Protein AF-0000000079964563 (afdb_homodimer)

Structure (mmCIF, N/CA/C/O backbone):
data_AF-0000000079964563-model_v1
#
loop_
_entity.id
_entity.type
_entity.pdbx_description
1 polymer 'NAD(P)-binding protein'
#
loop_
_atom_site.group_PDB
_atom_site.id
_atom_site.type_symbol
_atom_site.label_atom_id
_atom_site.label_alt_id
_atom_site.label_comp_id
_atom_site.label_asym_id
_atom_site.label_entity_id
_atom_site.label_seq_id
_atom_site.pdbx_PDB_ins_code
_atom_site.Cartn_x
_atom_site.Cartn_y
_atom_site.Cartn_z
_atom_site.occupancy
_atom_site.B_iso_or_equiv
_atom_site.auth_seq_id
_atom_site.auth_comp_id
_atom_site.auth_asym_id
_atom_site.auth_atom_id
_atom_site.pdbx_PDB_model_num
ATOM 1 N N . MET A 1 1 ? -16.094 28 7.477 1 75.75 1 MET A N 1
ATOM 2 C CA . MET A 1 1 ? -14.648 28.109 7.254 1 75.75 1 MET A CA 1
ATOM 3 C C . MET A 1 1 ? -13.914 28.266 8.578 1 75.75 1 MET A C 1
ATOM 5 O O . MET A 1 1 ? -14.508 28.656 9.586 1 75.75 1 MET A O 1
ATOM 9 N N . GLY A 1 2 ? -12.578 27.75 8.586 1 85.81 2 GLY A N 1
ATOM 10 C CA . GLY A 1 2 ? -11.797 27.812 9.812 1 85.81 2 GLY A CA 1
ATOM 11 C C . GLY A 1 2 ? -11.82 26.516 10.594 1 85.81 2 GLY A C 1
ATOM 12 O O . GLY A 1 2 ? -12.258 26.484 11.742 1 85.81 2 GLY A O 1
ATOM 13 N N . HIS A 1 3 ? -11.344 25.516 9.977 1 91.12 3 HIS A N 1
ATOM 14 C CA . HIS A 1 3 ? -11.398 24.203 10.633 1 91.12 3 HIS A CA 1
ATOM 15 C C . HIS A 1 3 ? -10.141 23.953 11.461 1 91.12 3 HIS A C 1
ATOM 17 O O . HIS A 1 3 ? -10.016 22.922 12.109 1 91.12 3 HIS A O 1
ATOM 23 N N . GLU A 1 4 ? -9.258 24.875 11.539 1 95 4 GLU A N 1
ATOM 24 C CA . GLU A 1 4 ? -8.086 24.859 12.406 1 95 4 GLU A CA 1
ATOM 25 C C . GLU A 1 4 ? -8.148 25.953 13.461 1 95 4 GLU A C 1
ATOM 27 O O . GLU A 1 4 ? -7.801 27.109 13.195 1 95 4 GLU A O 1
ATOM 32 N N . PHE A 1 5 ? -8.633 25.547 14.664 1 94.75 5 PHE A N 1
ATOM 33 C CA . PHE A 1 5 ? -8.805 26.656 15.602 1 94.75 5 PHE A CA 1
ATOM 34 C C . PHE A 1 5 ? -8.703 26.156 17.031 1 94.75 5 PHE A C 1
ATOM 36 O O . PHE A 1 5 ? -8.852 24.969 17.297 1 94.75 5 PHE A O 1
ATOM 43 N N . CYS A 1 6 ? -8.383 27.047 17.891 1 96.75 6 CYS A N 1
ATOM 44 C CA . CYS A 1 6 ? -8.281 26.891 19.344 1 96.75 6 CYS A CA 1
ATOM 45 C C . CYS A 1 6 ? -8.859 28.109 20.062 1 96.75 6 CYS A C 1
ATOM 47 O O . CYS A 1 6 ? -9.281 29.078 19.406 1 96.75 6 CYS A O 1
ATOM 49 N N . GLY A 1 7 ? -9.023 28 21.375 1 96.06 7 GLY A N 1
ATOM 50 C CA . GLY A 1 7 ? -9.562 29.109 22.125 1 96.06 7 GLY A CA 1
ATOM 51 C C . GLY A 1 7 ? -9.695 28.812 23.609 1 96.06 7 GLY A C 1
ATOM 52 O O . GLY A 1 7 ? -9.039 27.906 24.125 1 96.06 7 GLY A O 1
ATOM 53 N N . LYS A 1 8 ? -10.414 29.688 24.219 1 96.94 8 LYS A N 1
ATOM 54 C CA . LYS A 1 8 ? -10.711 29.5 25.641 1 96.94 8 LYS A CA 1
ATOM 55 C C . LYS A 1 8 ? -12.188 29.203 25.859 1 96.94 8 LYS A C 1
ATOM 57 O O . LYS A 1 8 ? -13.055 29.781 25.188 1 96.94 8 LYS A O 1
ATOM 62 N N . VAL A 1 9 ? -12.461 28.406 26.797 1 97.38 9 VAL A N 1
ATOM 63 C CA . VAL A 1 9 ? -13.828 28.016 27.125 1 97.38 9 VAL A CA 1
ATOM 64 C C . VAL A 1 9 ? -14.578 29.203 27.719 1 97.38 9 VAL A C 1
ATOM 66 O O . VAL A 1 9 ? -14.102 29.828 28.656 1 97.38 9 VAL A O 1
ATOM 69 N N . ILE A 1 10 ? -15.68 29.516 27.094 1 97 10 ILE A N 1
ATOM 70 C CA . ILE A 1 10 ? -16.547 30.547 27.641 1 97 10 ILE A CA 1
ATOM 71 C C . ILE A 1 10 ? -17.5 29.922 28.672 1 97 10 ILE A C 1
ATOM 73 O O . ILE A 1 10 ? -17.594 30.406 29.797 1 97 10 ILE A O 1
ATOM 77 N N . SER A 1 11 ? -18.125 28.844 28.266 1 96.19 11 SER A N 1
ATOM 78 C CA . SER A 1 11 ? -19.016 28.094 29.156 1 96.19 11 SER A CA 1
ATOM 79 C C . SER A 1 11 ? -19.016 26.609 28.781 1 96.19 11 SER A C 1
ATOM 81 O O . SER A 1 11 ? -18.766 26.25 27.625 1 96.19 11 SER A O 1
ATOM 83 N N . ALA A 1 12 ? -19.219 25.828 29.797 1 94.31 12 ALA A N 1
ATOM 84 C CA . ALA A 1 12 ? -19.297 24.375 29.625 1 94.31 12 ALA A CA 1
ATOM 85 C C . ALA A 1 12 ? -20.484 23.797 30.406 1 94.31 12 ALA A C 1
ATOM 87 O O . ALA A 1 12 ? -20.906 24.359 31.406 1 94.31 12 ALA A O 1
ATOM 88 N N . PRO A 1 13 ? -21.031 22.703 29.844 1 91.25 13 PRO A N 1
ATOM 89 C CA . PRO A 1 13 ? -22.125 22.094 30.578 1 91.25 13 PRO A CA 1
ATOM 90 C C . PRO A 1 13 ? -21.719 21.609 31.969 1 91.25 13 PRO A C 1
ATOM 92 O O . PRO A 1 13 ? -20.531 21.375 32.219 1 91.25 13 PRO A O 1
ATOM 95 N N . GLU A 1 14 ? -22.797 21.5 32.781 1 89.25 14 GLU A N 1
ATOM 96 C CA . GLU A 1 14 ? -22.547 20.953 34.094 1 89.25 14 GLU A CA 1
ATOM 97 C C . GLU A 1 14 ? -21.984 19.531 34 1 89.25 14 GLU A C 1
ATOM 99 O O . GLU A 1 14 ? -22.453 18.734 33.188 1 89.25 14 GLU A O 1
ATOM 104 N N . GLY A 1 15 ? -20.969 19.25 34.781 1 89.69 15 GLY A N 1
ATOM 105 C CA . GLY A 1 15 ? -20.375 17.906 34.75 1 89.69 15 GLY A CA 1
ATOM 106 C C . GLY A 1 15 ? -19.25 17.766 33.75 1 89.69 15 GLY A C 1
ATOM 107 O O . GLY A 1 15 ? -18.594 16.719 33.719 1 89.69 15 GLY A O 1
ATOM 108 N N . SER A 1 16 ? -19.125 18.797 32.969 1 89.81 16 SER A N 1
ATOM 109 C CA . SER A 1 16 ? -18.031 18.781 31.984 1 89.81 16 SER A CA 1
ATOM 110 C C . SER A 1 16 ? -16.672 18.844 32.656 1 89.81 16 SER A C 1
ATOM 112 O O . SER A 1 16 ? -16.562 19.359 33.781 1 89.81 16 SER A O 1
ATOM 114 N N . HIS A 1 17 ? -15.703 18.266 32.031 1 91 17 HIS A N 1
ATOM 115 C CA . HIS A 1 17 ? -14.328 18.344 32.531 1 91 17 HIS A CA 1
ATOM 116 C C . HIS A 1 17 ? -13.695 19.672 32.156 1 91 17 HIS A C 1
ATOM 118 O O . HIS A 1 17 ? -12.547 19.938 32.531 1 91 17 HIS A O 1
ATOM 124 N N . LEU A 1 18 ? -14.406 20.531 31.484 1 95.56 18 LEU A N 1
ATOM 125 C CA . LEU A 1 18 ? -13.906 21.828 31.062 1 95.56 18 LEU A CA 1
ATOM 126 C C . LEU A 1 18 ? -14.398 22.938 31.984 1 95.56 18 LEU A C 1
ATOM 128 O O . LEU A 1 18 ? -15.484 22.828 32.562 1 95.56 18 LEU A O 1
ATOM 132 N N . SER A 1 19 ? -13.555 23.969 32.125 1 94.62 19 SER A N 1
ATOM 133 C CA . SER A 1 19 ? -13.898 25.125 32.969 1 94.62 19 SER A CA 1
ATOM 134 C C . SER A 1 19 ? -13.75 26.422 32.156 1 94.62 19 SER A C 1
ATOM 136 O O . SER A 1 19 ? -12.852 26.547 31.328 1 94.62 19 SER A O 1
ATOM 138 N N . PRO A 1 20 ? -14.586 27.359 32.531 1 95.69 20 PRO A N 1
ATOM 139 C CA . PRO A 1 20 ? -14.43 28.656 31.875 1 95.69 20 PRO A CA 1
ATOM 140 C C . PRO A 1 20 ? -13.016 29.219 32 1 95.69 20 PRO A C 1
ATOM 142 O O . PRO A 1 20 ? -12.406 29.094 33.094 1 95.69 20 PRO A O 1
ATOM 145 N N . GLY A 1 21 ? -12.539 29.75 30.859 1 96 21 GLY A N 1
ATOM 146 C CA . GLY A 1 21 ? -11.219 30.344 30.875 1 96 21 GLY A CA 1
ATOM 147 C C . GLY A 1 21 ? -10.125 29.375 30.453 1 96 21 GLY A C 1
ATOM 148 O O . GLY A 1 21 ? -9.016 29.797 30.125 1 96 21 GLY A O 1
ATOM 149 N N . GLN A 1 22 ? -10.438 28.188 30.453 1 96.19 22 GLN A N 1
ATOM 150 C CA . GLN A 1 22 ? -9.469 27.141 30.141 1 96.19 22 GLN A CA 1
ATOM 151 C C . GLN A 1 22 ? -9.102 27.172 28.656 1 96.19 22 GLN A C 1
ATOM 153 O O . GLN A 1 22 ? -9.969 27.297 27.797 1 96.19 22 GLN A O 1
ATOM 158 N N . ALA A 1 23 ? -7.793 27.141 28.359 1 97.5 23 ALA A N 1
ATOM 159 C CA . ALA A 1 23 ? -7.328 27.047 26.984 1 97.5 23 ALA A CA 1
ATOM 160 C C . ALA A 1 23 ? -7.547 25.641 26.422 1 97.5 23 ALA A C 1
ATOM 162 O O . ALA A 1 23 ? -7.273 24.641 27.109 1 97.5 23 ALA A O 1
ATOM 163 N N . VAL A 1 24 ? -8.086 25.547 25.203 1 97.88 24 VAL A N 1
ATOM 164 C CA . VAL A 1 24 ? -8.344 24.25 24.609 1 97.88 24 VAL A CA 1
ATOM 165 C C . VAL A 1 24 ? -7.973 24.266 23.125 1 97.88 24 VAL A C 1
ATOM 167 O O . VAL A 1 24 ? -8.102 25.297 22.469 1 97.88 24 VAL A O 1
ATOM 170 N N . MET A 1 25 ? -7.426 23.188 22.641 1 98.12 25 MET A N 1
ATOM 171 C CA . MET A 1 25 ? -7.402 22.875 21.219 1 98.12 25 MET A CA 1
ATOM 172 C C . MET A 1 25 ? -8.688 22.172 20.797 1 98.12 25 MET A C 1
ATOM 174 O O . MET A 1 25 ? -9.172 21.281 21.5 1 98.12 25 MET A O 1
ATOM 178 N N . VAL A 1 26 ? -9.234 22.562 19.656 1 96.5 26 VAL A N 1
ATOM 179 C CA . VAL A 1 26 ? -10.492 21.984 19.203 1 96.5 26 VAL A CA 1
ATOM 180 C C . VAL A 1 26 ? -10.234 21.031 18.047 1 96.5 26 VAL A C 1
ATOM 182 O O . VAL A 1 26 ? -9.562 21.375 17.078 1 96.5 26 VAL A O 1
ATOM 185 N N . ASP A 1 27 ? -10.625 19.75 18.172 1 96.75 27 ASP A N 1
ATOM 186 C CA . ASP A 1 27 ? -10.773 18.828 17.062 1 96.75 27 ASP A CA 1
ATOM 187 C C . ASP A 1 27 ? -12.031 19.156 16.25 1 96.75 27 ASP A C 1
ATOM 189 O O . ASP A 1 27 ? -13.148 18.984 16.734 1 96.75 27 ASP A O 1
ATOM 193 N N . PRO A 1 28 ? -11.883 19.641 15.039 1 94.88 28 PRO A N 1
ATOM 194 C CA . PRO A 1 28 ? -13.023 20.156 14.281 1 94.88 28 PRO A CA 1
ATOM 195 C C . PRO A 1 28 ? -13.867 19.047 13.656 1 94.88 28 PRO A C 1
ATOM 197 O O . PRO A 1 28 ? -14.883 19.328 13.008 1 94.88 28 PRO A O 1
ATOM 200 N N . ARG A 1 29 ? -13.609 17.844 13.852 1 94.5 29 ARG A N 1
ATOM 201 C CA . ARG A 1 29 ? -14.281 16.75 13.148 1 94.5 29 ARG A CA 1
ATOM 202 C C . ARG A 1 29 ? -15.672 16.5 13.719 1 94.5 29 ARG A C 1
ATOM 204 O O . ARG A 1 29 ? -15.914 16.75 14.898 1 94.5 29 ARG A O 1
ATOM 211 N N . ILE A 1 30 ? -16.484 16.062 12.805 1 91.88 30 ILE A N 1
ATOM 212 C CA . ILE A 1 30 ? -17.828 15.594 13.125 1 91.88 30 ILE A CA 1
ATOM 213 C C . ILE A 1 30 ? -18 14.133 12.695 1 91.88 30 ILE A C 1
ATOM 215 O O . ILE A 1 30 ? -17.734 13.797 11.531 1 91.88 30 ILE A O 1
ATOM 219 N N . TYR A 1 31 ? -18.344 13.227 13.617 1 92.81 31 TYR A N 1
ATOM 220 C CA . TYR A 1 31 ? -18.547 11.82 13.289 1 92.81 31 TYR A CA 1
ATOM 221 C C . TYR A 1 31 ? -19.609 11.203 14.195 1 92.81 31 TYR A C 1
ATOM 223 O O . TYR A 1 31 ? -19.922 11.742 15.258 1 92.81 31 TYR A O 1
ATOM 231 N N . CYS A 1 32 ? -20.188 10.086 13.891 1 93.56 32 CYS A N 1
ATOM 232 C CA . CYS A 1 32 ? -21.422 9.57 14.484 1 93.56 32 CYS A CA 1
ATOM 233 C C . CYS A 1 32 ? -21.125 8.789 15.758 1 93.56 32 CYS A C 1
ATOM 235 O O . CYS A 1 32 ? -22.016 8.562 16.578 1 93.56 32 CYS A O 1
ATOM 237 N N . SER A 1 33 ? -19.953 8.297 15.914 1 93.25 33 SER A N 1
ATOM 238 C CA . SER A 1 33 ? -19.484 7.543 17.078 1 93.25 33 SER A CA 1
ATOM 239 C C . SER A 1 33 ? -20.203 6.211 17.203 1 93.25 33 SER A C 1
ATOM 241 O O . SER A 1 33 ? -20.109 5.539 18.234 1 93.25 33 SER A O 1
ATOM 243 N N . ASN A 1 34 ? -20.984 5.812 16.141 1 93.81 34 ASN A N 1
ATOM 244 C CA . ASN A 1 34 ? -21.797 4.617 16.297 1 93.81 34 ASN A CA 1
ATOM 245 C C . ASN A 1 34 ? -21.641 3.658 15.133 1 93.81 34 ASN A C 1
ATOM 247 O O . ASN A 1 34 ? -22.031 2.492 15.219 1 93.81 34 ASN A O 1
ATOM 251 N N . CYS A 1 35 ? -21.078 4.094 14.125 1 93.62 35 CYS A N 1
ATOM 252 C CA . CYS A 1 35 ? -20.906 3.205 12.984 1 93.62 35 CYS A CA 1
ATOM 253 C C . CYS A 1 35 ? -19.719 2.266 13.203 1 93.62 35 CYS A C 1
ATOM 255 O O . CYS A 1 35 ? -18.984 2.395 14.188 1 93.62 35 CYS A O 1
ATOM 257 N N . SER A 1 36 ? -19.547 1.32 12.297 1 92.88 36 SER A N 1
ATOM 258 C CA . SER A 1 36 ? -18.516 0.302 12.43 1 92.88 36 SER A CA 1
ATOM 259 C C . SER A 1 36 ? -17.125 0.928 12.445 1 92.88 36 SER A C 1
ATOM 261 O O . SER A 1 36 ? -16.25 0.499 13.211 1 92.88 36 SER A O 1
ATOM 263 N N . ARG A 1 37 ? -16.906 1.974 11.742 1 94.56 37 ARG A N 1
ATOM 264 C CA . ARG A 1 37 ? -15.609 2.65 11.68 1 94.56 37 ARG A CA 1
ATOM 265 C C . ARG A 1 37 ? -15.305 3.371 12.992 1 94.56 37 ARG A C 1
ATOM 267 O O . ARG A 1 37 ? -14.195 3.273 13.516 1 94.56 37 ARG A O 1
ATOM 274 N N . CYS A 1 38 ? -16.297 4.078 13.484 1 94.94 38 CYS A N 1
ATOM 275 C CA . CYS A 1 38 ? -16.125 4.805 14.742 1 94.94 38 CYS A CA 1
ATOM 276 C C . CYS A 1 38 ? -15.852 3.846 15.891 1 94.94 38 CYS A C 1
ATOM 278 O O . CYS A 1 38 ? -15 4.113 16.75 1 94.94 38 CYS A O 1
ATOM 280 N N . LYS A 1 39 ? -16.5 2.705 15.828 1 94.19 39 LYS A N 1
ATOM 281 C CA . LYS A 1 39 ? -16.359 1.74 16.922 1 94.19 39 LYS A CA 1
ATOM 282 C C . LYS A 1 39 ? -14.977 1.112 16.938 1 94.19 39 LYS A C 1
ATOM 284 O O . LYS A 1 39 ? -14.492 0.702 18 1 94.19 39 LYS A O 1
ATOM 289 N N . MET A 1 40 ? -14.344 1.124 15.805 1 92.31 40 MET A N 1
ATOM 290 C CA . MET A 1 40 ? -13 0.543 15.734 1 92.31 40 MET A CA 1
ATOM 291 C C . MET A 1 40 ? -11.93 1.62 15.883 1 92.31 40 MET A C 1
ATOM 293 O O . MET A 1 40 ? -10.75 1.356 15.664 1 92.31 40 MET A O 1
ATOM 297 N N . GLY A 1 41 ? -12.352 2.855 16.141 1 93.62 41 GLY A N 1
ATOM 298 C CA . GLY A 1 41 ? -11.414 3.938 16.375 1 93.62 41 GLY A CA 1
ATOM 299 C C . GLY A 1 41 ? -11 4.656 15.109 1 93.62 41 GLY A C 1
ATOM 300 O O . GLY A 1 41 ? -10.156 5.551 15.141 1 93.62 41 GLY A O 1
ATOM 301 N N . SER A 1 42 ? -11.539 4.188 13.992 1 94.69 42 SER A N 1
ATOM 302 C CA . SER A 1 42 ? -11.258 4.848 12.719 1 94.69 42 SER A CA 1
ATOM 303 C C . SER A 1 42 ? -12.297 5.922 12.414 1 94.69 42 SER A C 1
ATOM 305 O O . SER A 1 42 ? -12.945 5.883 11.367 1 94.69 42 SER A O 1
ATOM 307 N N . THR A 1 43 ? -12.281 6.945 13.234 1 94.88 43 THR A N 1
ATOM 308 C CA . THR A 1 43 ? -13.344 7.945 13.203 1 94.88 43 THR A CA 1
ATOM 309 C C . THR A 1 43 ? -13.211 8.836 11.969 1 94.88 43 THR A C 1
ATOM 311 O O . THR A 1 43 ? -14.195 9.406 11.5 1 94.88 43 THR A O 1
ATOM 314 N N . GLN A 1 44 ? -11.961 8.977 11.414 1 94.38 44 GLN A N 1
ATOM 315 C CA . GLN A 1 44 ? -11.773 9.773 10.203 1 94.38 44 GLN A CA 1
ATOM 316 C C . GLN A 1 44 ? -12.469 9.125 9.008 1 94.38 44 GLN A C 1
ATOM 318 O O . GLN A 1 44 ? -12.688 9.781 7.984 1 94.38 44 GLN A O 1
ATOM 323 N N . GLY A 1 45 ? -12.805 7.832 9.156 1 94.88 45 GLY A N 1
ATOM 324 C CA . GLY A 1 45 ? -13.516 7.117 8.109 1 94.88 45 GLY A CA 1
ATOM 325 C C . GLY A 1 45 ? -15.008 7.012 8.367 1 94.88 45 GLY A C 1
ATOM 326 O O . GLY A 1 45 ? -15.703 6.25 7.691 1 94.88 45 GLY A O 1
ATOM 327 N N . CYS A 1 46 ? -15.547 7.746 9.289 1 94.81 46 CYS A N 1
ATOM 328 C CA . CYS A 1 46 ? -16.953 7.695 9.656 1 94.81 46 CYS A CA 1
ATOM 329 C C . CYS A 1 46 ? -17.844 7.855 8.43 1 94.81 46 CYS A C 1
ATOM 331 O O . CYS A 1 46 ? -17.562 8.664 7.551 1 94.81 46 CYS A O 1
ATOM 333 N N . LYS A 1 47 ? -18.953 7.141 8.414 1 90.12 47 LYS A N 1
ATOM 334 C CA . LYS A 1 47 ? -19.906 7.16 7.305 1 90.12 47 LYS A CA 1
ATOM 335 C C . LYS A 1 47 ? -20.609 8.516 7.203 1 90.12 47 LYS A C 1
ATOM 337 O O . LYS A 1 47 ? -21.078 8.898 6.133 1 90.12 47 LYS A O 1
ATOM 342 N N . SER A 1 48 ? -20.719 9.242 8.297 1 89.12 48 SER A N 1
ATOM 343 C CA . SER A 1 48 ? -21.281 10.586 8.352 1 89.12 48 SER A CA 1
ATOM 344 C C . SER A 1 48 ? -20.25 11.609 8.797 1 89.12 48 SER A C 1
ATOM 346 O O . SER A 1 48 ? -20.469 12.344 9.766 1 89.12 48 SER A O 1
ATOM 348 N N . TRP A 1 49 ? -19.25 11.656 8.117 1 88.31 49 TRP A N 1
ATOM 349 C CA . TRP A 1 49 ? -18.078 12.438 8.5 1 88.31 49 TRP A CA 1
ATOM 350 C C . TRP A 1 49 ? -18.219 13.883 8.047 1 88.31 49 TRP A C 1
ATOM 352 O O . TRP A 1 49 ? -18.875 14.164 7.039 1 88.31 49 TRP A O 1
ATOM 362 N N . GLY A 1 50 ? -17.688 14.828 8.844 1 87.94 50 GLY A N 1
ATOM 363 C CA . GLY A 1 50 ? -17.656 16.25 8.523 1 87.94 50 GLY A CA 1
ATOM 364 C C . GLY A 1 50 ? -16.625 17.016 9.336 1 87.94 50 GLY A C 1
ATOM 365 O O . GLY A 1 50 ? -15.82 16.422 10.047 1 87.94 50 GLY A O 1
ATOM 366 N N . PHE A 1 51 ? -16.547 18.328 9.078 1 88.69 51 PHE A N 1
ATOM 367 C CA . PHE A 1 51 ? -15.672 19.234 9.828 1 88.69 51 PHE A CA 1
ATOM 368 C C . PHE A 1 51 ? -16.422 20.5 10.219 1 88.69 51 PHE A C 1
ATOM 370 O O . PHE A 1 51 ? -17.141 21.078 9.406 1 88.69 51 PHE A O 1
ATOM 377 N N . LYS A 1 52 ? -16.297 20.844 11.484 1 87.94 52 LYS A N 1
ATOM 378 C CA . LYS A 1 52 ? -16.688 22.203 11.836 1 87.94 52 LYS A CA 1
ATOM 379 C C . LYS A 1 52 ? -15.914 23.234 11.016 1 87.94 52 LYS A C 1
ATOM 381 O O . LYS A 1 52 ? -14.695 23.125 10.875 1 87.94 52 LYS A O 1
ATOM 386 N N . GLY A 1 53 ? -16.688 24.219 10.445 1 85.06 53 GLY A N 1
ATOM 387 C CA . GLY A 1 53 ? -16.062 25.219 9.594 1 85.06 53 GLY A CA 1
ATOM 388 C C . GLY A 1 53 ? -16.141 24.891 8.117 1 85.06 53 GLY A C 1
ATOM 389 O O . GLY A 1 53 ? -16.031 25.766 7.27 1 85.06 53 GLY A O 1
ATOM 390 N N . LEU A 1 54 ? -16.391 23.547 7.82 1 82.31 54 LEU A N 1
ATOM 391 C CA . LEU A 1 54 ? -16.469 23.172 6.418 1 82.31 54 LEU A CA 1
ATOM 392 C C . LEU A 1 54 ? -17.844 22.594 6.082 1 82.31 54 LEU A C 1
ATOM 394 O O . LEU A 1 54 ? -18.312 22.703 4.941 1 82.31 54 LEU A O 1
ATOM 398 N N . SER A 1 55 ? -18.406 21.844 7.078 1 80.81 55 SER A N 1
ATOM 399 C CA . SER A 1 55 ? -19.641 21.125 6.816 1 80.81 55 SER A CA 1
ATOM 400 C C . SER A 1 55 ? -20.859 21.906 7.312 1 80.81 55 SER A C 1
ATOM 402 O O . SER A 1 55 ? -21.922 21.328 7.555 1 80.81 55 SER A O 1
ATOM 404 N N . GLY A 1 56 ? -20.75 22.984 7.613 1 72.06 56 GLY A N 1
ATOM 405 C CA . GLY A 1 56 ? -21.875 23.766 8.094 1 72.06 56 GLY A CA 1
ATOM 406 C C . GLY A 1 56 ? -21.938 23.859 9.602 1 72.06 56 GLY A C 1
ATOM 407 O O . GLY A 1 56 ? -21.172 23.203 10.305 1 72.06 56 GLY A O 1
ATOM 408 N N . SER A 1 57 ? -22.219 24.922 10.141 1 74 57 SER A N 1
ATOM 409 C CA . SER A 1 57 ? -22.469 25.125 11.562 1 74 57 SER A CA 1
ATOM 410 C C . SER A 1 57 ? -21.438 26.078 12.164 1 74 57 SER A C 1
ATOM 412 O O . SER A 1 57 ? -21.156 26.016 13.359 1 74 57 SER A O 1
ATOM 414 N N . GLY A 1 58 ? -20.766 26.609 11.344 1 81.06 58 GLY A N 1
ATOM 415 C CA . GLY A 1 58 ? -19.797 27.578 11.836 1 81.06 58 GLY A CA 1
ATOM 416 C C . GLY A 1 58 ? -18.422 26.984 12.086 1 81.06 58 GLY A C 1
ATOM 417 O O . GLY A 1 58 ? -18.234 25.781 11.961 1 81.06 58 GLY A O 1
ATOM 418 N N . GLY A 1 59 ? -17.438 27.875 12.398 1 88.94 59 GLY A N 1
ATOM 419 C CA . GLY A 1 59 ? -16.078 27.422 12.617 1 88.94 59 GLY A CA 1
ATOM 420 C C . GLY A 1 59 ? -15.211 28.453 13.312 1 88.94 59 GLY A C 1
ATOM 421 O O . GLY A 1 59 ? -15.719 29.312 14.039 1 88.94 59 GLY A O 1
ATOM 422 N N . GLY A 1 60 ? -14 28.344 13.164 1 90 60 GLY A N 1
ATOM 423 C CA . GLY A 1 60 ? -13.016 29.094 13.93 1 90 60 GLY A CA 1
ATOM 424 C C . GLY A 1 60 ? -12.93 30.547 13.516 1 90 60 GLY A C 1
ATOM 425 O O . GLY A 1 60 ? -12.352 31.375 14.234 1 90 60 GLY A O 1
ATOM 426 N N . PHE A 1 61 ? -13.484 30.875 12.375 1 91.56 61 PHE A N 1
ATOM 427 C CA . PHE A 1 61 ? -13.5 32.281 11.977 1 91.56 61 PHE A CA 1
ATOM 428 C C . PHE A 1 61 ? -14.656 33 12.648 1 91.56 61 PHE A C 1
ATOM 430 O O . PHE A 1 61 ? -15.523 33.562 11.969 1 91.56 61 PHE A O 1
ATOM 437 N N . SER A 1 62 ? -14.703 32.938 13.938 1 91.75 62 SER A N 1
ATOM 438 C CA . SER A 1 62 ? -15.742 33.562 14.766 1 91.75 62 SER A CA 1
ATOM 439 C C . SER A 1 62 ? -15.211 33.906 16.141 1 91.75 62 SER A C 1
ATOM 441 O O . SER A 1 62 ? -14.141 33.438 16.547 1 91.75 62 SER A O 1
ATOM 443 N N . GLU A 1 63 ? -15.898 34.812 16.812 1 93.06 63 GLU A N 1
ATOM 444 C CA . GLU A 1 63 ? -15.539 35.188 18.188 1 93.06 63 GLU A CA 1
ATOM 445 C C . GLU A 1 63 ? -15.844 34.031 19.156 1 93.06 63 GLU A C 1
ATOM 447 O O . GLU A 1 63 ? -15.148 33.875 20.172 1 93.06 63 GLU A O 1
ATOM 452 N N . ALA A 1 64 ? -16.938 33.375 18.797 1 93.44 64 ALA A N 1
ATOM 453 C CA . ALA A 1 64 ? -17.344 32.25 19.625 1 93.44 64 ALA A CA 1
ATOM 454 C C . ALA A 1 64 ? -17.953 31.125 18.766 1 93.44 64 ALA A C 1
ATOM 456 O O . ALA A 1 64 ? -18.562 31.406 17.719 1 93.44 64 ALA A O 1
ATOM 457 N N . VAL A 1 65 ? -17.75 29.969 19.188 1 92.81 65 VAL A N 1
ATOM 458 C CA . VAL A 1 65 ? -18.297 28.828 18.469 1 92.81 65 VAL A CA 1
ATOM 459 C C . VAL A 1 65 ? -18.688 27.734 19.469 1 92.81 65 VAL A C 1
ATOM 461 O O . VAL A 1 65 ? -17.984 27.516 20.469 1 92.81 65 VAL A O 1
ATOM 464 N N . ALA A 1 66 ? -19.828 27.078 19.234 1 92.56 66 ALA A N 1
ATOM 465 C CA . ALA A 1 66 ? -20.234 25.922 20.031 1 92.56 66 ALA A CA 1
ATOM 466 C C . ALA A 1 66 ? -19.594 24.641 19.516 1 92.56 66 ALA A C 1
ATOM 468 O O . ALA A 1 66 ? -19.641 24.375 18.312 1 92.56 66 ALA A O 1
ATOM 469 N N . VAL A 1 67 ? -18.953 23.875 20.391 1 91.94 67 VAL A N 1
ATOM 470 C CA . VAL A 1 67 ? -18.281 22.641 20.047 1 91.94 67 VAL A CA 1
ATOM 471 C C . VAL A 1 67 ? -18.609 21.547 21.062 1 91.94 67 VAL A C 1
ATOM 473 O O . VAL A 1 67 ? -18.844 21.844 22.234 1 91.94 67 VAL A O 1
ATOM 476 N N . ASN A 1 68 ? -18.734 20.344 20.609 1 90.75 68 ASN A N 1
ATOM 477 C CA . ASN A 1 68 ? -18.859 19.234 21.531 1 90.75 68 ASN A CA 1
ATOM 478 C C . ASN A 1 68 ? -17.688 19.188 22.516 1 90.75 68 ASN A C 1
ATOM 480 O O . ASN A 1 68 ? -16.531 19.203 22.109 1 90.75 68 ASN A O 1
ATOM 484 N N . ALA A 1 69 ? -18 19.094 23.812 1 93 69 ALA A N 1
ATOM 485 C CA . ALA A 1 69 ? -16.984 19.156 24.859 1 93 69 ALA A CA 1
ATOM 486 C C . ALA A 1 69 ? -15.961 18.031 24.688 1 93 69 ALA A C 1
ATOM 488 O O . ALA A 1 69 ? -14.781 18.219 24.984 1 93 69 ALA A O 1
ATOM 489 N N . SER A 1 70 ? -16.328 16.922 24.141 1 90.44 70 SER A N 1
ATOM 490 C CA . SER A 1 70 ? -15.445 15.766 24 1 90.44 70 SER A CA 1
ATOM 491 C C . SER A 1 70 ? -14.398 16 22.922 1 90.44 70 SER A C 1
ATOM 493 O O . SER A 1 70 ? -13.414 15.266 22.844 1 90.44 70 SER A O 1
ATOM 495 N N . LEU A 1 71 ? -14.57 17.031 22.141 1 93.06 71 LEU A N 1
ATOM 496 C CA . LEU A 1 71 ? -13.648 17.328 21.047 1 93.06 71 LEU A CA 1
ATOM 497 C C . LEU A 1 71 ? -12.758 18.516 21.391 1 93.06 71 LEU A C 1
ATOM 499 O O . LEU A 1 71 ? -12.07 19.047 20.516 1 93.06 71 LEU A O 1
ATOM 503 N N . CYS A 1 72 ? -12.844 18.906 22.641 1 96.12 72 CYS A N 1
ATOM 504 C CA . CYS A 1 72 ? -11.977 19.969 23.156 1 96.12 72 CYS A CA 1
ATOM 505 C C . CYS A 1 72 ? -10.859 19.391 24.016 1 96.12 72 CYS A C 1
ATOM 507 O O . CYS A 1 72 ? -11.125 18.672 25 1 96.12 72 CYS A O 1
ATOM 509 N N . TYR A 1 73 ? -9.625 19.656 23.656 1 97.62 73 TYR A N 1
ATOM 510 C CA . TYR A 1 73 ? -8.453 19.156 24.375 1 97.62 73 TYR A CA 1
ATOM 511 C C . TYR A 1 73 ? -7.82 20.266 25.219 1 97.62 73 TYR A C 1
ATOM 513 O O . TYR A 1 73 ? -7.266 21.219 24.672 1 97.62 73 TYR A O 1
ATOM 521 N N . PRO A 1 74 ? -7.863 20.109 26.516 1 97.25 74 PRO A N 1
ATOM 522 C CA . PRO A 1 74 ? -7.25 21.141 27.359 1 97.25 74 PRO A CA 1
ATOM 523 C C . PRO A 1 74 ? -5.75 21.281 27.109 1 97.25 74 PRO A C 1
ATOM 525 O O . PRO A 1 74 ? -5.055 20.297 26.906 1 97.25 74 PRO A O 1
ATOM 528 N N . LEU A 1 75 ? -5.328 22.469 27.125 1 97.94 75 LEU A N 1
ATOM 529 C CA . LEU A 1 75 ? -3.912 22.797 26.984 1 97.94 75 LEU A CA 1
ATOM 530 C C . LEU A 1 75 ? -3.342 23.328 28.297 1 97.94 75 LEU A C 1
ATOM 532 O O . LEU A 1 75 ? -3.98 24.141 28.969 1 97.94 75 LEU A O 1
ATOM 536 N N . PRO A 1 76 ? -2.221 22.875 28.672 1 96.62 76 PRO A N 1
ATOM 537 C CA . PRO A 1 76 ? -1.603 23.438 29.859 1 96.62 76 PRO A CA 1
ATOM 538 C C . PRO A 1 76 ? -1.189 24.891 29.688 1 96.62 76 PRO A C 1
ATOM 540 O O . PRO A 1 76 ? -1.121 25.391 28.547 1 96.62 76 PRO A O 1
ATOM 543 N N . GLU A 1 77 ? -0.863 25.531 30.734 1 94.19 77 GLU A N 1
ATOM 544 C CA . GLU A 1 77 ? -0.503 26.953 30.719 1 94.19 77 GLU A CA 1
ATOM 545 C C . GLU A 1 77 ? 0.796 27.188 29.953 1 94.19 77 GLU A C 1
ATOM 547 O O . GLU A 1 77 ? 1.034 28.281 29.453 1 94.19 77 GLU A O 1
ATOM 552 N N . SER A 1 78 ? 1.561 26.156 29.844 1 93.44 78 SER A N 1
ATOM 553 C CA . SER A 1 78 ? 2.859 26.266 29.203 1 93.44 78 SER A CA 1
ATOM 554 C C . SER A 1 78 ? 2.707 26.422 27.688 1 93.44 78 SER A C 1
ATOM 556 O O . SER A 1 78 ? 3.645 26.844 27 1 93.44 78 SER A O 1
ATOM 558 N N . VAL A 1 79 ? 1.577 26.094 27.141 1 95.75 79 VAL A N 1
ATOM 559 C CA . VAL A 1 79 ? 1.367 26.156 25.703 1 95.75 79 VAL A CA 1
ATOM 560 C C . VAL A 1 79 ? 0.963 27.562 25.297 1 95.75 79 VAL A C 1
ATOM 562 O O . VAL A 1 79 ? 0.062 28.156 25.891 1 95.75 79 VAL A O 1
ATOM 565 N N . ASP A 1 80 ? 1.715 28.125 24.344 1 94.81 80 ASP A N 1
ATOM 566 C CA . ASP A 1 80 ? 1.318 29.391 23.719 1 94.81 80 ASP A CA 1
ATOM 567 C C . ASP A 1 80 ? 0.079 29.203 22.844 1 94.81 80 ASP A C 1
ATOM 569 O O . ASP A 1 80 ? 0.157 28.609 21.766 1 94.81 80 ASP A O 1
ATOM 573 N N . LEU A 1 81 ? -1.023 29.719 23.281 1 95 81 LEU A N 1
ATOM 574 C CA . LEU A 1 81 ? -2.307 29.547 22.625 1 95 81 LEU A CA 1
ATOM 575 C C . LEU A 1 81 ? -2.268 30.109 21.203 1 95 81 LEU A C 1
ATOM 577 O O . LEU A 1 81 ? -2.994 29.641 20.328 1 95 81 LEU A O 1
ATOM 581 N N . SER A 1 82 ? -1.388 31.078 20.953 1 94.62 82 SER A N 1
ATOM 582 C CA . SER A 1 82 ? -1.311 31.703 19.641 1 94.62 82 SER A CA 1
ATOM 583 C C . SER A 1 82 ? -0.739 30.75 18.609 1 94.62 82 SER A C 1
ATOM 585 O O . SER A 1 82 ? -0.815 31 17.406 1 94.62 82 SER A O 1
ATOM 587 N N . LEU A 1 83 ? -0.205 29.562 19.031 1 96.38 83 LEU A N 1
ATOM 588 C CA . LEU A 1 83 ? 0.395 28.578 18.125 1 96.38 83 LEU A CA 1
ATOM 589 C C . LEU A 1 83 ? -0.454 27.312 18.062 1 96.38 83 LEU A C 1
ATOM 591 O O . LEU A 1 83 ? -0.241 26.469 17.188 1 96.38 83 LEU A O 1
ATOM 595 N N . ALA A 1 84 ? -1.455 27.25 18.906 1 97 84 ALA A N 1
ATOM 596 C CA . ALA A 1 84 ? -2.109 25.969 19.172 1 97 84 ALA A CA 1
ATOM 597 C C . ALA A 1 84 ? -2.891 25.484 17.953 1 97 84 ALA A C 1
ATOM 599 O O . ALA A 1 84 ? -3.068 24.281 17.734 1 97 84 ALA A O 1
ATOM 600 N N . ALA A 1 85 ? -3.33 26.469 17.141 1 96.69 85 ALA A N 1
ATOM 601 C CA . ALA A 1 85 ? -4.078 26.109 15.945 1 96.69 85 ALA A CA 1
ATOM 602 C C . ALA A 1 85 ? -3.227 25.25 15 1 96.69 85 ALA A C 1
ATOM 604 O O . ALA A 1 85 ? -3.756 24.562 14.133 1 96.69 85 ALA A O 1
ATOM 605 N N . LEU A 1 86 ? -1.902 25.297 15.148 1 97.94 86 LEU A N 1
ATOM 606 C CA . LEU A 1 86 ? -0.989 24.516 14.312 1 97.94 86 LEU A CA 1
ATOM 607 C C . LEU A 1 86 ? -1.113 23.031 14.617 1 97.94 86 LEU A C 1
ATOM 609 O O . LEU A 1 86 ? -0.643 22.188 13.844 1 97.94 86 LEU A O 1
ATOM 613 N N . ILE A 1 87 ? -1.768 22.672 15.742 1 98.44 87 ILE A N 1
ATOM 614 C CA . ILE A 1 87 ? -1.89 21.281 16.156 1 98.44 87 ILE A CA 1
ATOM 615 C C . ILE A 1 87 ? -2.674 20.5 15.109 1 98.44 87 ILE A C 1
ATOM 617 O O . ILE A 1 87 ? -2.357 19.344 14.828 1 98.44 87 ILE A O 1
ATOM 621 N N . GLU A 1 88 ? -3.643 21.141 14.523 1 98 88 GLU A N 1
ATOM 622 C CA . GLU A 1 88 ? -4.488 20.422 13.578 1 98 88 GLU A CA 1
ATOM 623 C C . GLU A 1 88 ? -3.686 19.969 12.359 1 98 88 GLU A C 1
ATOM 625 O O . GLU A 1 88 ? -3.691 18.781 12.016 1 98 88 GLU A O 1
ATOM 630 N N . PRO A 1 89 ? -2.947 20.844 11.633 1 97.75 89 PRO A N 1
ATOM 631 C CA . PRO A 1 89 ? -2.15 20.359 10.508 1 97.75 89 PRO A CA 1
ATOM 632 C C . PRO A 1 89 ? -1.048 19.391 10.938 1 97.75 89 PRO A C 1
ATOM 634 O O . PRO A 1 89 ? -0.675 18.5 10.18 1 97.75 89 PRO A O 1
ATOM 637 N N . LEU A 1 90 ? -0.513 19.562 12.133 1 98.75 90 LEU A N 1
ATOM 638 C CA . LEU A 1 90 ? 0.46 18.609 12.656 1 98.75 90 LEU A CA 1
ATOM 639 C C . LEU A 1 90 ? -0.178 17.25 12.867 1 98.75 90 LEU A C 1
ATOM 641 O O . LEU A 1 90 ? 0.472 16.219 12.672 1 98.75 90 LEU A O 1
ATOM 645 N N . ALA A 1 91 ? -1.486 17.25 13.25 1 98.75 91 ALA A N 1
ATOM 646 C CA . ALA A 1 91 ? -2.209 15.992 13.43 1 98.75 91 ALA A CA 1
ATOM 647 C C . ALA A 1 91 ? -2.398 15.273 12.102 1 98.75 91 ALA A C 1
ATOM 649 O O . ALA A 1 91 ? -2.371 14.039 12.055 1 98.75 91 ALA A O 1
ATOM 650 N N . VAL A 1 92 ? -2.572 16.031 11.039 1 98.56 92 VAL A N 1
ATOM 651 C CA . VAL A 1 92 ? -2.645 15.445 9.703 1 98.56 92 VAL A CA 1
ATOM 652 C C . VAL A 1 92 ? -1.354 14.688 9.398 1 98.56 92 VAL A C 1
ATOM 654 O O . VAL A 1 92 ? -1.392 13.523 8.984 1 98.56 92 VAL A O 1
ATOM 657 N N . ALA A 1 93 ? -0.23 15.328 9.648 1 98.88 93 ALA A N 1
ATOM 658 C CA . ALA A 1 93 ? 1.072 14.711 9.422 1 98.88 93 ALA A CA 1
ATOM 659 C C . ALA A 1 93 ? 1.275 13.508 10.344 1 98.88 93 ALA A C 1
ATOM 661 O O . ALA A 1 93 ? 1.75 12.461 9.914 1 98.88 93 ALA A O 1
ATOM 662 N N . TRP A 1 94 ? 0.883 13.703 11.633 1 98.88 94 TRP A N 1
ATOM 663 C CA . TRP A 1 94 ? 1.056 12.648 12.625 1 98.88 94 TRP A CA 1
ATOM 664 C C . TRP A 1 94 ? 0.323 11.375 12.195 1 98.88 94 TRP A C 1
ATOM 666 O O . TRP A 1 94 ? 0.878 10.281 12.266 1 98.88 94 TRP A O 1
ATOM 676 N N . HIS A 1 95 ? -0.861 11.555 11.719 1 98.81 95 HIS A N 1
ATOM 677 C CA . HIS A 1 95 ? -1.664 10.406 11.312 1 98.81 95 HIS A CA 1
ATOM 678 C C . HIS A 1 95 ? -1.007 9.656 10.156 1 98.81 95 HIS A C 1
ATOM 680 O O . HIS A 1 95 ? -0.864 8.43 10.211 1 98.81 95 HIS A O 1
ATOM 686 N N . ALA A 1 96 ? -0.596 10.352 9.117 1 98.81 96 ALA A N 1
ATOM 687 C CA . ALA A 1 96 ? 0.055 9.742 7.957 1 98.81 96 ALA A CA 1
ATOM 688 C C . ALA A 1 96 ? 1.295 8.953 8.375 1 98.81 96 ALA A C 1
ATOM 690 O O . ALA A 1 96 ? 1.521 7.84 7.898 1 98.81 96 ALA A O 1
ATOM 691 N N . ILE A 1 97 ? 2.074 9.547 9.266 1 98.88 97 ILE A N 1
ATOM 692 C CA . ILE A 1 97 ? 3.32 8.945 9.727 1 98.88 97 ILE A CA 1
ATOM 693 C C . ILE A 1 97 ? 3.014 7.727 10.594 1 98.88 97 ILE A C 1
ATOM 695 O O . ILE A 1 97 ? 3.65 6.68 10.453 1 98.88 97 ILE A O 1
ATOM 699 N N . ALA A 1 98 ? 1.977 7.844 11.438 1 98.31 98 ALA A N 1
ATOM 700 C CA . ALA A 1 98 ? 1.609 6.758 12.336 1 98.31 98 ALA A CA 1
ATOM 701 C C . ALA A 1 98 ? 1.132 5.535 11.562 1 98.31 98 ALA A C 1
ATOM 703 O O . ALA A 1 98 ? 1.349 4.398 11.992 1 98.31 98 ALA A O 1
ATOM 704 N N . LEU A 1 99 ? 0.518 5.746 10.445 1 98 99 LEU A N 1
ATOM 705 C CA . LEU A 1 99 ? -0.022 4.656 9.641 1 98 99 LEU A CA 1
ATOM 706 C C . LEU A 1 99 ? 1.098 3.764 9.117 1 98 99 LEU A C 1
ATOM 708 O O . LEU A 1 99 ? 0.844 2.645 8.664 1 98 99 LEU A O 1
ATOM 712 N N . LEU A 1 100 ? 2.344 4.207 9.047 1 98 100 LEU A N 1
ATOM 713 C CA . LEU A 1 100 ? 3.457 3.43 8.508 1 98 100 LEU A CA 1
ATOM 714 C C . LEU A 1 100 ? 3.986 2.449 9.555 1 98 100 LEU A C 1
ATOM 716 O O . LEU A 1 100 ? 4.707 1.508 9.211 1 98 100 LEU A O 1
ATOM 720 N N . ASP A 1 101 ? 3.674 2.623 10.852 1 95.06 101 ASP A N 1
ATOM 721 C CA . ASP A 1 101 ? 4.059 1.743 11.953 1 95.06 101 ASP A CA 1
ATOM 722 C C . ASP A 1 101 ? 5.566 1.503 11.961 1 95.06 101 ASP A C 1
ATOM 724 O O . ASP A 1 101 ? 6.016 0.359 12.047 1 95.06 101 ASP A O 1
ATOM 728 N N . VAL A 1 102 ? 6.336 2.525 11.695 1 96.94 102 VAL A N 1
ATOM 729 C CA . VAL A 1 102 ? 7.793 2.471 11.773 1 96.94 102 VAL A CA 1
ATOM 730 C C . VAL A 1 102 ? 8.234 2.527 13.234 1 96.94 102 VAL A C 1
ATOM 732 O O . VAL A 1 102 ? 7.832 3.428 13.977 1 96.94 102 VAL A O 1
ATOM 735 N N . SER A 1 103 ? 9.016 1.563 13.648 1 94.81 103 SER A N 1
ATOM 736 C CA . SER A 1 103 ? 9.414 1.461 15.047 1 94.81 103 SER A CA 1
ATOM 737 C C . SER A 1 103 ? 10.484 2.486 15.398 1 94.81 103 SER A C 1
ATOM 739 O O . SER A 1 103 ? 10.555 2.959 16.531 1 94.81 103 SER A O 1
ATOM 741 N N . ASP A 1 104 ? 11.344 2.766 14.422 1 96.81 104 ASP A N 1
ATOM 742 C CA . ASP A 1 104 ? 12.445 3.691 14.664 1 96.81 104 ASP A CA 1
ATOM 743 C C . ASP A 1 104 ? 12.711 4.562 13.438 1 96.81 104 ASP A C 1
ATOM 745 O O . ASP A 1 104 ? 13.195 4.07 12.414 1 96.81 104 ASP A O 1
ATOM 749 N N . TRP A 1 105 ? 12.492 5.801 13.602 1 97.88 105 TRP A N 1
ATOM 750 C CA . TRP A 1 105 ? 12.625 6.734 12.484 1 97.88 105 TRP A CA 1
ATOM 751 C C . TRP A 1 105 ? 14.078 7.184 12.328 1 97.88 105 TRP A C 1
ATOM 753 O O . TRP A 1 105 ? 14.445 7.758 11.297 1 97.88 105 TRP A O 1
ATOM 763 N N . LEU A 1 106 ? 14.906 6.836 13.312 1 97.5 106 LEU A N 1
ATOM 764 C CA . LEU A 1 106 ? 16.297 7.262 13.273 1 97.5 106 LEU A CA 1
ATOM 765 C C . LEU A 1 106 ? 17.016 6.68 12.055 1 97.5 106 LEU A C 1
ATOM 767 O O . LEU A 1 106 ? 17.906 7.309 11.5 1 97.5 106 LEU A O 1
ATOM 771 N N . GLU A 1 107 ? 16.547 5.527 11.609 1 95.19 107 GLU A N 1
ATOM 772 C CA . GLU A 1 107 ? 17.234 4.801 10.547 1 95.19 107 GLU A CA 1
ATOM 773 C C . GLU A 1 107 ? 16.516 4.949 9.211 1 95.19 107 GLU A C 1
ATOM 775 O O . GLU A 1 107 ? 16.891 4.328 8.219 1 95.19 107 GLU A O 1
ATOM 780 N N . GLN A 1 108 ? 15.492 5.785 9.18 1 98.25 108 GLN A N 1
ATOM 781 C CA . GLN A 1 108 ? 14.688 5.914 7.969 1 98.25 108 GLN A CA 1
ATOM 782 C C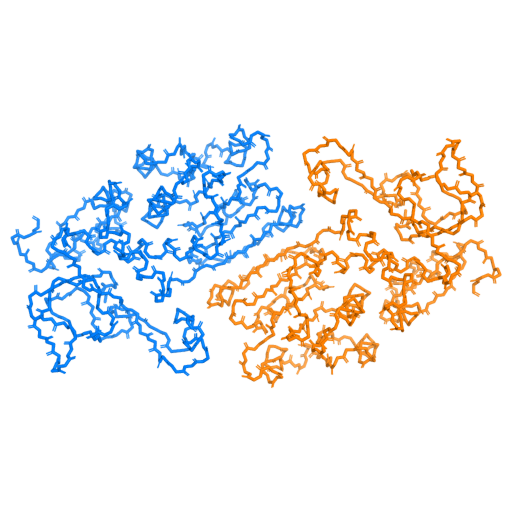 . GLN A 1 108 ? 15.07 7.168 7.188 1 98.25 108 GLN A C 1
ATOM 784 O O . GLN A 1 108 ? 15.359 8.211 7.781 1 98.25 108 GLN A O 1
ATOM 789 N N . SER A 1 109 ? 15.141 7.047 5.879 1 98.81 109 SER A N 1
ATOM 790 C CA . SER A 1 109 ? 15.25 8.188 4.98 1 98.81 109 SER A CA 1
ATOM 791 C C . SER A 1 109 ? 13.906 8.523 4.34 1 98.81 109 SER A C 1
ATOM 793 O O . SER A 1 109 ? 13.172 7.621 3.936 1 98.81 109 SER A O 1
ATOM 795 N N . VAL A 1 110 ? 13.641 9.883 4.277 1 98.94 110 VAL A N 1
ATOM 796 C CA . VAL A 1 110 ? 12.297 10.297 3.863 1 98.94 110 VAL A CA 1
ATOM 797 C C . VAL A 1 110 ? 12.398 11.375 2.791 1 98.94 110 VAL A C 1
ATOM 799 O O . VAL A 1 110 ? 13.234 12.281 2.889 1 98.94 110 VAL A O 1
ATOM 802 N N . LEU A 1 111 ? 11.609 11.234 1.756 1 98.94 111 LEU A N 1
ATOM 803 C CA . LEU A 1 111 ? 11.391 12.305 0.79 1 98.94 111 LEU A CA 1
ATOM 804 C C . LEU A 1 111 ? 9.977 12.859 0.906 1 98.94 111 LEU A C 1
ATOM 806 O O . LEU A 1 111 ? 9 12.102 0.927 1 98.94 111 LEU A O 1
ATOM 810 N N . ILE A 1 112 ? 9.859 14.102 1.052 1 98.94 112 ILE A N 1
ATOM 811 C CA . ILE A 1 112 ? 8.578 14.805 1.053 1 98.94 112 ILE A CA 1
ATOM 812 C C . ILE A 1 112 ? 8.406 15.562 -0.263 1 98.94 112 ILE A C 1
ATOM 814 O O . ILE A 1 112 ? 9.258 16.359 -0.647 1 98.94 112 ILE A O 1
ATOM 818 N N . LEU A 1 113 ? 7.332 15.234 -0.973 1 98.88 113 LEU A N 1
ATOM 819 C CA . LEU A 1 113 ? 6.977 15.969 -2.184 1 98.88 113 LEU A CA 1
ATOM 820 C C . LEU A 1 113 ? 6.078 17.156 -1.854 1 98.88 113 LEU A C 1
ATOM 822 O O . LEU A 1 113 ? 4.945 16.969 -1.402 1 98.88 113 LEU A O 1
ATOM 826 N N . GLY A 1 114 ? 6.555 18.375 -2.092 1 98.38 114 GLY A N 1
ATOM 827 C CA . GLY A 1 114 ? 5.82 19.594 -1.744 1 98.38 114 GLY A CA 1
ATOM 828 C C . GLY A 1 114 ? 6.234 20.172 -0.408 1 98.38 114 GLY A C 1
ATOM 829 O O . GLY A 1 114 ? 6.031 19.547 0.638 1 98.38 114 GLY A O 1
ATOM 830 N N . GLY A 1 115 ? 6.754 21.359 -0.466 1 97.5 115 GLY A N 1
ATOM 831 C CA . GLY A 1 115 ? 7.238 22.031 0.73 1 97.5 115 GLY A CA 1
ATOM 832 C C . GLY A 1 115 ? 6.262 23.047 1.281 1 97.5 115 GLY A C 1
ATOM 833 O O . GLY A 1 115 ? 6.672 24.078 1.84 1 97.5 115 GLY A O 1
ATOM 834 N N . GLY A 1 116 ? 4.965 22.844 0.986 1 96.75 116 GLY A N 1
ATOM 835 C CA . GLY A 1 116 ? 3.936 23.703 1.549 1 96.75 116 GLY A CA 1
ATOM 836 C C . GLY A 1 116 ? 3.635 23.391 3.004 1 96.75 116 GLY A C 1
ATOM 837 O O . GLY A 1 116 ? 4.414 22.719 3.678 1 96.75 116 GLY A O 1
ATOM 838 N N . PRO A 1 117 ? 2.502 23.922 3.527 1 96.62 117 PRO A N 1
ATOM 839 C CA . PRO A 1 117 ? 2.186 23.797 4.953 1 96.62 117 PRO A CA 1
ATOM 840 C C . PRO A 1 117 ? 2.135 22.328 5.41 1 96.62 117 PRO A C 1
ATOM 842 O O . PRO A 1 117 ? 2.672 22 6.469 1 96.62 117 PRO A O 1
ATOM 845 N N . VAL A 1 118 ? 1.514 21.484 4.613 1 98 118 VAL A N 1
ATOM 846 C CA . VAL A 1 118 ? 1.377 20.094 4.992 1 98 118 VAL A CA 1
ATOM 847 C C . VAL A 1 118 ? 2.746 19.406 4.973 1 98 118 VAL A C 1
ATOM 849 O O . VAL A 1 118 ? 3.066 18.625 5.863 1 98 118 VAL A O 1
ATOM 852 N N . GLY A 1 119 ? 3.568 19.688 3.977 1 98.69 119 GLY A N 1
ATOM 853 C CA . GLY A 1 119 ? 4.926 19.172 3.938 1 98.69 119 GLY A CA 1
ATOM 854 C C . GLY A 1 119 ? 5.766 19.609 5.125 1 98.69 119 GLY A C 1
ATOM 855 O O . GLY A 1 119 ? 6.441 18.781 5.75 1 98.69 119 GLY A O 1
ATOM 856 N N . ILE A 1 120 ? 5.695 20.844 5.445 1 98.69 120 ILE A N 1
ATOM 857 C CA . ILE A 1 120 ? 6.449 21.406 6.566 1 98.69 120 ILE A CA 1
ATOM 858 C C . ILE A 1 120 ? 5.98 20.766 7.871 1 98.69 120 ILE A C 1
ATOM 860 O O . ILE A 1 120 ? 6.797 20.422 8.734 1 98.69 120 ILE A O 1
ATOM 864 N N . ALA A 1 121 ? 4.672 20.547 7.992 1 98.81 121 ALA A N 1
ATOM 865 C CA . ALA A 1 121 ? 4.156 19.859 9.172 1 98.81 121 ALA A CA 1
ATOM 866 C C . ALA A 1 121 ? 4.762 18.453 9.289 1 98.81 121 ALA A C 1
ATOM 868 O O . ALA A 1 121 ? 5.105 18.016 10.391 1 98.81 121 ALA A O 1
ATOM 869 N N . HIS A 1 122 ? 4.926 17.766 8.164 1 98.94 122 HIS A N 1
ATOM 870 C CA . HIS A 1 122 ? 5.527 16.438 8.18 1 98.94 122 HIS A CA 1
ATOM 871 C C . HIS A 1 122 ? 6.977 16.5 8.656 1 98.94 122 HIS A C 1
ATOM 873 O O . HIS A 1 122 ? 7.422 15.625 9.398 1 98.94 122 HIS A O 1
ATOM 879 N N . ILE A 1 123 ? 7.707 17.531 8.258 1 98.88 123 ILE A N 1
ATOM 880 C CA . ILE A 1 123 ? 9.094 17.672 8.695 1 98.88 123 ILE A CA 1
ATOM 881 C C . ILE A 1 123 ? 9.141 17.781 10.219 1 98.88 123 ILE A C 1
ATOM 883 O O . ILE A 1 123 ? 9.898 17.062 10.867 1 98.88 123 ILE A O 1
ATOM 887 N N . TYR A 1 124 ? 8.289 18.594 10.805 1 98.81 124 TYR A N 1
ATOM 888 C CA . TYR A 1 124 ? 8.312 18.812 12.242 1 98.81 124 TYR A CA 1
ATOM 889 C C . TYR A 1 124 ? 7.949 17.547 13 1 98.81 124 TYR A C 1
ATOM 891 O O . TYR A 1 124 ? 8.562 17.219 14.016 1 98.81 124 TYR A O 1
ATOM 899 N N . VAL A 1 125 ? 6.922 16.812 12.508 1 98.88 125 VAL A N 1
ATOM 900 C CA . VAL A 1 125 ? 6.516 15.594 13.195 1 98.88 125 VAL A CA 1
ATOM 901 C C . VAL A 1 125 ? 7.621 14.547 13.07 1 98.88 125 VAL A C 1
ATOM 903 O O . VAL A 1 125 ? 7.961 13.883 14.055 1 98.88 125 VAL A O 1
ATOM 906 N N . LEU A 1 126 ? 8.219 14.406 11.875 1 98.88 126 LEU A N 1
ATOM 907 C CA . LEU A 1 126 ? 9.289 13.438 11.672 1 98.88 126 LEU A CA 1
ATOM 908 C C . LEU A 1 126 ? 10.492 13.766 12.562 1 98.88 126 LEU A C 1
ATOM 910 O O . LEU A 1 126 ? 11.094 12.867 13.156 1 98.88 126 LEU A O 1
ATOM 914 N N . ARG A 1 127 ? 10.828 15.078 12.68 1 98.56 127 ARG A N 1
ATOM 915 C CA . ARG A 1 127 ? 11.906 15.5 13.57 1 98.56 127 ARG A CA 1
ATOM 916 C C . ARG A 1 127 ? 11.602 15.133 15.016 1 98.56 127 ARG A C 1
ATOM 918 O O . ARG A 1 127 ? 12.469 14.617 15.727 1 98.56 127 ARG A O 1
ATOM 925 N N . ALA A 1 128 ? 10.406 15.367 15.383 1 98.12 128 ALA A N 1
ATOM 926 C CA . ALA A 1 128 ? 9.984 15.055 16.75 1 98.12 128 ALA A CA 1
ATOM 927 C C . ALA A 1 128 ? 10.109 13.555 17.031 1 98.12 128 ALA A C 1
ATOM 929 O O . ALA A 1 128 ? 10.328 13.148 18.172 1 98.12 128 ALA A O 1
ATOM 930 N N . LEU A 1 129 ? 10 12.742 15.992 1 97.88 129 LEU A N 1
ATOM 931 C CA . LEU A 1 129 ? 10.055 11.289 16.141 1 97.88 129 LEU A CA 1
ATOM 932 C C . LEU A 1 129 ? 11.477 10.781 15.938 1 97.88 129 LEU A C 1
ATOM 934 O O . LEU A 1 129 ? 11.719 9.57 16 1 97.88 129 LEU A O 1
ATOM 938 N N . GLY A 1 130 ? 12.43 11.672 15.625 1 97.88 130 GLY A N 1
ATOM 939 C CA . GLY A 1 130 ? 13.844 11.32 15.641 1 97.88 130 GLY A CA 1
ATOM 940 C C . GLY A 1 130 ? 14.414 11.086 14.258 1 97.88 130 GLY A C 1
ATOM 941 O O . GLY A 1 130 ? 15.562 10.664 14.117 1 97.88 130 GLY A O 1
ATOM 942 N N . CYS A 1 131 ? 13.641 11.391 13.219 1 98.56 131 CYS A N 1
ATOM 943 C CA . CYS A 1 131 ? 14.125 11.188 11.859 1 98.56 131 CYS A CA 1
ATOM 944 C C . CYS A 1 131 ? 15.258 12.148 11.539 1 98.56 131 CYS A C 1
ATOM 946 O O . CYS A 1 131 ? 15.156 13.352 11.781 1 98.56 131 CYS A O 1
ATOM 948 N N . LYS A 1 132 ? 16.312 11.641 10.898 1 98 132 LYS A N 1
ATOM 949 C CA . LYS A 1 132 ? 17.5 12.461 10.68 1 98 132 LYS A CA 1
ATOM 950 C C . LYS A 1 132 ? 17.75 12.695 9.195 1 98 132 LYS A C 1
ATOM 952 O O . LYS A 1 132 ? 18.594 13.516 8.812 1 98 132 LYS A O 1
ATOM 957 N N . GLN A 1 133 ? 17.062 11.938 8.375 1 98.62 133 GLN A N 1
ATOM 958 C CA . GLN A 1 133 ? 17.219 12.062 6.926 1 98.62 133 GLN A CA 1
ATOM 959 C C . GLN A 1 133 ? 15.891 12.461 6.266 1 98.62 133 GLN A C 1
ATOM 961 O O . GLN A 1 133 ? 15.109 11.594 5.863 1 98.62 133 GLN A O 1
ATOM 966 N N . ILE A 1 134 ? 15.711 13.773 6.16 1 98.94 134 ILE A N 1
ATOM 967 C CA . ILE A 1 134 ? 14.484 14.328 5.586 1 98.94 134 ILE A CA 1
ATOM 968 C C . ILE A 1 134 ? 14.828 15.18 4.371 1 98.94 134 ILE A C 1
ATOM 970 O O . ILE A 1 134 ? 15.477 16.219 4.496 1 98.94 134 ILE A O 1
ATOM 974 N N . TYR A 1 135 ? 14.383 14.766 3.184 1 98.94 135 TYR A N 1
ATOM 975 C CA . TYR A 1 135 ? 14.57 15.477 1.928 1 98.94 135 TYR A CA 1
ATOM 976 C C . TYR A 1 135 ? 13.242 16.031 1.41 1 98.94 135 TYR A C 1
ATOM 978 O O . TYR A 1 135 ? 12.188 15.43 1.628 1 98.94 135 TYR A O 1
ATOM 986 N N . VAL A 1 136 ? 13.305 17.188 0.738 1 98.94 136 VAL A N 1
ATOM 987 C CA . VAL A 1 136 ? 12.094 17.812 0.221 1 98.94 136 VAL A CA 1
ATOM 988 C C . VAL A 1 136 ? 12.266 18.125 -1.264 1 98.94 136 VAL A C 1
ATOM 990 O O . VAL A 1 136 ? 13.32 18.609 -1.684 1 98.94 136 VAL A O 1
ATOM 993 N N . SER A 1 137 ? 11.328 17.75 -2.045 1 98.94 137 SER A N 1
ATOM 994 C CA . SER A 1 137 ? 11.234 18.188 -3.434 1 98.94 137 SER A CA 1
ATOM 995 C C . SER A 1 137 ? 10.297 19.391 -3.568 1 98.94 137 SER A C 1
ATOM 997 O O . SER A 1 137 ? 9.086 19.266 -3.375 1 98.94 137 SER A O 1
ATOM 999 N N . GLU A 1 138 ? 10.812 20.531 -3.918 1 98.38 138 GLU A N 1
ATOM 1000 C CA . GLU A 1 138 ? 10.07 21.781 -3.963 1 98.38 138 GLU A CA 1
ATOM 1001 C C . GLU A 1 138 ? 10.578 22.688 -5.09 1 98.38 138 GLU A C 1
ATOM 1003 O O . GLU A 1 138 ? 11.734 23.109 -5.074 1 98.38 138 GLU A O 1
ATOM 1008 N N . PRO A 1 139 ? 9.703 23 -6.066 1 96.81 139 PRO A N 1
ATOM 1009 C CA . PRO A 1 139 ? 10.164 23.719 -7.258 1 96.81 139 PRO A CA 1
ATOM 1010 C C . PRO A 1 139 ? 10.266 25.219 -7.035 1 96.81 139 PRO A C 1
ATOM 1012 O O . PRO A 1 139 ? 10.992 25.906 -7.762 1 96.81 139 PRO A O 1
ATOM 1015 N N . THR A 1 140 ? 9.508 25.844 -6.117 1 95.62 140 THR A N 1
ATOM 1016 C CA . THR A 1 140 ? 9.484 27.297 -5.953 1 95.62 140 THR A CA 1
ATOM 1017 C C . THR A 1 140 ? 10.602 27.75 -5.023 1 95.62 140 THR A C 1
ATOM 1019 O O . THR A 1 140 ? 10.773 27.203 -3.934 1 95.62 140 THR A O 1
ATOM 1022 N N . SER A 1 141 ? 11.234 28.766 -5.398 1 95.31 141 SER A N 1
ATOM 1023 C CA . SER A 1 141 ? 12.422 29.219 -4.68 1 95.31 141 SER A CA 1
ATOM 1024 C C . SER A 1 141 ? 12.07 29.688 -3.271 1 95.31 141 SER A C 1
ATOM 1026 O O . SER A 1 141 ? 12.797 29.406 -2.316 1 95.31 141 SER A O 1
ATOM 1028 N N . THR A 1 142 ? 10.984 30.406 -3.199 1 95.31 142 THR A N 1
ATOM 1029 C CA . THR A 1 142 ? 10.586 30.953 -1.905 1 95.31 142 THR A CA 1
ATOM 1030 C C . THR A 1 142 ? 10.289 29.828 -0.917 1 95.31 142 THR A C 1
ATOM 1032 O O . THR A 1 142 ? 10.82 29.812 0.196 1 95.31 142 THR A O 1
ATOM 1035 N N . ARG A 1 143 ? 9.555 28.859 -1.302 1 95.88 143 ARG A N 1
ATOM 1036 C CA . ARG A 1 143 ? 9.242 27.734 -0.432 1 95.88 143 ARG A CA 1
ATOM 1037 C C . ARG A 1 143 ? 10.484 26.875 -0.17 1 95.88 143 ARG A C 1
ATOM 1039 O O . ARG A 1 143 ? 10.672 26.375 0.938 1 95.88 143 ARG A O 1
ATOM 1046 N N . ALA A 1 144 ? 11.242 26.734 -1.213 1 97.5 144 ALA A N 1
ATOM 1047 C CA . ALA A 1 144 ? 12.484 26 -1.035 1 97.5 144 ALA A CA 1
ATOM 1048 C C . ALA A 1 144 ? 13.344 26.609 0.067 1 97.5 144 ALA A C 1
ATOM 1050 O O . ALA A 1 144 ? 13.906 25.891 0.897 1 97.5 144 ALA A O 1
ATOM 1051 N N . ALA A 1 145 ? 13.422 27.906 0.091 1 97 145 ALA A N 1
ATOM 1052 C CA . ALA A 1 145 ? 14.203 28.609 1.101 1 97 145 ALA A CA 1
ATOM 1053 C C . ALA A 1 145 ? 13.648 28.359 2.5 1 97 145 ALA A C 1
ATOM 1055 O O . ALA A 1 145 ? 14.406 28.188 3.453 1 97 145 ALA A O 1
ATOM 1056 N N . GLN A 1 146 ? 12.344 28.359 2.584 1 95.94 146 GLN A N 1
ATOM 1057 C CA . GLN A 1 146 ? 11.688 28.078 3.857 1 95.94 146 GLN A CA 1
ATOM 1058 C C . GLN A 1 146 ? 12.008 26.672 4.336 1 95.94 146 GLN A C 1
ATOM 1060 O O . GLN A 1 146 ? 12.312 26.453 5.512 1 95.94 146 GLN A O 1
ATOM 1065 N N . ASN A 1 147 ? 11.992 25.688 3.479 1 98.12 147 ASN A N 1
ATOM 1066 C CA . ASN A 1 147 ? 12.219 24.281 3.814 1 98.12 147 ASN A CA 1
ATOM 1067 C C . ASN A 1 147 ? 13.688 24 4.125 1 98.12 147 ASN A C 1
ATOM 1069 O O . ASN A 1 147 ? 14.008 23.141 4.938 1 98.12 147 ASN A O 1
ATOM 1073 N N . LYS A 1 148 ? 14.648 24.75 3.514 1 98 148 LYS A N 1
ATOM 1074 C CA . LYS A 1 148 ? 16.078 24.547 3.721 1 98 148 LYS A CA 1
ATOM 1075 C C . LYS A 1 148 ? 16.453 24.781 5.184 1 98 148 LYS A C 1
ATOM 1077 O O . LYS A 1 148 ? 17.453 24.234 5.66 1 98 148 LYS A O 1
ATOM 1082 N N . GLN A 1 149 ? 15.609 25.453 5.883 1 96.88 149 GLN A N 1
ATOM 1083 C CA . GLN A 1 149 ? 15.891 25.781 7.277 1 96.88 149 GLN A CA 1
ATOM 1084 C C . GLN A 1 149 ? 15.578 24.594 8.188 1 96.88 149 GLN A C 1
ATOM 1086 O O . GLN A 1 149 ? 16.047 24.531 9.328 1 96.88 149 GLN A O 1
ATOM 1091 N N . ILE A 1 150 ? 14.812 23.656 7.664 1 97.94 150 ILE A N 1
ATOM 1092 C CA . ILE A 1 150 ? 14.312 22.672 8.609 1 97.94 150 ILE A CA 1
ATOM 1093 C C . ILE A 1 150 ? 14.508 21.266 8.047 1 97.94 150 ILE A C 1
ATOM 1095 O O . ILE A 1 150 ? 14.406 20.281 8.781 1 97.94 150 ILE A O 1
ATOM 1099 N N . ALA A 1 151 ? 14.773 21.109 6.785 1 98.56 151 ALA A N 1
ATOM 1100 C CA . ALA A 1 151 ? 15.031 19.812 6.152 1 98.56 151 ALA A CA 1
ATOM 1101 C C . ALA A 1 151 ? 16.531 19.594 5.934 1 98.56 151 ALA A C 1
ATOM 1103 O O . ALA A 1 151 ? 17.312 20.547 6 1 98.56 151 ALA A O 1
ATOM 1104 N N . ASP A 1 152 ? 16.953 18.391 5.695 1 98.69 152 ASP A N 1
ATOM 1105 C CA . ASP A 1 152 ? 18.359 18.078 5.492 1 98.69 152 ASP A CA 1
ATOM 1106 C C . ASP A 1 152 ? 18.797 18.438 4.07 1 98.69 152 ASP A C 1
ATOM 1108 O O . ASP A 1 152 ? 19.953 18.797 3.846 1 98.69 152 ASP A O 1
ATOM 1112 N N . LYS A 1 153 ? 17.891 18.234 3.123 1 98.69 153 LYS A N 1
ATOM 1113 C CA . LYS A 1 153 ? 18.141 18.609 1.733 1 98.69 153 LYS A CA 1
ATOM 1114 C C . LYS A 1 153 ? 16.844 19.031 1.044 1 98.69 153 LYS A C 1
ATOM 1116 O O . LYS A 1 153 ? 15.773 18.484 1.337 1 98.69 153 LYS A O 1
ATOM 1121 N N . VAL A 1 154 ? 16.938 20.031 0.187 1 98.81 154 VAL A N 1
ATOM 1122 C CA . VAL A 1 154 ? 15.82 20.438 -0.653 1 98.81 154 VAL A CA 1
ATOM 1123 C C . VAL A 1 154 ? 16.219 20.359 -2.125 1 98.81 154 VAL A C 1
ATOM 1125 O O . VAL A 1 154 ? 17.25 20.922 -2.521 1 98.81 154 VAL A O 1
ATOM 1128 N N . PHE A 1 155 ? 15.43 19.625 -2.885 1 98.75 155 PHE A N 1
ATOM 1129 C CA . PHE A 1 155 ? 15.68 19.453 -4.312 1 98.75 155 PHE A CA 1
ATOM 1130 C C . PHE A 1 155 ? 14.695 20.281 -5.137 1 98.75 155 PHE A C 1
ATOM 1132 O O . PHE A 1 155 ? 13.516 20.375 -4.789 1 98.75 155 PHE A O 1
ATOM 1139 N N . ASN A 1 156 ? 15.195 20.875 -6.211 1 98.5 156 ASN A N 1
ATOM 1140 C CA . ASN A 1 156 ? 14.328 21.469 -7.223 1 98.5 156 ASN A CA 1
ATOM 1141 C C . ASN A 1 156 ? 14.023 20.484 -8.352 1 98.5 156 ASN A C 1
ATOM 1143 O O . ASN A 1 156 ? 14.891 20.203 -9.18 1 98.5 156 ASN A O 1
ATOM 1147 N N . PRO A 1 157 ? 12.797 20 -8.422 1 98.12 157 PRO A N 1
ATOM 1148 C CA . PRO A 1 157 ? 12.484 18.938 -9.383 1 98.12 157 PRO A CA 1
ATOM 1149 C C . PRO A 1 157 ? 12.477 19.438 -10.828 1 98.12 157 PRO A C 1
ATOM 1151 O O . PRO A 1 157 ? 12.43 18.625 -11.758 1 98.12 157 PRO A O 1
ATOM 1154 N N . ILE A 1 158 ? 12.508 20.703 -10.992 1 97 158 ILE A N 1
ATOM 1155 C CA . ILE A 1 158 ? 12.539 21.266 -12.336 1 97 158 ILE A CA 1
ATOM 1156 C C . ILE A 1 158 ? 13.922 21.094 -12.945 1 97 158 ILE A C 1
ATOM 1158 O O . ILE A 1 158 ? 14.055 20.797 -14.141 1 97 158 ILE A O 1
ATOM 1162 N N . ASN A 1 159 ? 14.961 21.219 -12.117 1 95.88 159 ASN A N 1
ATOM 1163 C CA . ASN A 1 159 ? 16.312 21.219 -12.672 1 95.88 159 ASN A CA 1
ATOM 1164 C C . ASN A 1 159 ? 17.125 20.016 -12.203 1 95.88 159 ASN A C 1
ATOM 1166 O O . ASN A 1 159 ? 18.266 19.844 -12.625 1 95.88 159 ASN A O 1
ATOM 1170 N N . GLU A 1 160 ? 16.547 19.25 -11.305 1 96.81 160 GLU A N 1
ATOM 1171 C CA . GLU A 1 160 ? 17.234 18.078 -10.766 1 96.81 160 GLU A CA 1
ATOM 1172 C C . GLU A 1 160 ? 16.391 16.812 -10.93 1 96.81 160 GLU A C 1
ATOM 1174 O O . GLU A 1 160 ? 15.164 16.875 -10.906 1 96.81 160 GLU A O 1
ATOM 1179 N N . ASN A 1 161 ? 17.141 15.75 -11.141 1 98.5 161 ASN A N 1
ATOM 1180 C CA . ASN A 1 161 ? 16.484 14.453 -11.023 1 98.5 161 ASN A CA 1
ATOM 1181 C C . ASN A 1 161 ? 16.375 14.008 -9.57 1 98.5 161 ASN A C 1
ATOM 1183 O O . ASN A 1 161 ? 17.344 13.516 -8.992 1 98.5 161 ASN A O 1
ATOM 1187 N N . VAL A 1 162 ? 15.219 14.141 -9.008 1 98.81 162 VAL A N 1
ATOM 1188 C CA . VAL A 1 162 ? 15 13.922 -7.582 1 98.81 162 VAL A CA 1
ATOM 1189 C C . VAL A 1 162 ? 15.336 12.484 -7.223 1 98.81 162 VAL A C 1
ATOM 1191 O O . VAL A 1 162 ? 15.953 12.219 -6.184 1 98.81 162 VAL A O 1
ATOM 1194 N N . GLY A 1 163 ? 14.93 11.492 -8.062 1 98.75 163 GLY A N 1
ATOM 1195 C CA . GLY A 1 163 ? 15.258 10.094 -7.832 1 98.75 163 GLY A CA 1
ATOM 1196 C C . GLY A 1 163 ? 16.75 9.828 -7.734 1 98.75 163 GLY A C 1
ATOM 1197 O O . GLY A 1 163 ? 17.203 9.141 -6.82 1 98.75 163 GLY A O 1
ATOM 1198 N N . GLU A 1 164 ? 17.484 10.375 -8.633 1 98.62 164 GLU A N 1
ATOM 1199 C CA . GLU A 1 164 ? 18.938 10.211 -8.641 1 98.62 164 GLU A CA 1
ATOM 1200 C C . GLU A 1 164 ? 19.562 10.852 -7.402 1 98.62 164 GLU A C 1
ATOM 1202 O O . GLU A 1 164 ? 20.453 10.266 -6.781 1 98.62 164 GLU A O 1
ATOM 1207 N N . ARG A 1 165 ? 19.078 12.055 -7.051 1 98.75 165 ARG A N 1
ATOM 1208 C CA . ARG A 1 165 ? 19.609 12.734 -5.871 1 98.75 165 ARG A CA 1
ATOM 1209 C C . ARG A 1 165 ? 19.359 11.914 -4.613 1 98.75 165 ARG A C 1
ATOM 1211 O O . ARG A 1 165 ? 20.234 11.812 -3.752 1 98.75 165 ARG A O 1
ATOM 1218 N N . CYS A 1 166 ? 18.203 11.32 -4.484 1 98.81 166 CYS A N 1
ATOM 1219 C CA . CYS A 1 166 ? 17.891 10.469 -3.342 1 98.81 166 CYS A CA 1
ATOM 1220 C C . CYS A 1 166 ? 18.812 9.266 -3.297 1 98.81 166 CYS A C 1
ATOM 1222 O O . CYS A 1 166 ? 19.312 8.898 -2.229 1 98.81 166 CYS A O 1
ATOM 1224 N N . ARG A 1 167 ? 19.047 8.633 -4.434 1 98.38 167 ARG A N 1
ATOM 1225 C CA . ARG A 1 167 ? 19.922 7.465 -4.48 1 98.38 167 ARG A CA 1
ATOM 1226 C C . ARG A 1 167 ? 21.344 7.832 -4.082 1 98.38 167 ARG A C 1
ATOM 1228 O O . ARG A 1 167 ? 22.016 7.062 -3.391 1 98.38 167 ARG A O 1
ATOM 1235 N N . GLU A 1 168 ? 21.781 9.023 -4.5 1 98.38 168 GLU A N 1
ATOM 1236 C CA . GLU A 1 168 ? 23.109 9.492 -4.117 1 98.38 168 GLU A CA 1
ATOM 1237 C C . GLU A 1 168 ? 23.234 9.602 -2.6 1 98.38 168 GLU A C 1
ATOM 1239 O O . GLU A 1 168 ? 24.297 9.305 -2.043 1 98.38 168 GLU A O 1
ATOM 1244 N N . LEU A 1 169 ? 22.188 9.922 -1.921 1 98.38 169 LEU A N 1
ATOM 1245 C CA . LEU A 1 169 ? 22.234 10.195 -0.488 1 98.38 169 LEU A CA 1
ATOM 1246 C C . LEU A 1 169 ? 21.922 8.93 0.312 1 98.38 169 LEU A C 1
ATOM 1248 O O . LEU A 1 169 ? 22.047 8.93 1.54 1 98.38 169 LEU A O 1
ATOM 1252 N N . THR A 1 170 ? 21.562 7.879 -0.375 1 97.88 170 THR A N 1
ATOM 1253 C CA . THR A 1 170 ? 21.141 6.66 0.313 1 97.88 170 THR A CA 1
ATOM 1254 C C . THR A 1 170 ? 21.922 5.453 -0.212 1 97.88 170 THR A C 1
ATOM 1256 O O . THR A 1 170 ? 21.359 4.363 -0.353 1 97.88 170 THR A O 1
ATOM 1259 N N . SER A 1 171 ? 23.125 5.613 -0.581 1 95.94 171 SER A N 1
ATOM 1260 C CA . SER A 1 171 ? 24.062 4.562 -0.997 1 95.94 171 SER A CA 1
ATOM 1261 C C . SER A 1 171 ? 23.531 3.814 -2.215 1 95.94 171 SER A C 1
ATOM 1263 O O . SER A 1 171 ? 23.656 2.59 -2.301 1 95.94 171 SER A O 1
ATOM 1265 N N . GLY A 1 172 ? 22.75 4.52 -3.006 1 96.5 172 GLY A N 1
ATOM 1266 C CA . GLY A 1 172 ? 22.328 3.988 -4.293 1 96.5 172 GLY A CA 1
ATOM 1267 C C . GLY A 1 172 ? 20.984 3.275 -4.23 1 96.5 172 GLY A C 1
ATOM 1268 O O . GLY A 1 172 ? 20.453 2.857 -5.258 1 96.5 172 GLY A O 1
ATOM 1269 N N . GLU A 1 173 ? 20.297 3.154 -3.141 1 96.31 173 GLU A N 1
ATOM 1270 C CA . GLU A 1 173 ? 19.125 2.295 -2.986 1 96.31 173 GLU A CA 1
ATOM 1271 C C . GLU A 1 173 ? 17.828 3.09 -3.148 1 96.31 173 GLU A C 1
ATOM 1273 O O . GLU A 1 173 ? 16.844 2.576 -3.68 1 96.31 173 GLU A O 1
ATOM 1278 N N . GLY A 1 174 ? 17.828 4.379 -2.686 1 98.31 174 GLY A N 1
ATOM 1279 C CA . GLY A 1 174 ? 16.609 5.176 -2.607 1 98.31 174 GLY A CA 1
ATOM 1280 C C . GLY A 1 174 ? 16.094 5.34 -1.189 1 98.31 174 GLY A C 1
ATOM 1281 O O . GLY A 1 174 ? 16.594 4.699 -0.263 1 98.31 174 GLY A O 1
ATOM 1282 N N . VAL A 1 175 ? 15.109 6.184 -1.036 1 98.88 175 VAL A N 1
ATOM 1283 C CA . VAL A 1 175 ? 14.594 6.5 0.293 1 98.88 175 VAL A CA 1
ATOM 1284 C C . VAL A 1 175 ? 13.625 5.418 0.747 1 98.88 175 VAL A C 1
ATOM 1286 O O . VAL A 1 175 ? 13.078 4.68 -0.078 1 98.88 175 VAL A O 1
ATOM 1289 N N . ASP A 1 176 ? 13.383 5.355 2.051 1 98.75 176 ASP A N 1
ATOM 1290 C CA . ASP A 1 176 ? 12.492 4.359 2.641 1 98.75 176 ASP A CA 1
ATOM 1291 C C . ASP A 1 176 ? 11.031 4.734 2.424 1 98.75 176 ASP A C 1
ATOM 1293 O O . ASP A 1 176 ? 10.195 3.865 2.152 1 98.75 176 ASP A O 1
ATOM 1297 N N . VAL A 1 177 ? 10.781 6.047 2.553 1 98.94 177 VAL A N 1
ATOM 1298 C CA . VAL A 1 177 ? 9.398 6.512 2.541 1 98.94 177 VAL A CA 1
ATOM 1299 C C . VAL A 1 177 ? 9.297 7.809 1.745 1 98.94 177 VAL A C 1
ATOM 1301 O O . VAL A 1 177 ? 10.172 8.672 1.832 1 98.94 177 VAL A O 1
ATOM 1304 N N . VAL A 1 178 ? 8.273 7.941 0.993 1 98.94 178 VAL A N 1
ATOM 1305 C CA . VAL A 1 178 ? 7.902 9.195 0.352 1 98.94 178 VAL A CA 1
ATOM 1306 C C . VAL A 1 178 ? 6.551 9.672 0.887 1 98.94 178 VAL A C 1
ATOM 1308 O O . VAL A 1 178 ? 5.602 8.891 0.965 1 98.94 178 VAL A O 1
ATOM 1311 N N . PHE A 1 179 ? 6.469 10.867 1.362 1 98.94 179 PHE A N 1
ATOM 1312 C CA . PHE A 1 179 ? 5.203 11.523 1.663 1 98.94 179 PHE A CA 1
ATOM 1313 C C . PHE A 1 179 ? 4.816 12.492 0.55 1 98.94 179 PHE A C 1
ATOM 1315 O O . PHE A 1 179 ? 5.551 13.438 0.264 1 98.94 179 PHE A O 1
ATOM 1322 N N . ASP A 1 180 ? 3.721 12.258 -0.063 1 98.88 180 ASP A N 1
ATOM 1323 C CA . ASP A 1 180 ? 3.221 13.133 -1.118 1 98.88 180 ASP A CA 1
ATOM 1324 C C . ASP A 1 180 ? 2.293 14.203 -0.549 1 98.88 180 ASP A C 1
ATOM 1326 O O . ASP A 1 180 ? 1.121 13.938 -0.276 1 98.88 180 ASP A O 1
ATOM 1330 N N . CYS A 1 181 ? 2.789 15.359 -0.462 1 98.56 181 CYS A N 1
ATOM 1331 C CA . CYS A 1 181 ? 2.029 16.516 0.014 1 98.56 181 CYS A CA 1
ATOM 1332 C C . CYS A 1 181 ? 1.765 17.5 -1.118 1 98.56 181 CYS A C 1
ATOM 1334 O O . CYS A 1 181 ? 1.434 18.656 -0.872 1 98.56 181 CYS A O 1
ATOM 1336 N N . ALA A 1 182 ? 1.972 17.062 -2.355 1 97.44 182 ALA A N 1
ATOM 1337 C CA . ALA A 1 182 ? 1.828 17.922 -3.521 1 97.44 182 ALA A CA 1
ATOM 1338 C C . ALA A 1 182 ? 0.629 17.516 -4.371 1 97.44 182 ALA A C 1
ATOM 1340 O O . ALA A 1 182 ? -0.153 18.359 -4.809 1 97.44 182 ALA A O 1
ATOM 1341 N N . GLY A 1 183 ? 0.455 16.266 -4.637 1 97.5 183 GLY A N 1
ATOM 1342 C CA . GLY A 1 183 ? -0.691 15.758 -5.379 1 97.5 183 GLY A CA 1
ATOM 1343 C C . GLY A 1 183 ? -0.623 16.062 -6.863 1 97.5 183 GLY A C 1
ATOM 1344 O O . GLY A 1 183 ? -1.606 16.516 -7.453 1 97.5 183 GLY A O 1
ATOM 1345 N N . ILE A 1 184 ? 0.559 15.867 -7.477 1 97.5 184 ILE A N 1
ATOM 1346 C CA . ILE A 1 184 ? 0.707 16.109 -8.914 1 97.5 184 ILE A CA 1
ATOM 1347 C C . ILE A 1 184 ? 1.426 14.922 -9.555 1 97.5 184 ILE A C 1
ATOM 1349 O O . ILE A 1 184 ? 2.283 14.289 -8.93 1 97.5 184 ILE A O 1
ATOM 1353 N N . GLN A 1 185 ? 1.159 14.648 -10.828 1 98.25 185 GLN A N 1
ATOM 1354 C CA . GLN A 1 185 ? 1.64 13.461 -11.523 1 98.25 185 GLN A CA 1
ATOM 1355 C C . GLN A 1 185 ? 3.164 13.43 -11.57 1 98.25 185 GLN A C 1
ATOM 1357 O O . GLN A 1 185 ? 3.775 12.391 -11.305 1 98.25 185 GLN A O 1
ATOM 1362 N N . LYS A 1 186 ? 3.795 14.578 -11.875 1 97.75 186 LYS A N 1
ATOM 1363 C CA . LYS A 1 186 ? 5.254 14.609 -11.945 1 97.75 186 LYS A CA 1
ATOM 1364 C C . LYS A 1 186 ? 5.879 14.273 -10.602 1 97.75 186 LYS A C 1
ATOM 1366 O O . LYS A 1 186 ? 6.938 13.641 -10.539 1 97.75 186 LYS A O 1
ATOM 1371 N N . GLY A 1 187 ? 5.254 14.773 -9.555 1 98.19 187 GLY A N 1
ATOM 1372 C CA . GLY A 1 187 ? 5.703 14.43 -8.211 1 98.19 187 GLY A CA 1
ATOM 1373 C C . GLY A 1 187 ? 5.586 12.953 -7.902 1 98.19 187 GLY A C 1
ATOM 1374 O O . GLY A 1 187 ? 6.504 12.352 -7.34 1 98.19 187 GLY A O 1
ATOM 1375 N N . LEU A 1 188 ? 4.445 12.391 -8.289 1 98.56 188 LEU A N 1
ATOM 1376 C CA . LEU A 1 188 ? 4.227 10.961 -8.109 1 98.56 188 LEU A CA 1
ATOM 1377 C C . LEU A 1 188 ? 5.305 10.148 -8.82 1 98.56 188 LEU A C 1
ATOM 1379 O O . LEU A 1 188 ? 5.891 9.242 -8.227 1 98.56 188 LEU A O 1
ATOM 1383 N N . ASP A 1 189 ? 5.59 10.484 -10.047 1 98.56 189 ASP A N 1
ATOM 1384 C CA . ASP A 1 189 ? 6.594 9.781 -10.836 1 98.56 189 ASP A CA 1
ATOM 1385 C C . ASP A 1 189 ? 7.969 9.859 -10.18 1 98.56 189 ASP A C 1
ATOM 1387 O O . ASP A 1 189 ? 8.641 8.844 -10 1 98.56 189 ASP A O 1
ATOM 1391 N N . ALA A 1 190 ? 8.336 11.055 -9.781 1 98.69 190 ALA A N 1
ATOM 1392 C CA . ALA A 1 190 ? 9.633 11.266 -9.141 1 98.69 190 ALA A CA 1
ATOM 1393 C C . ALA A 1 190 ? 9.703 10.555 -7.793 1 98.69 190 ALA A C 1
ATOM 1395 O O . ALA A 1 190 ? 10.734 9.977 -7.441 1 98.69 190 ALA A O 1
ATOM 1396 N N . GLY A 1 191 ? 8.609 10.656 -7.031 1 98.81 191 GLY A N 1
ATOM 1397 C CA . GLY A 1 191 ? 8.562 10.008 -5.73 1 98.81 191 GLY A CA 1
ATOM 1398 C C . GLY A 1 191 ? 8.703 8.5 -5.809 1 98.81 191 GLY A C 1
ATOM 1399 O O . GLY A 1 191 ? 9.469 7.906 -5.047 1 98.81 191 GLY A O 1
ATOM 1400 N N . MET A 1 192 ? 8.031 7.898 -6.73 1 98.75 192 MET A N 1
ATOM 1401 C CA . MET A 1 192 ? 8.117 6.449 -6.898 1 98.75 192 MET A CA 1
ATOM 1402 C C . MET A 1 192 ? 9.516 6.031 -7.34 1 98.75 192 MET A C 1
ATOM 1404 O O . MET A 1 192 ? 10.055 5.043 -6.844 1 98.75 192 MET A O 1
ATOM 1408 N N . ASP A 1 193 ? 10.031 6.75 -8.234 1 98.69 193 ASP A N 1
ATOM 1409 C CA . ASP A 1 193 ? 11.391 6.484 -8.711 1 98.69 193 ASP A CA 1
ATOM 1410 C C . ASP A 1 193 ? 12.406 6.594 -7.578 1 98.69 193 ASP A C 1
ATOM 1412 O O . ASP A 1 193 ? 13.406 5.875 -7.566 1 98.69 193 ASP A O 1
ATOM 1416 N N . SER A 1 194 ? 12.141 7.438 -6.582 1 98.88 194 SER A N 1
ATOM 1417 C CA . SER A 1 194 ? 13.078 7.746 -5.508 1 98.88 194 SER A CA 1
ATOM 1418 C C . SER A 1 194 ? 13.094 6.648 -4.449 1 98.88 194 SER A C 1
ATOM 1420 O O . SER A 1 194 ? 13.992 6.602 -3.607 1 98.88 194 SER A O 1
ATOM 1422 N N . LEU A 1 195 ? 12.133 5.816 -4.434 1 98.75 195 LEU A N 1
ATOM 1423 C CA . LEU A 1 195 ? 11.977 4.824 -3.379 1 98.75 195 LEU A CA 1
ATOM 1424 C C . LEU A 1 195 ? 12.938 3.66 -3.578 1 98.75 195 LEU A C 1
ATOM 1426 O O . LEU A 1 195 ? 13.203 3.254 -4.711 1 98.75 195 LEU A O 1
ATOM 1430 N N . ARG A 1 196 ? 13.43 3.133 -2.525 1 97.94 196 ARG A N 1
ATOM 1431 C CA . ARG A 1 196 ? 14.141 1.861 -2.557 1 97.94 196 ARG A CA 1
ATOM 1432 C C . ARG A 1 196 ? 13.188 0.705 -2.84 1 97.94 196 ARG A C 1
ATOM 1434 O O . ARG A 1 196 ? 11.969 0.879 -2.816 1 97.94 196 ARG A O 1
ATOM 1441 N N . PHE A 1 197 ? 13.789 -0.489 -3.105 1 97.25 197 PHE A N 1
ATOM 1442 C CA . PHE A 1 197 ? 12.992 -1.701 -3.217 1 97.25 197 PHE A CA 1
ATOM 1443 C C . PHE A 1 197 ? 12.156 -1.921 -1.957 1 97.25 197 PHE A C 1
ATOM 1445 O O . PHE A 1 197 ? 12.68 -1.826 -0.843 1 97.25 197 PHE A O 1
ATOM 1452 N N . ARG A 1 198 ? 10.797 -2.055 -2.145 1 97.81 198 ARG A N 1
ATOM 1453 C CA . ARG A 1 198 ? 9.812 -2.27 -1.085 1 97.81 198 ARG A CA 1
ATOM 1454 C C . ARG A 1 198 ? 9.68 -1.032 -0.203 1 97.81 198 ARG A C 1
ATOM 1456 O O . ARG A 1 198 ? 9.383 -1.143 0.989 1 97.81 198 ARG A O 1
ATOM 1463 N N . GLY A 1 199 ? 10.008 0.137 -0.804 1 98.19 199 GLY A N 1
ATOM 1464 C CA . GLY A 1 199 ? 9.695 1.384 -0.125 1 98.19 199 GLY A CA 1
ATOM 1465 C C . GLY A 1 199 ? 8.203 1.67 -0.055 1 98.19 199 GLY A C 1
ATOM 1466 O O . GLY A 1 199 ? 7.402 0.952 -0.655 1 98.19 199 GLY A O 1
ATOM 1467 N N . THR A 1 200 ? 7.84 2.707 0.706 1 98.81 200 THR A N 1
ATOM 1468 C CA . THR A 1 200 ? 6.43 3.041 0.88 1 98.81 200 THR A CA 1
ATOM 1469 C C . THR A 1 200 ? 6.152 4.469 0.414 1 98.81 200 THR A C 1
ATOM 1471 O O . THR A 1 200 ? 6.887 5.395 0.762 1 98.81 200 THR A O 1
ATOM 1474 N N . TYR A 1 201 ? 5.18 4.609 -0.433 1 98.88 201 TYR A N 1
ATOM 1475 C CA . TYR A 1 201 ? 4.648 5.895 -0.869 1 98.88 201 TYR A CA 1
ATOM 1476 C C . TYR A 1 201 ? 3.367 6.238 -0.12 1 98.88 201 TYR A C 1
ATOM 1478 O O . TYR A 1 201 ? 2.344 5.574 -0.29 1 98.88 201 TYR A O 1
ATOM 1486 N N . MET A 1 202 ? 3.373 7.262 0.71 1 98.94 202 MET A N 1
ATOM 1487 C CA . MET A 1 202 ? 2.219 7.73 1.472 1 98.94 202 MET A CA 1
ATOM 1488 C C . MET A 1 202 ? 1.622 8.984 0.843 1 98.94 202 MET A C 1
ATOM 1490 O O . MET A 1 202 ? 2.219 10.062 0.909 1 98.94 202 MET A O 1
ATOM 1494 N N . ASN A 1 203 ? 0.495 8.82 0.298 1 98.81 203 ASN A N 1
ATOM 1495 C CA . ASN A 1 203 ? -0.207 9.984 -0.24 1 98.81 203 ASN A CA 1
ATOM 1496 C C . ASN A 1 203 ? -1.018 10.695 0.838 1 98.81 203 ASN A C 1
ATOM 1498 O O . ASN A 1 203 ? -1.875 10.086 1.481 1 98.81 203 ASN A O 1
ATOM 1502 N N . VAL A 1 204 ? -0.745 11.93 1.011 1 98.38 204 VAL A N 1
ATOM 1503 C CA . VAL A 1 204 ? -1.474 12.781 1.942 1 98.38 204 VAL A CA 1
ATOM 1504 C C . VAL A 1 204 ? -2.299 13.805 1.168 1 98.38 204 VAL A C 1
ATOM 1506 O O . VAL A 1 204 ? -3.318 14.297 1.66 1 98.38 204 VAL A O 1
ATOM 1509 N N . ALA A 1 205 ? -1.979 14.078 -0.049 1 97.56 205 ALA A N 1
ATOM 1510 C CA . ALA A 1 205 ? -2.545 15.148 -0.872 1 97.56 205 ALA A CA 1
ATOM 1511 C C . ALA A 1 205 ? -3.883 14.727 -1.473 1 97.56 205 ALA A C 1
ATOM 1513 O O . ALA A 1 205 ? -4.094 13.547 -1.767 1 97.56 205 ALA A O 1
ATOM 1514 N N . ALA A 1 206 ? -4.738 15.711 -1.608 1 93.25 206 ALA A N 1
ATOM 1515 C CA . ALA A 1 206 ? -5.918 15.523 -2.447 1 93.25 206 ALA A CA 1
ATOM 1516 C C . ALA A 1 206 ? -5.59 15.781 -3.916 1 93.25 206 ALA A C 1
ATOM 1518 O O . ALA A 1 206 ? -4.879 16.734 -4.242 1 93.25 206 ALA A O 1
ATOM 1519 N N . TRP A 1 207 ? -6.008 14.945 -4.73 1 94.06 207 TRP A N 1
ATOM 1520 C CA . TRP A 1 207 ? -5.703 15.055 -6.152 1 94.06 207 TRP A CA 1
ATOM 1521 C C . TRP A 1 207 ? -6.871 15.672 -6.914 1 94.06 207 TRP A C 1
ATOM 1523 O O . TRP A 1 207 ? -8.031 15.312 -6.688 1 94.06 207 TRP A O 1
ATOM 1533 N N . GLU A 1 208 ? -6.535 16.594 -7.812 1 91.31 208 GLU A N 1
ATOM 1534 C CA . GLU A 1 208 ? -7.547 17.219 -8.664 1 91.31 208 GLU A CA 1
ATOM 1535 C C . GLU A 1 208 ? -7.582 16.578 -10.047 1 91.31 208 GLU A C 1
ATOM 1537 O O . GLU A 1 208 ? -8.539 16.766 -10.797 1 91.31 208 GLU A O 1
ATOM 1542 N N . THR A 1 209 ? -6.559 15.984 -10.461 1 94.62 209 THR A N 1
ATOM 1543 C CA . THR A 1 209 ? -6.426 15.273 -11.727 1 94.62 209 THR A CA 1
ATOM 1544 C C . THR A 1 209 ? -6.277 13.773 -11.5 1 94.62 209 THR A C 1
ATOM 1546 O O . THR A 1 209 ? -5.984 13.336 -10.383 1 94.62 209 THR A O 1
ATOM 1549 N N . PRO A 1 210 ? -6.492 13.07 -12.523 1 95.69 210 PRO A N 1
ATOM 1550 C CA . PRO A 1 210 ? -6.32 11.625 -12.352 1 95.69 210 PRO A CA 1
ATOM 1551 C C . PRO A 1 210 ? -4.906 11.25 -11.914 1 95.69 210 PRO A C 1
ATOM 1553 O O . PRO A 1 210 ? -3.934 11.859 -12.367 1 95.69 210 PRO A O 1
ATOM 1556 N N . LEU A 1 211 ? -4.82 10.352 -11 1 98.12 211 LEU A N 1
ATOM 1557 C CA . LEU A 1 211 ? -3.564 9.742 -10.562 1 98.12 211 LEU A CA 1
ATOM 1558 C C . LEU A 1 211 ? -3.238 8.508 -11.398 1 98.12 211 LEU A C 1
ATOM 1560 O O . LEU A 1 211 ? -3.902 7.48 -11.273 1 98.12 211 LEU A O 1
ATOM 1564 N N . VAL A 1 212 ? -2.289 8.609 -12.266 1 98.31 212 VAL A N 1
ATOM 1565 C CA . VAL A 1 212 ? -1.835 7.5 -13.094 1 98.31 212 VAL A CA 1
ATOM 1566 C C . VAL A 1 212 ? -0.598 6.859 -12.469 1 98.31 212 VAL A C 1
ATOM 1568 O O . VAL A 1 212 ? 0.481 7.457 -12.461 1 98.31 212 VAL A O 1
ATOM 1571 N N . MET A 1 213 ? -0.758 5.656 -12.008 1 98.06 213 MET A N 1
ATOM 1572 C CA . MET A 1 213 ? 0.328 4.957 -11.328 1 98.06 213 MET A CA 1
ATOM 1573 C C . MET A 1 213 ? 1.465 4.641 -12.289 1 98.06 213 MET A C 1
ATOM 1575 O O . MET A 1 213 ? 1.236 4.066 -13.359 1 98.06 213 MET A O 1
ATOM 1579 N N . PRO A 1 214 ? 2.691 5.098 -12.023 1 97.75 214 PRO A N 1
ATOM 1580 C CA . PRO A 1 214 ? 3.811 4.566 -12.805 1 97.75 214 PRO A CA 1
ATOM 1581 C C . PRO A 1 214 ? 4.066 3.084 -12.539 1 97.75 214 PRO A C 1
ATOM 1583 O O . PRO A 1 214 ? 4.98 2.736 -11.789 1 97.75 214 PRO A O 1
ATOM 1586 N N . PHE A 1 215 ? 3.408 2.287 -13.18 1 96.56 215 PHE A N 1
ATOM 1587 C CA . PHE A 1 215 ? 3.213 0.884 -12.836 1 96.56 215 PHE A CA 1
ATOM 1588 C C . PHE A 1 215 ? 4.531 0.123 -12.898 1 96.56 215 PHE A C 1
ATOM 1590 O O . PHE A 1 215 ? 4.836 -0.674 -12.008 1 96.56 215 PHE A O 1
ATOM 1597 N N . ALA A 1 216 ? 5.328 0.301 -13.938 1 96.06 216 ALA A N 1
ATOM 1598 C CA . ALA A 1 216 ? 6.562 -0.468 -14.102 1 96.06 216 ALA A CA 1
ATOM 1599 C C . ALA A 1 216 ? 7.449 -0.351 -12.867 1 96.06 216 ALA A C 1
ATOM 1601 O O . ALA A 1 216 ? 7.898 -1.36 -12.32 1 96.06 216 ALA A O 1
ATOM 1602 N N . VAL A 1 217 ? 7.621 0.895 -12.391 1 96.38 217 VAL A N 1
ATOM 1603 C CA . VAL A 1 217 ? 8.484 1.14 -11.242 1 96.38 217 VAL A CA 1
ATOM 1604 C C . VAL A 1 217 ? 7.832 0.574 -9.977 1 96.38 217 VAL A C 1
ATOM 1606 O O . VAL A 1 217 ? 8.5 -0.069 -9.164 1 96.38 217 VAL A O 1
ATOM 1609 N N . THR A 1 218 ? 6.52 0.828 -9.812 1 97.06 218 THR A N 1
ATOM 1610 C CA . THR A 1 218 ? 5.781 0.353 -8.648 1 97.06 218 THR A CA 1
ATOM 1611 C C . THR A 1 218 ? 5.844 -1.169 -8.555 1 97.06 218 THR A C 1
ATOM 1613 O O . THR A 1 218 ? 6.09 -1.72 -7.48 1 97.06 218 THR A O 1
ATOM 1616 N N . PHE A 1 219 ? 5.719 -1.787 -9.703 1 96.81 219 PHE A N 1
ATOM 1617 C CA . PHE A 1 219 ? 5.684 -3.242 -9.789 1 96.81 219 PHE A CA 1
ATOM 1618 C C . PHE A 1 219 ? 7.07 -3.834 -9.57 1 96.81 219 PHE A C 1
ATOM 1620 O O . PHE A 1 219 ? 7.254 -4.699 -8.711 1 96.81 219 PHE A O 1
ATOM 1627 N N . LEU A 1 220 ? 8.086 -3.34 -10.188 1 95.94 220 LEU A N 1
ATOM 1628 C CA . LEU A 1 220 ? 9.43 -3.91 -10.164 1 95.94 220 LEU A CA 1
ATOM 1629 C C . LEU A 1 220 ? 10.086 -3.701 -8.805 1 95.94 220 LEU A C 1
ATOM 1631 O O . LEU A 1 220 ? 10.945 -4.484 -8.398 1 95.94 220 LEU A O 1
ATOM 1635 N N . LYS A 1 221 ? 9.594 -2.682 -8.039 1 96.56 221 LYS A N 1
ATOM 1636 C CA . LYS A 1 221 ? 10.18 -2.4 -6.73 1 96.56 221 LYS A CA 1
ATOM 1637 C C . LYS A 1 221 ? 9.289 -2.918 -5.605 1 96.56 221 LYS A C 1
ATOM 1639 O O . LYS A 1 221 ? 9.602 -2.738 -4.426 1 96.56 221 LYS A O 1
ATOM 1644 N N . GLU A 1 222 ? 8.148 -3.553 -6.016 1 98 222 GLU A N 1
ATOM 1645 C CA . GLU A 1 222 ? 7.184 -3.994 -5.012 1 98 222 GLU A CA 1
ATOM 1646 C C . GLU A 1 222 ? 6.895 -2.891 -3.998 1 98 222 GLU A C 1
ATOM 1648 O O . GLU A 1 222 ? 6.934 -3.125 -2.787 1 98 222 GLU A O 1
ATOM 1653 N N . ILE A 1 223 ? 6.57 -1.727 -4.535 1 98.12 223 ILE A N 1
ATOM 1654 C CA . ILE A 1 223 ? 6.301 -0.553 -3.709 1 98.12 223 ILE A CA 1
ATOM 1655 C C . ILE A 1 223 ? 4.926 -0.679 -3.061 1 98.12 223 ILE A C 1
ATOM 1657 O O . ILE A 1 223 ? 3.99 -1.201 -3.672 1 98.12 223 ILE A O 1
ATOM 1661 N N . THR A 1 224 ? 4.816 -0.215 -1.808 1 98.62 224 THR A N 1
ATOM 1662 C CA . THR A 1 224 ? 3.533 -0.075 -1.131 1 98.62 224 THR A CA 1
ATOM 1663 C C . THR A 1 224 ? 3.016 1.357 -1.242 1 98.62 224 THR A C 1
ATOM 1665 O O . THR A 1 224 ? 3.75 2.311 -0.97 1 98.62 224 THR A O 1
ATOM 1668 N N . PHE A 1 225 ? 1.865 1.494 -1.769 1 98.75 225 PHE A N 1
ATOM 1669 C CA . PHE A 1 225 ? 1.184 2.781 -1.85 1 98.75 225 PHE A CA 1
ATOM 1670 C C . PHE A 1 225 ? 0.071 2.869 -0.812 1 98.75 225 PHE A C 1
ATOM 1672 O O . PHE A 1 225 ? -0.785 1.985 -0.735 1 98.75 225 PHE A O 1
ATOM 1679 N N . LYS A 1 226 ? 0.074 3.916 0.019 1 98.62 226 LYS A N 1
ATOM 1680 C CA . LYS A 1 226 ? -0.937 4.16 1.045 1 98.62 226 LYS A CA 1
ATOM 1681 C C . LYS A 1 226 ? -1.51 5.57 0.928 1 98.62 226 LYS A C 1
ATOM 1683 O O . LYS A 1 226 ? -0.91 6.438 0.291 1 98.62 226 LYS A O 1
ATOM 1688 N N . CYS A 1 227 ? -2.631 5.75 1.508 1 98 227 CYS A N 1
ATOM 1689 C CA . CYS A 1 227 ? -3.258 7.059 1.647 1 98 227 CYS A CA 1
ATOM 1690 C C . CYS A 1 227 ? -3.6 7.348 3.104 1 98 227 CYS A C 1
ATOM 1692 O O . CYS A 1 227 ? -3.873 6.43 3.877 1 98 227 CYS A O 1
ATOM 1694 N N . SER A 1 228 ? -3.533 8.586 3.42 1 97.88 228 SER A N 1
ATOM 1695 C CA . SER A 1 228 ? -3.918 9.023 4.758 1 97.88 228 SER A CA 1
ATOM 1696 C C . SER A 1 228 ? -5.008 10.086 4.695 1 97.88 228 SER A C 1
ATOM 1698 O O . SER A 1 228 ? -4.859 11.094 4.004 1 97.88 228 SER A O 1
ATOM 1700 N N . LEU A 1 229 ? -6.047 9.859 5.414 1 96.19 229 LEU A N 1
ATOM 1701 C CA . LEU A 1 229 ? -7.176 10.789 5.484 1 96.19 229 LEU A CA 1
ATOM 1702 C C . LEU A 1 229 ? -7.246 11.461 6.852 1 96.19 229 LEU A C 1
ATOM 1704 O O . LEU A 1 229 ? -7.504 10.797 7.859 1 96.19 229 LEU A O 1
ATOM 1708 N N . ALA A 1 230 ? -7.023 12.734 6.887 1 96.38 230 ALA A N 1
ATOM 1709 C CA . ALA A 1 230 ? -7.172 13.531 8.109 1 96.38 230 ALA A CA 1
ATOM 1710 C C . ALA A 1 230 ? -6.398 12.906 9.266 1 96.38 230 ALA A C 1
ATOM 1712 O O . ALA A 1 230 ? -5.172 12.797 9.211 1 96.38 230 ALA A O 1
ATOM 1713 N N . TYR A 1 231 ? -7.156 12.531 10.352 1 97.94 231 TYR A N 1
ATOM 1714 C CA . TYR A 1 231 ? -6.586 11.938 11.555 1 97.94 231 TYR A CA 1
ATOM 1715 C C . TYR A 1 231 ? -7.676 11.32 12.43 1 97.94 231 TYR A C 1
ATOM 1717 O O . TYR A 1 231 ? -8.859 11.617 12.25 1 97.94 231 TYR A O 1
ATOM 1725 N N . ASP A 1 232 ? -7.281 10.383 13.25 1 96.94 232 ASP A N 1
ATOM 1726 C CA . ASP A 1 232 ? -8.234 9.82 14.203 1 96.94 232 ASP A CA 1
ATOM 1727 C C . ASP A 1 232 ? -8.008 10.391 15.602 1 96.94 232 ASP A C 1
ATOM 1729 O O . ASP A 1 232 ? -7.176 11.273 15.797 1 96.94 232 ASP A O 1
ATOM 1733 N N . ASP A 1 233 ? -8.844 9.945 16.578 1 96.44 233 ASP A N 1
ATOM 1734 C CA . ASP A 1 233 ? -8.812 10.477 17.938 1 96.44 233 ASP A CA 1
ATOM 1735 C C . ASP A 1 233 ? -7.449 10.242 18.594 1 96.44 233 ASP A C 1
ATOM 1737 O O . ASP A 1 233 ? -6.91 11.133 19.266 1 96.44 233 ASP A O 1
ATOM 1741 N N . ARG A 1 234 ? -6.977 9.062 18.375 1 97.19 234 ARG A N 1
ATOM 1742 C CA . ARG A 1 234 ? -5.695 8.695 18.969 1 97.19 234 ARG A CA 1
ATOM 1743 C C . ARG A 1 234 ? -4.578 9.609 18.484 1 97.19 234 ARG A C 1
ATOM 1745 O O . ARG A 1 234 ? -3.793 10.125 19.281 1 97.19 234 ARG A O 1
ATOM 1752 N N . ASP A 1 235 ? -4.504 9.828 17.219 1 98.12 235 ASP A N 1
ATOM 1753 C CA . ASP A 1 235 ? -3.443 10.641 16.625 1 98.12 235 ASP A CA 1
ATOM 1754 C C . ASP A 1 235 ? -3.592 12.109 17 1 98.12 235 ASP A C 1
ATOM 1756 O O . ASP A 1 235 ? -2.598 12.805 17.219 1 98.12 235 ASP A O 1
ATOM 1760 N N . PHE A 1 236 ? -4.824 12.625 17.047 1 98.25 236 PHE A N 1
ATOM 1761 C CA . PHE A 1 236 ? -5.039 14 17.484 1 98.25 236 PHE A CA 1
ATOM 1762 C C . PHE A 1 236 ? -4.551 14.203 18.906 1 98.25 236 PHE A C 1
ATOM 1764 O O . PHE A 1 236 ? -3.799 15.148 19.188 1 98.25 236 PHE A O 1
ATOM 1771 N N . ARG A 1 237 ? -4.922 13.328 19.797 1 98.19 237 ARG A N 1
ATOM 1772 C CA . ARG A 1 237 ? -4.492 13.406 21.188 1 98.19 237 ARG A CA 1
ATOM 1773 C C . ARG A 1 237 ? -2.973 13.328 21.297 1 98.19 237 ARG A C 1
ATOM 1775 O O . ARG A 1 237 ? -2.357 14.109 22.016 1 98.19 237 ARG A O 1
ATOM 1782 N N . ALA A 1 238 ? -2.395 12.398 20.547 1 98.56 238 ALA A N 1
ATOM 1783 C CA . ALA A 1 238 ? -0.94 12.25 20.578 1 98.56 238 ALA A CA 1
ATOM 1784 C C . ALA A 1 238 ? -0.254 13.539 20.125 1 98.56 238 ALA A C 1
ATOM 1786 O O . ALA A 1 238 ? 0.784 13.922 20.656 1 98.56 238 ALA A O 1
ATOM 1787 N N . THR A 1 239 ? -0.831 14.156 19.109 1 98.75 239 THR A N 1
ATOM 1788 C CA . THR A 1 239 ? -0.268 15.406 18.609 1 98.75 239 THR A CA 1
ATOM 1789 C C . THR A 1 239 ? -0.388 16.516 19.641 1 98.75 239 THR A C 1
ATOM 1791 O O . THR A 1 239 ? 0.557 17.281 19.859 1 98.75 239 THR A O 1
ATOM 1794 N N . VAL A 1 240 ? -1.552 16.609 20.312 1 98.56 240 VAL A N 1
ATOM 1795 C CA . VAL A 1 240 ? -1.753 17.578 21.391 1 98.56 240 VAL A CA 1
ATOM 1796 C C . VAL A 1 240 ? -0.714 17.375 22.484 1 98.56 240 VAL A C 1
ATOM 1798 O O . VAL A 1 240 ? -0.071 18.328 22.922 1 98.56 240 VAL A O 1
ATOM 1801 N N . ASP A 1 241 ? -0.535 16.125 22.859 1 98.62 241 ASP A N 1
ATOM 1802 C CA . ASP A 1 241 ? 0.406 15.789 23.938 1 98.62 241 ASP A CA 1
ATOM 1803 C C . ASP A 1 241 ? 1.834 16.172 23.531 1 98.62 241 ASP A C 1
ATOM 1805 O O . ASP A 1 241 ? 2.578 16.734 24.344 1 98.62 241 ASP A O 1
ATOM 1809 N N . ALA A 1 242 ? 2.186 15.852 22.344 1 98.62 242 ALA A N 1
ATOM 1810 C CA . ALA A 1 242 ? 3.523 16.188 21.859 1 98.62 242 ALA A CA 1
ATOM 1811 C C . ALA A 1 242 ? 3.732 17.688 21.812 1 98.62 242 ALA A C 1
ATOM 1813 O O . ALA A 1 242 ? 4.797 18.188 22.188 1 98.62 242 ALA A O 1
ATOM 1814 N N . PHE A 1 243 ? 2.738 18.375 21.344 1 98.56 243 PHE A N 1
ATOM 1815 C CA . PHE A 1 243 ? 2.805 19.828 21.297 1 98.56 243 PHE A CA 1
ATOM 1816 C C . PHE A 1 243 ? 2.99 20.422 22.688 1 98.56 243 PHE A C 1
ATOM 1818 O O . PHE A 1 243 ? 3.859 21.266 22.891 1 98.56 243 PHE A O 1
ATOM 1825 N N . ALA A 1 244 ? 2.209 19.938 23.609 1 97.94 244 ALA A N 1
ATOM 1826 C CA . ALA A 1 244 ? 2.258 20.406 25 1 97.94 244 ALA A CA 1
ATOM 1827 C C . ALA A 1 244 ? 3.615 20.125 25.625 1 97.94 244 ALA A C 1
ATOM 1829 O O . ALA A 1 244 ? 4.094 20.891 26.469 1 97.94 244 ALA A O 1
ATOM 1830 N N . ALA A 1 245 ? 4.219 19.078 25.188 1 97.94 245 ALA A N 1
ATOM 1831 C CA . ALA A 1 245 ? 5.512 18.656 25.719 1 97.94 245 ALA A CA 1
ATOM 1832 C C . ALA A 1 245 ? 6.648 19.422 25.047 1 97.94 245 ALA A C 1
ATOM 1834 O O . ALA A 1 245 ? 7.82 19.234 25.375 1 97.94 245 ALA A O 1
ATOM 1835 N N . GLY A 1 246 ? 6.379 20.219 24.031 1 97.44 246 GLY A N 1
ATOM 1836 C CA . GLY A 1 246 ? 7.379 21.047 23.375 1 97.44 246 GLY A CA 1
ATOM 1837 C C . GLY A 1 246 ? 8.219 20.281 22.359 1 97.44 246 GLY A C 1
ATOM 1838 O O . GLY A 1 246 ? 9.391 20.594 22.156 1 97.44 246 GLY A O 1
ATOM 1839 N N . LYS A 1 247 ? 7.617 19.281 21.734 1 97.94 247 LYS A N 1
ATOM 1840 C CA . LYS A 1 247 ? 8.391 18.406 20.859 1 97.94 247 LYS A CA 1
ATOM 1841 C C . LYS A 1 247 ? 8.609 19.047 19.5 1 97.94 247 LYS A C 1
ATOM 1843 O O . LYS A 1 247 ? 9.438 18.578 18.719 1 97.94 247 LYS A O 1
ATOM 1848 N N . PHE A 1 248 ? 7.941 20.062 19.203 1 98 248 PHE A N 1
ATOM 1849 C CA . PHE A 1 248 ? 8.039 20.688 17.875 1 98 248 PHE A CA 1
ATOM 1850 C C . PHE A 1 248 ? 8.805 22 17.953 1 98 248 PHE A C 1
ATOM 1852 O O . PHE A 1 248 ? 8.242 23.062 17.703 1 98 248 PHE A O 1
ATOM 1859 N N . SER A 1 249 ? 10.047 21.844 18.141 1 95.69 249 SER A N 1
ATOM 1860 C CA . SER A 1 249 ? 10.906 23.016 18.266 1 95.69 249 SER A CA 1
ATOM 1861 C C . SER A 1 249 ? 10.93 23.812 16.969 1 95.69 249 SER A C 1
ATOM 1863 O O . SER A 1 249 ? 11.164 23.266 15.891 1 95.69 249 SER A O 1
ATOM 1865 N N . GLY A 1 250 ? 10.625 25.031 17.016 1 96.56 250 GLY A N 1
ATOM 1866 C CA . GLY A 1 250 ? 10.711 25.906 15.859 1 96.56 250 GLY A CA 1
ATOM 1867 C C . GLY A 1 250 ? 9.422 25.953 15.055 1 96.56 250 GLY A C 1
ATOM 1868 O O . GLY A 1 250 ? 9.367 26.609 14.008 1 96.56 250 GLY A O 1
ATOM 1869 N N . VAL A 1 251 ? 8.352 25.406 15.539 1 97.75 251 VAL A N 1
ATOM 1870 C CA . VAL A 1 251 ? 7.109 25.25 14.781 1 97.75 251 VAL A CA 1
ATOM 1871 C C . VAL A 1 251 ? 6.477 26.625 14.562 1 97.75 251 VAL A C 1
ATOM 1873 O O . VAL A 1 251 ? 5.688 26.812 13.633 1 97.75 251 VAL A O 1
ATOM 1876 N N . GLU A 1 252 ? 6.848 27.594 15.383 1 96.75 252 GLU A N 1
ATOM 1877 C CA . GLU A 1 252 ? 6.316 28.953 15.258 1 96.75 252 GLU A CA 1
ATOM 1878 C C . GLU A 1 252 ? 6.68 29.562 13.906 1 96.75 252 GLU A C 1
ATOM 1880 O O . GLU A 1 252 ? 6.027 30.5 13.453 1 96.75 252 GLU A O 1
ATOM 1885 N N . ARG A 1 253 ? 7.73 29.031 13.281 1 95.5 253 ARG A N 1
ATOM 1886 C CA . ARG A 1 253 ? 8.156 29.516 11.977 1 95.5 253 ARG A CA 1
ATOM 1887 C C . ARG A 1 253 ? 7.078 29.297 10.922 1 95.5 253 ARG A C 1
ATOM 1889 O O . ARG A 1 253 ? 7.086 29.922 9.867 1 95.5 253 ARG A O 1
ATOM 1896 N N . MET A 1 254 ? 6.16 28.406 11.211 1 97.19 254 MET A N 1
ATOM 1897 C CA . MET A 1 254 ? 5.078 28.125 10.273 1 97.19 254 MET A CA 1
ATOM 1898 C C . MET A 1 254 ? 4.125 29.312 10.18 1 97.19 254 MET A C 1
ATOM 1900 O O . MET A 1 254 ? 3.357 29.438 9.219 1 97.19 254 MET A O 1
ATOM 1904 N N . ILE A 1 255 ? 4.094 30.156 11.188 1 96.56 255 ILE A N 1
ATOM 1905 C CA . ILE A 1 255 ? 3.219 31.328 11.18 1 96.56 255 ILE A CA 1
ATOM 1906 C C . ILE A 1 255 ? 3.906 32.5 10.453 1 96.56 255 ILE A C 1
ATOM 1908 O O . ILE A 1 255 ? 4.879 33.062 10.961 1 96.56 255 ILE A O 1
ATOM 1912 N N . THR A 1 256 ? 3.34 32.812 9.336 1 95.56 256 THR A N 1
ATOM 1913 C CA . THR A 1 256 ? 4.008 33.844 8.516 1 95.56 256 THR A CA 1
ATOM 1914 C C . THR A 1 256 ? 3.273 35.188 8.602 1 95.56 256 THR A C 1
ATOM 1916 O O . THR A 1 256 ? 3.797 36.219 8.18 1 95.56 256 THR A O 1
ATOM 1919 N N . SER A 1 257 ? 2.082 35.094 9.086 1 95 257 SER A N 1
ATOM 1920 C CA . SER A 1 257 ? 1.306 36.312 9.273 1 95 257 SER A CA 1
ATOM 1921 C C . SER A 1 257 ? 0.223 36.125 10.336 1 95 257 SER A C 1
ATOM 1923 O O . SER A 1 257 ? -0.177 35 10.617 1 95 257 SER A O 1
ATOM 1925 N N . ARG A 1 258 ? -0.155 37.219 10.969 1 96.06 258 ARG A N 1
ATOM 1926 C CA . ARG A 1 258 ? -1.289 37.281 11.891 1 96.06 258 ARG A CA 1
ATOM 1927 C C . ARG A 1 258 ? -2.219 38.438 11.531 1 96.06 258 ARG A C 1
ATOM 1929 O O . ARG A 1 258 ? -1.77 39.594 11.359 1 96.06 258 ARG A O 1
ATOM 1936 N N . ILE A 1 259 ? -3.5 38.125 11.43 1 96.25 259 ILE A N 1
ATOM 1937 C CA . ILE A 1 259 ? -4.43 39.156 10.992 1 96.25 259 ILE A CA 1
ATOM 1938 C C . ILE A 1 259 ? -5.68 39.156 11.867 1 96.25 259 ILE A C 1
ATOM 1940 O O . ILE A 1 259 ? -5.938 38.156 12.562 1 96.25 259 ILE A O 1
ATOM 1944 N N . HIS A 1 260 ? -6.422 40.219 11.805 1 96.31 260 HIS A N 1
ATOM 1945 C CA . HIS A 1 260 ? -7.715 40.281 12.477 1 96.31 260 HIS A CA 1
ATOM 1946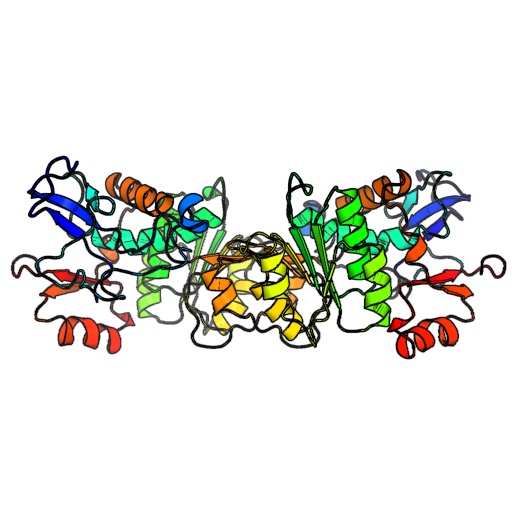 C C . HIS A 1 260 ? -8.805 39.625 11.625 1 96.31 260 HIS A C 1
ATOM 1948 O O . HIS A 1 260 ? -8.719 39.625 10.398 1 96.31 260 HIS A O 1
ATOM 1954 N N . LEU A 1 261 ? -9.797 39.125 12.281 1 94.88 261 LEU A N 1
ATOM 1955 C CA . LEU A 1 261 ? -10.914 38.469 11.648 1 94.88 261 LEU A CA 1
ATOM 1956 C C . LEU A 1 261 ? -11.57 39.344 10.602 1 94.88 261 LEU A C 1
ATOM 1958 O O . LEU A 1 261 ? -12.016 38.875 9.555 1 94.88 261 LEU A O 1
ATOM 1962 N N . ASP A 1 262 ? -11.562 40.656 10.797 1 95 262 ASP A N 1
ATOM 1963 C CA . ASP A 1 262 ? -12.211 41.594 9.898 1 95 262 ASP A CA 1
ATOM 1964 C C . ASP A 1 262 ? -11.453 41.719 8.57 1 95 262 ASP A C 1
ATOM 1966 O O . ASP A 1 262 ? -12 42.188 7.574 1 95 262 ASP A O 1
ATOM 1970 N N . ASP A 1 263 ? -10.258 41.312 8.602 1 95.19 263 ASP A N 1
ATOM 1971 C CA . ASP A 1 263 ? -9.406 41.469 7.43 1 95.19 263 ASP A CA 1
ATOM 1972 C C . ASP A 1 263 ? -9.242 40.156 6.664 1 95.19 263 ASP A C 1
ATOM 1974 O O . ASP A 1 263 ? -8.422 40.062 5.754 1 95.19 263 ASP A O 1
ATOM 1978 N N . ILE A 1 264 ? -9.992 39.219 7.02 1 93.5 264 IL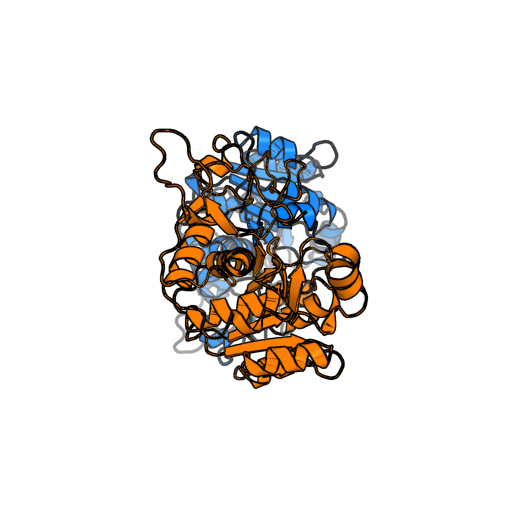E A N 1
ATOM 1979 C CA . ILE A 1 264 ? -9.742 37.844 6.586 1 93.5 264 ILE A CA 1
ATOM 1980 C C . ILE A 1 264 ? -9.844 37.75 5.062 1 93.5 264 ILE A C 1
ATOM 1982 O O . ILE A 1 264 ? -9.102 37 4.43 1 93.5 264 ILE A O 1
ATOM 1986 N N . ALA A 1 265 ? -10.75 38.469 4.414 1 93.19 265 ALA A N 1
ATOM 1987 C CA . ALA A 1 265 ? -10.906 38.406 2.965 1 93.19 265 ALA A CA 1
ATOM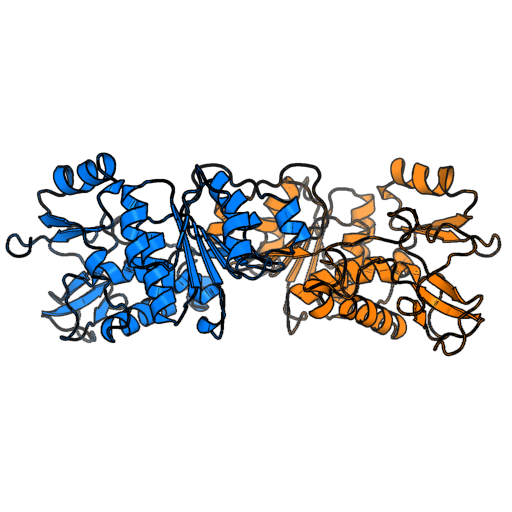 1988 C C . ALA A 1 265 ? -9.672 38.969 2.252 1 93.19 265 ALA A C 1
ATOM 1990 O O . ALA A 1 265 ? -9.023 38.25 1.483 1 93.19 265 ALA A O 1
ATOM 1991 N N . ALA A 1 266 ? -9.281 40.156 2.561 1 94.5 266 ALA A N 1
ATOM 1992 C CA . ALA A 1 266 ? -8.227 40.875 1.843 1 94.5 266 ALA A CA 1
ATOM 1993 C C . ALA A 1 266 ? -6.848 40.375 2.264 1 94.5 266 ALA A C 1
ATOM 1995 O O . ALA A 1 266 ? -5.996 40.094 1.417 1 94.5 266 ALA A O 1
ATOM 1996 N N . ARG A 1 267 ? -6.648 40.156 3.545 1 94.19 267 ARG A N 1
ATOM 1997 C CA . ARG A 1 267 ? -5.309 39.875 4.043 1 94.19 267 ARG A CA 1
ATOM 1998 C C . ARG A 1 267 ? -5.148 38.375 4.34 1 94.19 267 ARG A C 1
ATOM 2000 O O . ARG A 1 267 ? -4.059 37.938 4.691 1 94.19 267 ARG A O 1
ATOM 2007 N N . GLY A 1 268 ? -6.184 37.719 4.273 1 94.06 268 GLY A N 1
ATOM 2008 C CA . GLY A 1 268 ? -6.145 36.281 4.418 1 94.06 268 GLY A CA 1
ATOM 2009 C C . GLY A 1 268 ? -6.289 35.531 3.102 1 94.06 268 GLY A C 1
ATOM 2010 O O . GLY A 1 268 ? -5.289 35.125 2.496 1 94.06 268 GLY A O 1
ATOM 2011 N N . PHE A 1 269 ? -7.52 35.469 2.521 1 93.25 269 PHE A N 1
ATOM 2012 C CA . PHE A 1 269 ? -7.828 34.688 1.343 1 93.25 269 PHE A CA 1
ATOM 2013 C C . PHE A 1 269 ? -7.164 35.25 0.101 1 93.25 269 PHE A C 1
ATOM 2015 O O . PHE A 1 269 ? -6.473 34.562 -0.634 1 93.25 269 PHE A O 1
ATOM 2022 N N . ASP A 1 270 ? -7.301 36.531 -0.155 1 94.38 270 ASP A N 1
ATOM 2023 C CA . ASP A 1 270 ? -6.691 37.156 -1.317 1 94.38 270 ASP A CA 1
ATOM 2024 C C . ASP A 1 270 ? -5.168 37.062 -1.265 1 94.38 270 ASP A C 1
ATOM 2026 O O . ASP A 1 270 ? -4.523 36.781 -2.281 1 94.38 270 ASP A O 1
ATOM 2030 N N . GLU A 1 271 ? -4.699 37.281 -0.085 1 92.81 271 GLU A N 1
ATOM 2031 C CA . GLU A 1 271 ? -3.258 37.188 0.111 1 92.81 271 GLU A CA 1
ATOM 2032 C C . GLU A 1 271 ? -2.746 35.781 -0.196 1 92.81 271 GLU A C 1
ATOM 2034 O O . GLU A 1 271 ? -1.713 35.625 -0.848 1 92.81 271 GLU A O 1
ATOM 2039 N N . LEU A 1 272 ? -3.471 34.781 0.202 1 90.81 272 LEU A N 1
ATOM 2040 C CA . LEU A 1 272 ? -3.059 33.406 0.002 1 90.81 272 LEU A CA 1
ATOM 2041 C C . LEU A 1 272 ? -3.176 33 -1.466 1 90.81 272 LEU A C 1
ATOM 2043 O O . LEU A 1 272 ? -2.461 32.094 -1.933 1 90.81 272 LEU A O 1
ATOM 2047 N N . VAL A 1 273 ? -4.055 33.625 -2.139 1 91.19 273 VAL A N 1
ATOM 2048 C CA . VAL A 1 273 ? -4.223 33.344 -3.561 1 91.19 273 VAL A CA 1
ATOM 2049 C C . VAL A 1 273 ? -3.127 34.062 -4.359 1 91.19 273 VAL A C 1
ATOM 2051 O O . VAL A 1 273 ? -2.51 33.438 -5.242 1 91.19 273 VAL A O 1
ATOM 2054 N N . ASN A 1 274 ? -2.803 35.25 -4.004 1 92.62 274 ASN A N 1
ATOM 2055 C CA . ASN A 1 274 ? -1.935 36.094 -4.816 1 92.62 274 ASN A CA 1
ATOM 2056 C C . ASN A 1 274 ? -0.47 35.938 -4.414 1 92.62 274 ASN A C 1
ATOM 2058 O O . ASN A 1 274 ? 0.428 36.188 -5.227 1 92.62 274 ASN A O 1
ATOM 2062 N N . ASN A 1 275 ? -0.258 35.625 -3.17 1 92.44 275 ASN A N 1
ATOM 2063 C CA . ASN A 1 275 ? 1.094 35.531 -2.631 1 92.44 275 ASN A CA 1
ATOM 2064 C C . ASN A 1 275 ? 1.293 34.188 -1.892 1 92.44 275 ASN A C 1
ATOM 2066 O O . ASN A 1 275 ? 1.823 34.188 -0.78 1 92.44 275 ASN A O 1
ATOM 2070 N N . LYS A 1 276 ? 0.824 33.188 -2.555 1 87.69 276 LYS A N 1
ATOM 2071 C CA . LYS A 1 276 ? 0.741 31.875 -1.908 1 87.69 276 LYS A CA 1
ATOM 2072 C C . LYS A 1 276 ? 2.115 31.406 -1.433 1 87.69 276 LYS A C 1
ATOM 2074 O O . LYS A 1 276 ? 2.234 30.797 -0.364 1 87.69 276 LYS A O 1
ATOM 2079 N N . ASP A 1 277 ? 3.148 31.734 -2.17 1 89.19 277 ASP A N 1
ATOM 2080 C CA . ASP A 1 277 ? 4.473 31.203 -1.857 1 89.19 277 ASP A CA 1
ATOM 2081 C C . ASP A 1 277 ? 5.098 31.938 -0.681 1 89.19 277 ASP A C 1
ATOM 2083 O O . ASP A 1 277 ? 6.035 31.453 -0.051 1 89.19 277 ASP A O 1
ATOM 2087 N N . LYS A 1 278 ? 4.535 33.031 -0.311 1 91.12 278 LYS A N 1
ATOM 2088 C CA . LYS A 1 278 ? 5.109 33.844 0.75 1 91.12 278 LYS A CA 1
ATOM 2089 C C . LYS A 1 278 ? 4.586 33.438 2.119 1 91.12 278 LYS A C 1
ATOM 2091 O O . LYS A 1 278 ? 5.109 33.875 3.15 1 91.12 278 LYS A O 1
ATOM 2096 N N . HIS A 1 279 ? 3.602 32.594 2.033 1 93.38 279 HIS A N 1
ATOM 2097 C CA . HIS A 1 279 ? 2.955 32.25 3.295 1 93.38 279 HIS A CA 1
ATOM 2098 C C . HIS A 1 279 ? 2.932 30.75 3.51 1 93.38 279 HIS A C 1
ATOM 2100 O O . HIS A 1 279 ? 2.77 29.984 2.557 1 93.38 279 HIS A O 1
ATOM 2106 N N . ILE A 1 280 ? 3.195 30.375 4.758 1 95.38 280 ILE A N 1
ATOM 2107 C CA . ILE A 1 280 ? 2.908 29.016 5.207 1 95.38 280 ILE A CA 1
ATOM 2108 C C . ILE A 1 280 ? 1.541 28.984 5.887 1 95.38 280 ILE A C 1
ATOM 2110 O O . ILE A 1 280 ? 0.575 28.469 5.32 1 95.38 280 ILE A O 1
ATOM 2114 N N . LYS A 1 281 ? 1.388 29.672 7.004 1 95.5 281 LYS A N 1
ATOM 2115 C CA . LYS A 1 281 ? 0.102 29.828 7.68 1 95.5 281 LYS A CA 1
ATOM 2116 C C . LYS A 1 281 ? -0.139 31.281 8.062 1 95.5 281 LYS A C 1
ATOM 2118 O O . LYS A 1 281 ? 0.745 31.938 8.617 1 95.5 281 LYS A O 1
ATOM 2123 N N . ILE A 1 282 ? -1.332 31.766 7.754 1 95.31 282 ILE A N 1
ATOM 2124 C CA . ILE A 1 282 ? -1.812 33.031 8.273 1 95.31 282 ILE A CA 1
ATOM 2125 C C . ILE A 1 282 ? -2.77 32.781 9.438 1 95.31 282 ILE A C 1
ATOM 2127 O O . ILE A 1 282 ? -3.816 32.156 9.266 1 95.31 282 ILE A O 1
ATOM 2131 N N . MET A 1 283 ? -2.381 33.312 10.625 1 95.75 283 MET A N 1
ATOM 2132 C CA . MET A 1 283 ? -3.209 33.156 11.82 1 95.75 283 MET A CA 1
ATOM 2133 C C . MET A 1 283 ? -4.242 34.281 11.914 1 95.75 283 MET A C 1
ATOM 2135 O O . MET A 1 283 ? -3.932 35.438 11.672 1 95.75 283 MET A O 1
ATOM 2139 N N . VAL A 1 284 ? -5.461 33.875 12.211 1 95.94 284 VAL A N 1
ATOM 2140 C CA . VAL A 1 284 ? -6.559 34.844 12.344 1 95.94 284 VAL A CA 1
ATOM 2141 C C . VAL A 1 284 ? -6.992 34.906 13.805 1 95.94 284 VAL A C 1
ATOM 2143 O O . VAL A 1 284 ? -7.105 33.875 14.484 1 95.94 284 VAL A O 1
ATOM 2146 N N . THR A 1 285 ? -7.199 36.094 14.289 1 95.12 285 THR A N 1
ATOM 2147 C CA . THR A 1 285 ? -7.684 36.312 15.648 1 95.12 285 THR A CA 1
ATOM 2148 C C . THR A 1 285 ? -8.828 37.312 15.664 1 95.12 285 THR A C 1
ATOM 2150 O O . THR A 1 285 ? -8.836 38.281 14.883 1 95.12 285 THR A O 1
ATOM 2153 N N . PRO A 1 286 ? -9.844 37.094 16.484 1 93.5 286 PRO A N 1
ATOM 2154 C CA . PRO A 1 286 ? -10.906 38.094 16.641 1 93.5 286 PRO A CA 1
ATOM 2155 C C . PRO A 1 286 ? -10.508 39.25 17.547 1 93.5 286 PRO A C 1
ATOM 2157 O O . PRO A 1 286 ? -11.281 40.188 17.734 1 93.5 286 PRO A O 1
ATOM 2160 N N . HIS A 1 287 ? -9.375 39.188 18.109 1 91.5 287 HIS A N 1
ATOM 2161 C CA . HIS A 1 287 ? -8.93 40.188 19.062 1 91.5 287 HIS A CA 1
ATOM 2162 C C . HIS A 1 287 ? -7.918 41.125 18.422 1 91.5 287 HIS A C 1
ATOM 2164 O O . HIS A 1 287 ? -6.785 40.75 18.141 1 91.5 287 HIS A O 1
ATOM 2170 N N . LYS A 1 288 ? -8.234 42.344 18.391 1 89.62 288 LYS A N 1
ATOM 2171 C CA . LYS A 1 288 ? -7.414 43.344 17.688 1 89.62 288 LYS A CA 1
ATOM 2172 C C . LYS A 1 288 ? -6.047 43.5 18.359 1 89.62 288 LYS A C 1
ATOM 2174 O O . LYS A 1 288 ? -5.047 43.75 17.688 1 89.62 288 LYS A O 1
ATOM 2179 N N . ASP A 1 289 ? -6 43.281 19.641 1 87.31 289 ASP A N 1
ATOM 2180 C CA . ASP A 1 289 ? -4.762 43.469 20.375 1 87.31 289 ASP A CA 1
ATOM 2181 C C . ASP A 1 289 ? -3.816 42.281 20.203 1 87.31 289 ASP A C 1
ATOM 2183 O O . ASP A 1 289 ? -2.693 42.312 20.719 1 87.31 289 ASP A O 1
ATOM 2187 N N . LYS A 1 290 ? -4.266 41.281 19.547 1 85.19 290 LYS A N 1
ATOM 2188 C CA . LYS A 1 290 ? -3.463 40.062 19.406 1 85.19 290 LYS A CA 1
ATOM 2189 C C . LYS A 1 290 ? -3.016 39.875 17.953 1 85.19 290 LYS A C 1
ATOM 2191 O O . LYS A 1 290 ? -2.6 38.781 17.578 1 85.19 290 LYS A O 1
ATOM 2196 N N . VAL A 1 291 ? -3.064 40.844 17.172 1 87.69 291 VAL A N 1
ATOM 2197 C CA . VAL A 1 291 ? -2.59 40.812 15.797 1 87.69 291 VAL A CA 1
ATOM 2198 C C . VAL A 1 291 ? -1.082 41.031 15.766 1 87.69 291 VAL A C 1
ATOM 2200 O O . VAL A 1 291 ? -0.563 41.875 16.516 1 87.69 291 VAL A O 1
ATOM 2203 N N . MET B 1 1 ? 11.641 -20.219 -23.656 1 76 1 MET B N 1
ATOM 2204 C CA . MET B 1 1 ? 10.281 -20.547 -23.234 1 76 1 MET B CA 1
ATOM 2205 C C . MET B 1 1 ? 10.266 -21.797 -22.359 1 76 1 MET B C 1
ATOM 2207 O O . MET B 1 1 ? 11.188 -22.609 -22.422 1 76 1 MET B O 1
ATOM 2211 N N . GLY B 1 2 ? 9.219 -21.828 -21.375 1 85.81 2 GLY B N 1
ATOM 2212 C CA . GLY B 1 2 ? 9.133 -22.953 -20.453 1 85.81 2 GLY B CA 1
ATOM 2213 C C . GLY B 1 2 ? 9.781 -22.672 -19.109 1 85.81 2 GLY B C 1
ATOM 2214 O O . GLY B 1 2 ? 10.68 -23.391 -18.688 1 85.81 2 GLY B O 1
ATOM 2215 N N . HIS B 1 3 ? 9.312 -21.641 -18.516 1 91.25 3 HIS B N 1
ATOM 2216 C CA . HIS B 1 3 ? 9.938 -21.25 -17.25 1 91.25 3 HIS B CA 1
ATOM 2217 C C . HIS B 1 3 ? 9.266 -21.969 -16.078 1 91.25 3 HIS B C 1
ATOM 2219 O O . HIS B 1 3 ? 9.688 -21.797 -14.93 1 91.25 3 HIS B O 1
ATOM 2225 N N . GLU B 1 4 ? 8.32 -22.797 -16.312 1 95.12 4 GLU B N 1
ATOM 2226 C CA . GLU B 1 4 ? 7.688 -23.656 -15.32 1 95.12 4 GLU B CA 1
ATOM 2227 C C . GLU B 1 4 ? 7.984 -25.125 -15.594 1 95.12 4 GLU B C 1
ATOM 2229 O O . GLU B 1 4 ? 7.316 -25.766 -16.406 1 95.12 4 GLU B O 1
ATOM 2234 N N . PHE B 1 5 ? 9.039 -25.625 -14.883 1 94.88 5 PHE B N 1
ATOM 2235 C CA . PHE B 1 5 ? 9.367 -26.984 -15.266 1 94.88 5 PHE B CA 1
ATOM 2236 C C . PHE B 1 5 ? 10.039 -27.734 -14.109 1 94.88 5 PHE B C 1
ATOM 2238 O O . PHE B 1 5 ? 10.547 -27.109 -13.18 1 94.88 5 PHE B O 1
ATOM 2245 N N . CYS B 1 6 ? 9.945 -29 -14.156 1 96.81 6 CYS B N 1
ATOM 2246 C CA . CYS B 1 6 ? 10.539 -29.984 -13.25 1 96.81 6 CYS B CA 1
ATOM 2247 C C . CYS B 1 6 ? 11.109 -31.172 -14.016 1 96.81 6 CYS B C 1
ATOM 2249 O O . CYS B 1 6 ? 10.977 -31.234 -15.234 1 96.81 6 CYS B O 1
ATOM 2251 N N . GLY B 1 7 ? 11.859 -32 -13.312 1 96.12 7 GLY B N 1
ATOM 2252 C CA . GLY B 1 7 ? 12.43 -33.188 -13.969 1 96.12 7 GLY B CA 1
ATOM 2253 C C . GLY B 1 7 ? 13.273 -34.031 -13.031 1 96.12 7 GLY B C 1
ATOM 2254 O O . GLY B 1 7 ? 13.125 -33.938 -11.812 1 96.12 7 GLY B O 1
ATOM 2255 N N . LYS B 1 8 ? 13.977 -34.875 -13.68 1 97 8 LYS B N 1
ATOM 2256 C CA . LYS B 1 8 ? 14.906 -35.75 -12.938 1 97 8 LYS B CA 1
ATOM 2257 C C . LYS B 1 8 ? 16.359 -35.375 -13.266 1 97 8 LYS B C 1
ATOM 2259 O O . LYS B 1 8 ? 16.688 -35.094 -14.422 1 97 8 LYS B O 1
ATOM 2264 N N . VAL B 1 9 ? 17.188 -35.469 -12.312 1 97.38 9 VAL B N 1
ATOM 2265 C CA . VAL B 1 9 ? 18.609 -35.156 -12.477 1 97.38 9 VAL B CA 1
ATOM 2266 C C . VAL B 1 9 ? 19.266 -36.219 -13.359 1 97.38 9 VAL B C 1
ATOM 2268 O O . VAL B 1 9 ? 19.141 -37.406 -13.109 1 97.38 9 VAL B O 1
ATOM 2271 N N . ILE B 1 10 ? 19.875 -35.719 -14.398 1 97.06 10 ILE B N 1
ATOM 2272 C CA . ILE B 1 10 ? 20.656 -36.625 -15.242 1 97.06 10 ILE B CA 1
ATOM 2273 C C . ILE B 1 10 ? 22.062 -36.75 -14.68 1 97.06 10 ILE B C 1
ATOM 2275 O O . ILE B 1 10 ? 22.562 -37.875 -14.484 1 97.06 10 ILE B O 1
ATOM 2279 N N . SER B 1 11 ? 22.672 -35.625 -14.398 1 96.19 11 SER B N 1
ATOM 2280 C CA . SER B 1 11 ? 23.984 -35.562 -13.773 1 96.19 11 SER B CA 1
ATOM 2281 C C . SER B 1 11 ? 24.141 -34.344 -12.898 1 96.19 11 SER B C 1
ATOM 2283 O O . SER B 1 11 ? 23.484 -33.312 -13.133 1 96.19 11 SER B O 1
ATOM 2285 N N . ALA B 1 12 ? 24.938 -34.5 -11.891 1 94.31 12 ALA B N 1
ATOM 2286 C CA . ALA B 1 12 ? 25.234 -33.438 -10.961 1 94.31 12 ALA B CA 1
ATOM 2287 C C . ALA B 1 12 ? 26.734 -33.344 -10.664 1 94.31 12 ALA B C 1
ATOM 2289 O O . ALA B 1 12 ? 27.438 -34.375 -10.727 1 94.31 12 ALA B O 1
ATOM 2290 N N . PRO B 1 13 ? 27.203 -32.094 -10.422 1 91.25 13 PRO B N 1
ATOM 2291 C CA . PRO B 1 13 ? 28.625 -32 -10.078 1 91.25 13 PRO B CA 1
ATOM 2292 C C . PRO B 1 13 ? 28.984 -32.781 -8.82 1 91.25 13 PRO B C 1
ATOM 2294 O O . PRO B 1 13 ? 28.125 -33.062 -7.988 1 91.25 13 PRO B O 1
ATOM 2297 N N . GLU B 1 14 ? 30.297 -33.094 -8.797 1 89.19 14 GLU B N 1
ATOM 2298 C CA . GLU B 1 14 ? 30.797 -33.719 -7.59 1 89.19 14 GLU B CA 1
ATOM 2299 C C . GLU B 1 14 ? 30.578 -32.875 -6.359 1 89.19 14 GLU B C 1
ATOM 2301 O O . GLU B 1 14 ? 30.781 -31.641 -6.406 1 89.19 14 GLU B O 1
ATOM 2306 N N . GLY B 1 15 ? 30.094 -33.438 -5.301 1 89.62 15 GLY B N 1
ATOM 2307 C CA . GLY B 1 15 ? 29.875 -32.688 -4.078 1 89.62 15 GLY B CA 1
ATOM 2308 C C . GLY B 1 15 ? 28.469 -32.094 -3.988 1 89.62 15 GLY B C 1
ATOM 2309 O O . GLY B 1 15 ? 28.094 -31.516 -2.965 1 89.62 15 GLY B O 1
ATOM 2310 N N . SER B 1 16 ? 27.766 -32.219 -5.109 1 89.69 16 SER B N 1
ATOM 2311 C CA . SER B 1 16 ? 26.391 -31.734 -5.121 1 89.69 16 SER B CA 1
ATOM 2312 C C . SER B 1 16 ? 25.5 -32.562 -4.203 1 89.69 16 SER B C 1
ATOM 2314 O O . SER B 1 16 ? 25.797 -33.719 -3.939 1 89.69 16 SER B O 1
ATOM 2316 N N . HIS B 1 17 ? 24.5 -31.922 -3.672 1 90.94 17 HIS B N 1
ATOM 2317 C CA . HIS B 1 17 ? 23.516 -32.625 -2.859 1 90.94 17 HIS B CA 1
ATOM 2318 C C . HIS B 1 17 ? 22.516 -33.375 -3.732 1 90.94 17 HIS B C 1
ATOM 2320 O O . HIS B 1 17 ? 21.625 -34.062 -3.219 1 90.94 17 HIS B O 1
ATOM 2326 N N . LEU B 1 18 ? 22.656 -33.312 -5.02 1 95.56 18 LEU B N 1
ATOM 2327 C CA . LEU B 1 18 ? 21.75 -33.938 -5.965 1 95.56 18 LEU B CA 1
ATOM 2328 C C . LEU B 1 18 ? 22.359 -35.25 -6.5 1 95.56 18 LEU B C 1
ATOM 2330 O O . LEU B 1 18 ? 23.578 -35.344 -6.625 1 95.56 18 LEU B O 1
ATOM 2334 N N . SER B 1 19 ? 21.484 -36.188 -6.781 1 94.62 19 SER B N 1
ATOM 2335 C CA . SER B 1 19 ? 21.891 -37.469 -7.348 1 94.62 19 SER B CA 1
ATOM 2336 C C . SER B 1 19 ? 21.141 -37.781 -8.641 1 94.62 19 SER B C 1
ATOM 2338 O O . SER B 1 19 ? 19.969 -37.438 -8.766 1 94.62 19 SER B O 1
ATOM 2340 N N . PRO B 1 20 ? 21.828 -38.5 -9.516 1 95.69 20 PRO B N 1
ATOM 2341 C CA . PRO B 1 20 ? 21.125 -38.906 -10.727 1 95.69 20 PRO B CA 1
ATOM 2342 C C . PRO B 1 20 ? 19.844 -39.688 -10.422 1 95.69 20 PRO B C 1
ATOM 2344 O O . PRO B 1 20 ? 19.812 -40.5 -9.5 1 95.69 20 PRO B O 1
ATOM 2347 N N . GLY B 1 21 ? 18.797 -39.281 -11.203 1 96 21 GLY B N 1
ATOM 2348 C CA . GLY B 1 21 ? 17.516 -39.969 -11.031 1 96 21 GLY B CA 1
ATOM 2349 C C . GLY B 1 21 ? 16.594 -39.25 -10.055 1 96 21 GLY B C 1
ATOM 2350 O O . GLY B 1 21 ? 15.391 -39.531 -10.031 1 96 21 GLY B O 1
ATOM 2351 N N . GLN B 1 22 ? 17.125 -38.406 -9.336 1 96.19 22 GLN B N 1
ATOM 2352 C CA . GLN B 1 22 ? 16.359 -37.688 -8.312 1 96.19 22 GLN B CA 1
ATOM 2353 C C . GLN B 1 22 ? 15.367 -36.719 -8.938 1 96.19 22 GLN B C 1
ATOM 2355 O O . GLN B 1 22 ? 15.711 -36 -9.875 1 96.19 22 GLN B O 1
ATOM 2360 N N . ALA B 1 23 ? 14.109 -36.781 -8.484 1 97.5 23 ALA B N 1
ATOM 2361 C CA . ALA B 1 23 ? 13.109 -35.812 -8.93 1 97.5 23 ALA B CA 1
ATOM 2362 C C . ALA B 1 23 ? 13.352 -34.438 -8.305 1 97.5 23 ALA B C 1
ATOM 2364 O O . ALA B 1 23 ? 13.625 -34.344 -7.105 1 97.5 23 ALA B O 1
ATOM 2365 N N . VAL B 1 24 ? 13.297 -33.375 -9.125 1 97.88 24 VAL B N 1
ATOM 2366 C CA . VAL B 1 24 ? 13.523 -32.031 -8.602 1 97.88 24 VAL B CA 1
ATOM 2367 C C . VAL B 1 24 ? 12.539 -31.062 -9.227 1 97.88 24 VAL B C 1
ATOM 2369 O O . VAL B 1 24 ? 12.125 -31.234 -10.375 1 97.88 24 VAL B O 1
ATOM 2372 N N . MET B 1 25 ? 12.07 -30.125 -8.453 1 98.12 25 MET B N 1
ATOM 2373 C CA . MET B 1 25 ? 11.477 -28.891 -8.969 1 98.12 25 MET B CA 1
ATOM 2374 C C . MET B 1 25 ? 12.547 -27.844 -9.258 1 98.12 25 MET B C 1
ATOM 2376 O O . MET B 1 25 ? 13.469 -27.656 -8.461 1 98.12 25 MET B O 1
ATOM 2380 N N . VAL B 1 26 ? 12.438 -27.172 -10.375 1 96.5 26 VAL B N 1
ATOM 2381 C CA . VAL B 1 26 ? 13.445 -26.188 -10.758 1 96.5 26 VAL B CA 1
ATOM 2382 C C . VAL B 1 26 ? 12.906 -24.781 -10.547 1 96.5 26 VAL B C 1
ATOM 2384 O O . VAL B 1 26 ? 11.812 -24.453 -11.008 1 96.5 26 VAL B O 1
ATOM 2387 N N . ASP B 1 27 ? 13.578 -23.953 -9.734 1 96.75 27 ASP B N 1
ATOM 2388 C CA . ASP B 1 27 ? 13.406 -22.516 -9.727 1 96.75 27 ASP B CA 1
ATOM 2389 C C . ASP B 1 27 ? 14.062 -21.875 -10.945 1 96.75 27 ASP B C 1
ATOM 2391 O O . ASP B 1 27 ? 15.289 -21.875 -11.07 1 96.75 27 ASP B O 1
ATOM 2395 N N . PRO B 1 28 ? 13.289 -21.328 -11.852 1 95 28 PRO B N 1
ATOM 2396 C CA . PRO B 1 28 ? 13.836 -20.891 -13.133 1 95 28 PRO B CA 1
ATOM 2397 C C . PRO B 1 28 ? 14.523 -19.531 -13.039 1 95 28 PRO B C 1
ATOM 2399 O O . PRO B 1 28 ? 15.055 -19.031 -14.031 1 95 28 PRO B O 1
ATOM 2402 N N . ARG B 1 29 ? 14.641 -18.938 -11.953 1 94.56 29 ARG B N 1
ATOM 2403 C CA . ARG B 1 29 ? 15.141 -17.578 -11.836 1 94.56 29 ARG B CA 1
ATOM 2404 C C . ARG B 1 29 ? 16.656 -17.547 -11.977 1 94.56 29 ARG B C 1
ATOM 2406 O O . ARG B 1 29 ? 17.344 -18.516 -11.656 1 94.56 29 ARG B O 1
ATOM 2413 N N . ILE B 1 30 ? 17.062 -16.406 -12.492 1 91.88 30 ILE B N 1
ATOM 2414 C CA . ILE B 1 30 ? 18.484 -16.062 -12.578 1 91.88 30 ILE B CA 1
ATOM 2415 C C . ILE B 1 30 ? 18.734 -14.75 -11.828 1 91.88 30 ILE B C 1
ATOM 2417 O O . ILE B 1 30 ? 18.078 -13.742 -12.094 1 91.88 30 ILE B O 1
ATOM 2421 N N . TYR B 1 31 ? 19.641 -14.766 -10.828 1 92.88 31 TYR B N 1
ATOM 2422 C CA . TYR B 1 31 ? 19.969 -13.555 -10.078 1 92.88 31 TYR B CA 1
ATOM 2423 C C . TYR B 1 31 ? 21.438 -13.578 -9.625 1 92.88 31 TYR B C 1
ATOM 2425 O O . TYR B 1 31 ? 22.062 -14.641 -9.594 1 92.88 31 TYR B O 1
ATOM 2433 N N . CYS B 1 32 ? 22.031 -12.492 -9.234 1 93.5 32 CYS B N 1
ATOM 2434 C CA . CYS B 1 32 ? 23.484 -12.32 -9.094 1 93.5 32 CYS B CA 1
ATOM 2435 C C . CYS B 1 32 ? 23.953 -12.797 -7.727 1 93.5 32 CYS B C 1
ATOM 2437 O O . CYS B 1 32 ? 25.141 -13.047 -7.527 1 93.5 32 CYS B O 1
ATOM 2439 N N . SER B 1 33 ? 23.109 -12.844 -6.77 1 93.19 33 SER B N 1
ATOM 2440 C CA . SER B 1 33 ? 23.375 -13.289 -5.406 1 93.19 33 SER B CA 1
ATOM 2441 C C . SER B 1 33 ? 24.344 -12.359 -4.691 1 93.19 33 SER B C 1
ATOM 2443 O O . SER B 1 33 ? 24.844 -12.68 -3.615 1 93.19 33 SER B O 1
ATOM 2445 N N . ASN B 1 34 ? 24.625 -11.164 -5.301 1 93.69 34 ASN B N 1
ATOM 2446 C CA . ASN B 1 34 ? 25.672 -10.328 -4.707 1 93.69 34 ASN B CA 1
ATOM 2447 C C . ASN B 1 34 ? 25.203 -8.875 -4.559 1 93.69 34 ASN B C 1
ATOM 2449 O O . ASN B 1 34 ? 25.828 -8.094 -3.836 1 93.69 34 ASN B O 1
ATOM 2453 N N . CYS B 1 35 ? 24.188 -8.562 -5.164 1 93.44 35 CYS B N 1
ATOM 2454 C CA . CYS B 1 35 ? 23.719 -7.188 -5.039 1 93.44 35 CYS B CA 1
ATOM 2455 C C . CYS B 1 35 ? 22.984 -6.977 -3.719 1 93.44 35 CYS B C 1
ATOM 2457 O O . CYS B 1 35 ? 22.766 -7.93 -2.971 1 93.44 35 CYS B O 1
ATOM 2459 N N . SER B 1 36 ? 22.641 -5.742 -3.426 1 92.81 36 SER B N 1
ATOM 2460 C CA . SER B 1 36 ? 22 -5.391 -2.158 1 92.81 36 SER B CA 1
ATOM 2461 C C . SER B 1 36 ? 20.672 -6.109 -1.982 1 92.81 36 SER B C 1
ATOM 2463 O O . SER B 1 36 ? 20.344 -6.57 -0.885 1 92.81 36 SER B O 1
ATOM 2465 N N . ARG B 1 37 ? 19.953 -6.34 -3.021 1 94.5 37 ARG B N 1
ATOM 2466 C CA . ARG B 1 37 ? 18.656 -7.008 -2.971 1 94.5 37 ARG B CA 1
ATOM 2467 C C . ARG B 1 37 ? 18.828 -8.5 -2.674 1 94.5 37 ARG B C 1
ATOM 2469 O O . ARG B 1 37 ? 18.109 -9.047 -1.83 1 94.5 37 ARG B O 1
ATOM 2476 N N . CYS B 1 38 ? 19.75 -9.102 -3.361 1 94.88 38 CYS B N 1
ATOM 2477 C CA . CYS B 1 38 ? 20 -10.523 -3.158 1 94.88 38 CYS B CA 1
ATOM 2478 C C . CYS B 1 38 ? 20.484 -10.789 -1.737 1 94.88 38 CYS B C 1
ATOM 2480 O O . CYS B 1 38 ? 20.062 -11.766 -1.109 1 94.88 38 CYS B O 1
ATOM 2482 N N . LYS B 1 39 ? 21.266 -9.867 -1.223 1 94.12 39 LYS B N 1
ATOM 2483 C CA . LYS B 1 39 ? 21.844 -10.055 0.105 1 94.12 39 LYS B CA 1
ATOM 2484 C C . LYS B 1 39 ? 20.766 -9.953 1.189 1 94.12 39 LYS B C 1
ATOM 2486 O O . LYS B 1 39 ? 20.906 -10.562 2.254 1 94.12 39 LYS B O 1
ATOM 2491 N N . MET B 1 40 ? 19.703 -9.273 0.87 1 92.38 40 MET B N 1
ATOM 2492 C CA . MET B 1 40 ? 18.641 -9.133 1.853 1 92.38 40 MET B CA 1
ATOM 2493 C C . MET B 1 40 ? 17.531 -10.164 1.618 1 92.38 40 MET B C 1
ATOM 2495 O O . MET B 1 40 ? 16.469 -10.086 2.221 1 92.38 40 MET B O 1
ATOM 2499 N N . GLY B 1 41 ? 17.766 -11.078 0.668 1 93.62 41 GLY B N 1
ATOM 2500 C CA . GLY B 1 41 ? 16.812 -12.156 0.421 1 93.62 41 GLY B CA 1
ATOM 2501 C C . GLY B 1 41 ? 15.734 -11.789 -0.579 1 93.62 41 GLY B C 1
ATOM 2502 O O . GLY B 1 41 ? 14.828 -12.578 -0.839 1 93.62 41 GLY B O 1
ATOM 2503 N N . SER B 1 42 ? 15.805 -10.562 -1.056 1 94.62 42 SER B N 1
ATOM 2504 C CA . SER B 1 42 ? 14.852 -10.125 -2.074 1 94.62 42 SER B CA 1
ATOM 2505 C C . SER B 1 42 ? 15.391 -10.383 -3.477 1 94.62 42 SER B C 1
ATOM 2507 O O . SER B 1 42 ? 15.5 -9.453 -4.281 1 94.62 42 SER B O 1
ATOM 2509 N N . THR B 1 43 ? 15.523 -11.641 -3.789 1 94.81 43 THR B N 1
ATOM 2510 C CA . THR B 1 43 ? 16.219 -12.039 -5.008 1 94.81 43 THR B CA 1
ATOM 2511 C C . THR B 1 43 ? 15.359 -11.758 -6.238 1 94.81 43 THR B C 1
ATOM 2513 O O . THR B 1 43 ? 15.883 -11.594 -7.344 1 94.81 43 THR B O 1
ATOM 2516 N N . GLN B 1 44 ? 14 -11.695 -6.062 1 94.44 44 GLN B N 1
ATOM 2517 C CA . GLN B 1 44 ? 13.117 -11.383 -7.184 1 94.44 44 GLN B CA 1
ATOM 2518 C C . GLN B 1 44 ? 13.32 -9.945 -7.652 1 94.44 44 GLN B C 1
ATOM 2520 O O . GLN B 1 44 ? 12.914 -9.578 -8.758 1 94.44 44 GLN B O 1
ATOM 2525 N N . GLY B 1 45 ? 13.969 -9.141 -6.797 1 94.81 45 GLY B N 1
ATOM 2526 C CA . GLY B 1 45 ? 14.281 -7.758 -7.145 1 94.81 45 GLY B CA 1
ATOM 2527 C C . GLY B 1 45 ? 15.711 -7.566 -7.602 1 94.81 45 GLY B C 1
ATOM 2528 O O . GLY B 1 45 ? 16.188 -6.434 -7.711 1 94.81 45 GLY B O 1
ATOM 2529 N N . CYS B 1 46 ? 16.438 -8.609 -7.887 1 94.81 46 CYS B N 1
ATOM 2530 C CA . CYS B 1 46 ? 17.844 -8.547 -8.281 1 94.81 46 CYS B CA 1
ATOM 2531 C C . CYS B 1 46 ? 18.031 -7.574 -9.438 1 94.81 46 CYS B C 1
ATOM 2533 O O . CYS B 1 46 ? 17.234 -7.535 -10.367 1 94.81 46 CYS B O 1
ATOM 2535 N N . LYS B 1 47 ? 19.141 -6.863 -9.422 1 90.25 47 LYS B N 1
ATOM 2536 C CA . LYS B 1 47 ? 19.453 -5.867 -10.438 1 90.25 47 LYS B CA 1
ATOM 2537 C C . LYS B 1 47 ? 19.75 -6.527 -11.789 1 90.25 47 LYS B C 1
ATOM 2539 O O . LYS B 1 47 ? 19.594 -5.898 -12.836 1 90.25 47 LYS B O 1
ATOM 2544 N N . SER B 1 48 ? 20.172 -7.773 -11.781 1 89.19 48 SER B N 1
ATOM 2545 C CA . SER B 1 48 ? 20.406 -8.562 -12.984 1 89.19 48 SER B CA 1
ATOM 2546 C C . SER B 1 48 ? 19.5 -9.781 -13.031 1 89.19 48 SER B C 1
ATOM 2548 O O . SER B 1 48 ? 19.969 -10.914 -13.148 1 89.19 48 SER B O 1
ATOM 2550 N N . TRP B 1 49 ? 18.297 -9.531 -12.992 1 88.25 49 TRP B N 1
ATOM 2551 C CA . TRP B 1 49 ? 17.297 -10.578 -12.836 1 88.25 49 TRP B CA 1
ATOM 2552 C C . TRP B 1 49 ? 16.906 -11.164 -14.18 1 88.25 49 TRP B C 1
ATOM 2554 O O . TRP B 1 49 ? 16.953 -10.484 -15.211 1 88.25 49 TRP B O 1
ATOM 2564 N N . GLY B 1 50 ? 16.609 -12.484 -14.203 1 88.06 50 GLY B N 1
ATOM 2565 C CA . GLY B 1 50 ? 16.141 -13.188 -15.383 1 88.06 50 GLY B CA 1
ATOM 2566 C C . GLY B 1 50 ? 15.445 -14.5 -15.055 1 88.06 50 GLY B C 1
ATOM 2567 O O . GLY B 1 50 ? 15.195 -14.797 -13.891 1 88.06 50 GLY B O 1
ATOM 2568 N N . PHE B 1 51 ? 14.977 -15.188 -16.109 1 88.56 51 PHE B N 1
ATOM 2569 C CA . PHE B 1 51 ? 14.359 -16.5 -15.984 1 88.56 51 PHE B CA 1
ATOM 2570 C C . PHE B 1 51 ? 14.922 -17.469 -17.031 1 88.56 51 PHE B C 1
ATOM 2572 O O . PHE B 1 51 ? 15.055 -17.109 -18.203 1 88.56 51 PHE B O 1
ATOM 2579 N N . LYS B 1 52 ? 15.281 -18.625 -16.547 1 87.75 52 LYS B N 1
ATOM 2580 C CA . LYS B 1 52 ? 15.492 -19.688 -17.516 1 87.75 52 LYS B CA 1
ATOM 2581 C C . LYS B 1 52 ? 14.227 -19.938 -18.344 1 87.75 52 LYS B C 1
ATOM 2583 O O . LYS B 1 52 ? 13.125 -20 -17.797 1 87.75 52 LYS B O 1
ATOM 2588 N N . GLY B 1 53 ? 14.43 -20.016 -19.719 1 84.69 53 GLY B N 1
ATOM 2589 C CA . GLY B 1 53 ? 13.297 -20.188 -20.609 1 84.69 53 GLY B CA 1
ATOM 2590 C C . GLY B 1 53 ? 12.797 -18.875 -21.188 1 84.69 53 GLY B C 1
ATOM 2591 O O . GLY B 1 53 ? 12.141 -18.859 -22.234 1 84.69 53 GLY B O 1
ATOM 2592 N N . LEU B 1 54 ? 13.18 -17.75 -20.5 1 81.88 54 LEU B N 1
ATOM 2593 C CA . LEU B 1 54 ? 12.703 -16.453 -21 1 81.88 54 LEU B CA 1
ATOM 2594 C C . LEU B 1 54 ? 13.875 -15.562 -21.391 1 81.88 54 LEU B C 1
ATOM 2596 O O . LEU B 1 54 ? 13.734 -14.695 -22.25 1 81.88 54 LEU B O 1
ATOM 2600 N N . SER B 1 55 ? 15.055 -15.844 -20.719 1 81.25 55 SER B N 1
ATOM 2601 C CA . SER B 1 55 ? 16.172 -14.93 -20.891 1 81.25 55 SER B CA 1
ATOM 2602 C C . SER B 1 55 ? 17.266 -15.562 -21.75 1 81.25 55 SER B C 1
ATOM 2604 O O . SER B 1 55 ? 18.438 -15.195 -21.625 1 81.25 55 SER B O 1
ATOM 2606 N N . GLY B 1 56 ? 17.062 -16.547 -22.562 1 71.19 56 GLY B N 1
ATOM 2607 C CA . GLY B 1 56 ? 17.953 -17 -23.625 1 71.19 56 GLY B CA 1
ATOM 2608 C C . GLY B 1 56 ? 18.781 -18.203 -23.234 1 71.19 56 GLY B C 1
ATOM 2609 O O . GLY B 1 56 ? 19.609 -18.688 -24.016 1 71.19 56 GLY B O 1
ATOM 2610 N N . SER B 1 57 ? 18.672 -18.75 -22.094 1 74.38 57 SER B N 1
ATOM 2611 C CA . SER B 1 57 ? 19.531 -19.844 -21.688 1 74.38 57 SER B CA 1
ATOM 2612 C C . SER B 1 57 ? 18.781 -21.172 -21.719 1 74.38 57 SER B C 1
ATOM 2614 O O . SER B 1 57 ? 19.125 -22.094 -20.969 1 74.38 57 SER B O 1
ATOM 2616 N N . GLY B 1 58 ? 17.797 -21.203 -22.609 1 81.69 58 GLY B N 1
ATOM 2617 C CA . GLY B 1 58 ? 17 -22.422 -22.656 1 81.69 58 GLY B CA 1
ATOM 2618 C C . GLY B 1 58 ? 16.031 -22.547 -21.5 1 81.69 58 GLY B C 1
ATOM 2619 O O . GLY B 1 58 ? 16.031 -21.719 -20.578 1 81.69 58 GLY B O 1
ATOM 2620 N N . GLY B 1 59 ? 15.156 -23.609 -21.609 1 88.94 59 GLY B N 1
ATOM 2621 C CA . GLY B 1 59 ? 14.148 -23.781 -20.578 1 88.94 59 GLY B CA 1
ATOM 2622 C C . GLY B 1 59 ? 13.5 -25.156 -20.594 1 88.94 59 GLY B C 1
ATOM 2623 O O . GLY B 1 59 ? 14.094 -26.125 -21.062 1 88.94 59 GLY B O 1
ATOM 2624 N N . GLY B 1 60 ? 12.406 -25.266 -20.062 1 89.94 60 GLY B N 1
ATOM 2625 C CA . GLY B 1 60 ? 11.75 -26.516 -19.766 1 89.94 60 GLY B CA 1
ATOM 2626 C C . GLY B 1 60 ? 11.172 -27.188 -21 1 89.94 60 GLY B C 1
ATOM 2627 O O . GLY B 1 60 ? 10.82 -28.375 -20.969 1 89.94 60 GLY B O 1
ATOM 2628 N N . PHE B 1 61 ? 11.086 -26.453 -22.078 1 91.62 61 PHE B N 1
ATOM 2629 C CA . PHE B 1 61 ? 10.625 -27.078 -23.312 1 91.62 61 PHE B CA 1
ATOM 2630 C C . PHE B 1 61 ? 11.766 -27.797 -24.016 1 91.62 61 PHE B C 1
ATOM 2632 O O . PHE B 1 61 ? 12.094 -27.484 -25.172 1 91.62 61 PHE B O 1
ATOM 2639 N N . SER B 1 62 ? 12.398 -28.672 -23.312 1 91.81 62 SER B N 1
ATOM 2640 C CA . SER B 1 62 ? 13.539 -29.438 -23.797 1 91.81 62 SER B CA 1
ATOM 2641 C C . SER B 1 62 ? 13.625 -30.797 -23.094 1 91.81 62 SER B C 1
ATOM 2643 O O . SER B 1 62 ? 12.977 -31.016 -22.062 1 91.81 62 SER B O 1
ATOM 2645 N N . GLU B 1 63 ? 14.336 -31.719 -23.688 1 93.25 63 GLU B N 1
ATOM 2646 C CA . GLU B 1 63 ? 14.555 -33.031 -23.078 1 93.25 63 GLU B CA 1
ATOM 2647 C C . GLU B 1 63 ? 15.5 -32.938 -21.891 1 93.25 63 GLU B C 1
ATOM 2649 O O . GLU B 1 63 ? 15.383 -33.719 -20.938 1 93.25 63 GLU B O 1
ATOM 2654 N N . ALA B 1 64 ? 16.438 -32 -22.078 1 93.56 64 ALA B N 1
ATOM 2655 C CA . ALA B 1 64 ? 17.406 -31.75 -21.016 1 93.56 64 ALA B CA 1
ATOM 2656 C C . ALA B 1 64 ? 17.766 -30.281 -20.938 1 93.56 64 ALA B C 1
ATOM 2658 O O . ALA B 1 64 ? 17.781 -29.578 -21.953 1 93.56 64 ALA B O 1
ATOM 2659 N N . VAL B 1 65 ? 18.031 -29.875 -19.781 1 92.88 65 VAL B N 1
ATOM 2660 C CA . VAL B 1 65 ? 18.422 -28.484 -19.578 1 92.88 65 VAL B CA 1
ATOM 2661 C C . VAL B 1 65 ? 19.438 -28.391 -18.438 1 92.88 65 VAL B C 1
ATOM 2663 O O . VAL B 1 65 ? 19.328 -29.125 -17.438 1 92.88 65 VAL B O 1
ATOM 2666 N N . ALA B 1 66 ? 20.469 -27.547 -18.609 1 92.56 66 ALA B N 1
ATOM 2667 C CA . ALA B 1 66 ? 21.422 -27.297 -17.531 1 92.56 66 ALA B CA 1
ATOM 2668 C C . ALA B 1 66 ? 20.922 -26.203 -16.594 1 92.56 66 ALA B C 1
ATOM 2670 O O . ALA B 1 66 ? 20.469 -25.156 -17.031 1 92.56 66 ALA B O 1
ATOM 2671 N N . VAL B 1 67 ? 20.922 -26.5 -15.289 1 91.94 67 VAL B N 1
ATOM 2672 C CA . VAL B 1 67 ? 20.438 -25.562 -14.273 1 91.94 67 VAL B CA 1
ATOM 2673 C C . VAL B 1 67 ? 21.422 -25.516 -13.109 1 91.94 67 VAL B C 1
ATOM 2675 O O . VAL B 1 67 ? 22.078 -26.516 -12.805 1 91.94 67 VAL B O 1
ATOM 2678 N N . ASN B 1 68 ? 21.578 -24.359 -12.516 1 90.81 68 ASN B N 1
ATOM 2679 C CA . ASN B 1 68 ? 22.344 -24.297 -11.281 1 90.81 68 ASN B CA 1
ATOM 2680 C C . ASN B 1 68 ? 21.781 -25.234 -10.211 1 90.81 68 ASN B C 1
ATOM 2682 O O . ASN B 1 68 ? 20.578 -25.203 -9.922 1 90.81 68 ASN B O 1
ATOM 2686 N N . ALA B 1 69 ? 22.656 -26.047 -9.617 1 93 69 ALA B N 1
ATOM 2687 C CA . ALA B 1 69 ? 22.219 -27.047 -8.648 1 93 69 ALA B CA 1
ATOM 2688 C C . ALA B 1 69 ? 21.484 -26.406 -7.477 1 93 69 ALA B C 1
ATOM 2690 O O . ALA B 1 69 ? 20.562 -27.016 -6.918 1 93 69 ALA B O 1
ATOM 2691 N N . SER B 1 70 ? 21.812 -25.188 -7.125 1 90.38 70 SER B N 1
ATOM 2692 C CA . SER B 1 70 ? 21.219 -24.531 -5.965 1 90.38 70 SER B CA 1
ATOM 2693 C C . SER B 1 70 ? 19.781 -24.125 -6.23 1 90.38 70 SER B C 1
ATOM 2695 O O . SER B 1 70 ? 19.031 -23.797 -5.301 1 90.38 70 SER B O 1
ATOM 2697 N N . LEU B 1 71 ? 19.359 -24.219 -7.473 1 93 71 LEU B N 1
ATOM 2698 C CA . LEU B 1 71 ? 18 -23.812 -7.84 1 93 71 LEU B CA 1
ATOM 2699 C C . LEU B 1 71 ? 17.125 -25.031 -8.117 1 93 71 LEU B C 1
ATOM 2701 O O . LEU B 1 71 ? 16.031 -24.891 -8.664 1 93 71 LEU B O 1
ATOM 2705 N N . CYS B 1 72 ? 17.672 -26.172 -7.785 1 96.06 72 CYS B N 1
ATOM 2706 C CA . CYS B 1 72 ? 16.938 -27.422 -7.891 1 96.06 72 CYS B CA 1
ATOM 2707 C C . CYS B 1 72 ? 16.469 -27.906 -6.52 1 96.06 72 CYS B C 1
ATOM 2709 O O . CYS B 1 72 ? 17.281 -28.094 -5.609 1 96.06 72 CYS B O 1
ATOM 2711 N N . TYR B 1 73 ? 15.18 -28.078 -6.352 1 97.56 73 TYR B N 1
ATOM 2712 C CA . TYR B 1 73 ? 14.594 -28.516 -5.094 1 97.56 73 TYR B CA 1
ATOM 2713 C C . TYR B 1 73 ? 14.18 -29.984 -5.168 1 97.56 73 TYR B C 1
ATOM 2715 O O . TYR B 1 73 ? 13.25 -30.344 -5.898 1 97.56 73 TYR B O 1
ATOM 2723 N N . PRO B 1 74 ? 14.836 -30.812 -4.395 1 97.25 74 PRO B N 1
ATOM 2724 C CA . PRO B 1 74 ? 14.469 -32.219 -4.422 1 97.25 74 PRO B CA 1
ATOM 2725 C C . PRO B 1 74 ? 13.023 -32.469 -3.986 1 97.25 74 PRO B C 1
ATOM 2727 O O . PRO B 1 74 ? 12.531 -31.812 -3.064 1 97.25 74 PRO B O 1
ATOM 2730 N N . LEU B 1 75 ? 12.406 -33.344 -4.648 1 97.94 75 LEU B N 1
ATOM 2731 C CA . LEU B 1 75 ? 11.039 -33.75 -4.328 1 97.94 75 LEU B CA 1
ATOM 2732 C C . LEU B 1 75 ? 11.023 -35.188 -3.777 1 97.94 75 LEU B C 1
ATOM 2734 O O . LEU B 1 75 ? 11.703 -36.062 -4.297 1 97.94 75 LEU B O 1
ATOM 2738 N N . PRO B 1 76 ? 10.312 -35.375 -2.74 1 96.62 76 PRO B N 1
ATOM 2739 C CA . PRO B 1 76 ? 10.195 -36.75 -2.244 1 96.62 76 PRO B CA 1
ATOM 2740 C C . PRO B 1 76 ? 9.445 -37.656 -3.213 1 96.62 76 PRO B C 1
ATOM 2742 O O . PRO B 1 76 ? 8.781 -37.188 -4.133 1 96.62 76 PRO B O 1
ATOM 2745 N N . GLU B 1 77 ? 9.5 -38.938 -2.975 1 94.25 77 GLU B N 1
ATOM 2746 C CA . GLU B 1 77 ? 8.883 -39.906 -3.842 1 94.25 77 GLU B CA 1
ATOM 2747 C C . GLU B 1 77 ? 7.363 -39.812 -3.83 1 94.25 77 GLU B C 1
ATOM 2749 O O . GLU B 1 77 ? 6.695 -40.188 -4.785 1 94.25 77 GLU B O 1
ATOM 2754 N N . SER B 1 78 ? 6.875 -39.219 -2.805 1 93.56 78 SER B N 1
ATOM 2755 C CA . SER B 1 78 ? 5.43 -39.094 -2.645 1 93.56 78 SER B CA 1
ATOM 2756 C C . SER B 1 78 ? 4.848 -38.062 -3.619 1 93.56 78 SER B C 1
ATOM 2758 O O . SER B 1 78 ? 3.639 -38.062 -3.861 1 93.56 78 SER B O 1
ATOM 2760 N N . VAL B 1 79 ? 5.652 -37.219 -4.18 1 95.75 79 VAL B N 1
ATOM 2761 C CA . VAL B 1 79 ? 5.176 -36.156 -5.066 1 95.75 79 VAL B CA 1
ATOM 2762 C C . VAL B 1 79 ? 5.027 -36.719 -6.484 1 95.75 79 VAL B C 1
ATOM 2764 O O . VAL B 1 79 ? 5.945 -37.344 -7.008 1 95.75 79 VAL B O 1
ATOM 2767 N N . ASP B 1 80 ? 3.826 -36.531 -7.051 1 94.88 80 ASP B N 1
ATOM 2768 C CA . ASP B 1 80 ? 3.619 -36.812 -8.461 1 94.88 80 ASP B CA 1
ATOM 2769 C C . ASP B 1 80 ? 4.344 -35.812 -9.344 1 94.88 80 ASP B C 1
ATOM 2771 O O . ASP B 1 80 ? 3.92 -34.656 -9.453 1 94.88 80 ASP B O 1
ATOM 2775 N N . LEU B 1 81 ? 5.395 -36.25 -9.984 1 95.12 81 LEU B N 1
ATOM 2776 C CA . LEU B 1 81 ? 6.254 -35.375 -10.773 1 95.12 81 LEU B CA 1
ATOM 2777 C C . LEU B 1 81 ? 5.465 -34.719 -11.906 1 95.12 81 LEU B C 1
ATOM 2779 O O . LEU B 1 81 ? 5.805 -33.625 -12.352 1 95.12 81 LEU B O 1
ATOM 2783 N N . SER B 1 82 ? 4.387 -35.375 -12.336 1 94.69 82 SER B N 1
ATOM 2784 C CA . SER B 1 82 ? 3.596 -34.844 -13.453 1 94.69 82 SER B CA 1
ATOM 2785 C C . SER B 1 82 ? 2.84 -33.594 -13.047 1 94.69 82 SER B C 1
ATOM 2787 O O . SER B 1 82 ? 2.314 -32.875 -13.906 1 94.69 82 SER B O 1
ATOM 2789 N N . LEU B 1 83 ? 2.82 -33.219 -11.734 1 96.44 83 LEU B N 1
ATOM 2790 C CA . LEU B 1 83 ? 2.105 -32.062 -11.234 1 96.44 83 LEU B CA 1
ATOM 2791 C C . LEU B 1 83 ? 3.08 -31 -10.734 1 96.44 83 LEU B C 1
ATOM 2793 O O . LEU B 1 83 ? 2.688 -29.844 -10.484 1 96.44 83 LEU B O 1
ATOM 2797 N N . ALA B 1 84 ? 4.352 -31.344 -10.68 1 97 84 ALA B N 1
ATOM 2798 C CA . ALA B 1 84 ? 5.309 -30.547 -9.914 1 97 84 ALA B CA 1
ATOM 2799 C C . ALA B 1 84 ? 5.535 -29.188 -10.562 1 97 84 ALA B C 1
ATOM 2801 O O . ALA B 1 84 ? 5.852 -28.219 -9.875 1 97 84 ALA B O 1
ATOM 2802 N N . ALA B 1 85 ? 5.344 -29.156 -11.891 1 96.75 85 ALA B N 1
ATOM 2803 C CA . ALA B 1 85 ? 5.539 -27.891 -12.586 1 96.75 85 ALA B CA 1
ATOM 2804 C C . ALA B 1 85 ? 4.559 -26.828 -12.086 1 96.75 85 ALA B C 1
ATOM 2806 O O . ALA B 1 85 ? 4.773 -25.625 -12.281 1 96.75 85 ALA B O 1
ATOM 2807 N N . LEU B 1 86 ? 3.461 -27.25 -11.438 1 98 86 LEU B N 1
ATOM 2808 C CA . LEU B 1 86 ? 2.465 -26.328 -10.898 1 98 86 LEU B CA 1
ATOM 2809 C C . LEU B 1 86 ? 3.031 -25.547 -9.719 1 98 86 LEU B C 1
ATOM 2811 O O . LEU B 1 86 ? 2.457 -24.531 -9.312 1 98 86 LEU B O 1
ATOM 2815 N N . ILE B 1 87 ? 4.176 -25.984 -9.172 1 98.44 87 ILE B N 1
ATOM 2816 C CA . ILE B 1 87 ? 4.766 -25.344 -8 1 98.44 87 ILE B CA 1
ATOM 2817 C C . ILE B 1 87 ? 5.145 -23.906 -8.328 1 98.44 87 ILE B C 1
ATOM 2819 O O . ILE B 1 87 ? 4.992 -23.016 -7.496 1 98.44 87 ILE B O 1
ATOM 2823 N N . GLU B 1 88 ? 5.586 -23.703 -9.539 1 98 88 GLU B N 1
ATOM 2824 C CA . GLU B 1 88 ? 6.051 -22.359 -9.891 1 98 88 GLU B CA 1
ATOM 2825 C C . GLU B 1 88 ? 4.906 -21.344 -9.844 1 98 88 GLU B C 1
ATOM 2827 O O . GLU B 1 88 ? 5.008 -20.328 -9.172 1 98 88 GLU B O 1
ATOM 2832 N N . PRO B 1 89 ? 3.752 -21.562 -10.539 1 97.81 89 PRO B N 1
ATOM 2833 C CA . PRO B 1 89 ? 2.66 -20.594 -10.414 1 97.81 89 PRO B CA 1
ATOM 2834 C C . PRO B 1 89 ? 2.102 -20.516 -8.992 1 97.81 89 PRO B C 1
ATOM 2836 O O . PRO B 1 89 ? 1.63 -19.453 -8.57 1 97.81 89 PRO B O 1
ATOM 2839 N N . LEU B 1 90 ? 2.143 -21.594 -8.25 1 98.81 90 LEU B N 1
ATOM 2840 C CA . LEU B 1 90 ? 1.732 -21.562 -6.852 1 98.81 90 LEU B CA 1
ATOM 2841 C C . LEU B 1 90 ? 2.674 -20.688 -6.031 1 98.81 90 LEU B C 1
ATOM 2843 O O . LEU B 1 90 ? 2.242 -20.016 -5.094 1 98.81 90 LEU B O 1
ATOM 2847 N N . ALA B 1 91 ? 3.977 -20.688 -6.426 1 98.75 91 ALA B N 1
ATOM 2848 C CA . ALA B 1 91 ? 4.953 -19.844 -5.742 1 98.75 91 ALA B CA 1
ATOM 2849 C C . ALA B 1 91 ? 4.676 -18.359 -5.992 1 98.75 91 ALA B C 1
ATOM 2851 O O . ALA B 1 91 ? 4.895 -17.531 -5.117 1 98.75 91 ALA B O 1
ATOM 2852 N N . VAL B 1 92 ? 4.184 -18.047 -7.184 1 98.62 92 VAL B N 1
ATOM 2853 C CA . VAL B 1 92 ? 3.773 -16.688 -7.492 1 98.62 92 VAL B CA 1
ATOM 2854 C C . VAL B 1 92 ? 2.68 -16.25 -6.523 1 98.62 92 VAL B C 1
ATOM 2856 O O . VAL B 1 92 ? 2.773 -15.172 -5.918 1 98.62 92 VAL B O 1
ATOM 2859 N N . ALA B 1 93 ? 1.682 -17.078 -6.352 1 98.88 93 ALA B N 1
ATOM 2860 C CA . ALA B 1 93 ? 0.583 -16.797 -5.438 1 98.88 93 ALA B CA 1
ATOM 2861 C C . ALA B 1 93 ? 1.076 -16.719 -3.994 1 98.88 93 ALA B C 1
ATOM 2863 O O . ALA B 1 93 ? 0.698 -15.82 -3.244 1 98.88 93 ALA B O 1
ATOM 2864 N N . TRP B 1 94 ? 1.955 -17.703 -3.633 1 98.88 94 TRP B N 1
ATOM 2865 C CA . TRP B 1 94 ? 2.477 -17.766 -2.271 1 98.88 94 TRP B CA 1
ATOM 2866 C C . TRP B 1 94 ? 3.193 -16.469 -1.907 1 98.88 94 TRP B C 1
ATOM 2868 O O . TRP B 1 94 ? 2.98 -15.922 -0.824 1 98.88 94 TRP B O 1
ATOM 2878 N N . HIS B 1 95 ? 3.967 -15.984 -2.818 1 98.81 95 HIS B N 1
ATOM 2879 C CA . HIS B 1 95 ? 4.727 -14.766 -2.562 1 98.81 95 HIS B CA 1
ATOM 2880 C C . HIS B 1 95 ? 3.803 -13.578 -2.322 1 98.81 95 HIS B C 1
ATOM 2882 O O . HIS B 1 95 ? 3.965 -12.844 -1.342 1 98.81 95 HIS B O 1
ATOM 2888 N N . ALA B 1 96 ? 2.82 -13.375 -3.188 1 98.81 96 ALA B N 1
ATOM 2889 C CA . ALA B 1 96 ? 1.868 -12.273 -3.055 1 98.81 96 ALA B CA 1
ATOM 2890 C C . ALA B 1 96 ? 1.148 -12.328 -1.711 1 98.81 96 ALA B C 1
ATOM 2892 O O . ALA B 1 96 ? 0.978 -11.305 -1.047 1 98.81 96 ALA B O 1
ATOM 2893 N N . ILE B 1 97 ? 0.754 -13.516 -1.32 1 98.88 97 ILE B N 1
ATOM 2894 C CA . ILE B 1 97 ? 0.008 -13.727 -0.084 1 98.88 97 ILE B CA 1
ATOM 2895 C C . ILE B 1 97 ? 0.923 -13.5 1.116 1 98.88 97 ILE B C 1
ATOM 2897 O O . ILE B 1 97 ? 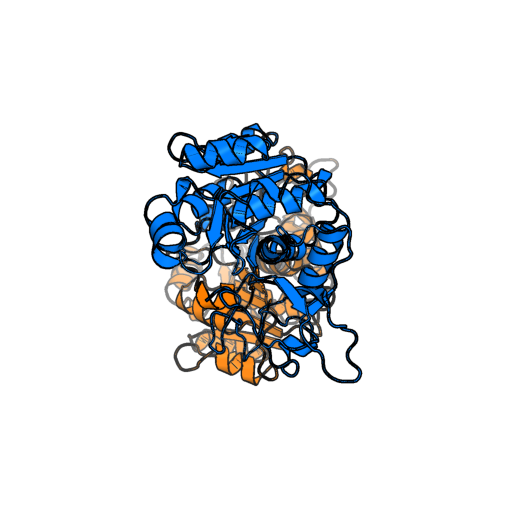0.531 -12.852 2.09 1 98.88 97 ILE B O 1
ATOM 2901 N N . ALA B 1 98 ? 2.17 -13.961 1.004 1 98.31 98 ALA B N 1
ATOM 2902 C CA . ALA B 1 98 ? 3.127 -13.828 2.1 1 98.31 98 ALA B CA 1
ATOM 2903 C C . ALA B 1 98 ? 3.457 -12.359 2.367 1 98.31 98 ALA B C 1
ATOM 2905 O O . ALA B 1 98 ? 3.701 -11.977 3.512 1 98.31 98 ALA B O 1
ATOM 2906 N N . LEU B 1 99 ? 3.439 -11.57 1.351 1 98 99 LEU B N 1
ATOM 2907 C CA . LEU B 1 99 ? 3.779 -10.156 1.478 1 98 99 LEU B CA 1
ATOM 2908 C C . LEU B 1 99 ? 2.762 -9.43 2.352 1 98 99 LEU B C 1
ATOM 2910 O O . LEU B 1 99 ? 3.02 -8.312 2.812 1 98 99 LEU B O 1
ATOM 2914 N N . LEU B 1 100 ? 1.557 -9.93 2.557 1 98 100 LEU B N 1
ATOM 2915 C CA . LEU B 1 100 ? 0.515 -9.266 3.338 1 98 100 LEU B CA 1
ATOM 2916 C C . LEU B 1 100 ? 0.725 -9.5 4.828 1 98 100 LEU B C 1
ATOM 2918 O O . LEU B 1 100 ? 0.144 -8.797 5.66 1 98 100 LEU B O 1
ATOM 2922 N N . ASP B 1 101 ? 1.546 -10.469 5.246 1 94.94 101 ASP B N 1
ATOM 2923 C CA . ASP B 1 101 ? 1.889 -10.773 6.633 1 94.94 101 ASP B CA 1
ATOM 2924 C C . ASP B 1 101 ? 0.633 -10.945 7.484 1 94.94 101 ASP B C 1
ATOM 2926 O O . ASP B 1 101 ? 0.519 -10.352 8.555 1 94.94 101 ASP B O 1
ATOM 2930 N N . VAL B 1 102 ? -0.369 -11.594 6.949 1 96.88 102 VAL B N 1
ATOM 2931 C CA . VAL B 1 102 ? -1.588 -11.93 7.68 1 96.88 102 VAL B CA 1
ATOM 2932 C C . VAL B 1 102 ? -1.33 -13.117 8.594 1 96.88 102 VAL B C 1
ATOM 2934 O O . VAL B 1 102 ? -0.851 -14.164 8.148 1 96.88 102 VAL B O 1
ATOM 2937 N N . SER B 1 103 ? -1.613 -12.945 9.867 1 94.75 103 SER B N 1
ATOM 2938 C CA . SER B 1 103 ? -1.312 -13.984 10.844 1 94.75 103 SER B CA 1
ATOM 2939 C C . SER B 1 103 ? -2.316 -15.125 10.773 1 94.75 103 SER B C 1
ATOM 2941 O O . SER B 1 103 ? -1.979 -16.281 11.055 1 94.75 103 SER B O 1
ATOM 2943 N N . ASP B 1 104 ? -3.559 -14.789 10.445 1 96.81 104 ASP B N 1
ATOM 2944 C CA . ASP B 1 104 ? -4.609 -15.805 10.398 1 96.81 104 ASP B CA 1
ATOM 2945 C C . ASP B 1 104 ? -5.574 -15.539 9.242 1 96.81 104 ASP B C 1
ATOM 2947 O O . ASP B 1 104 ? -6.344 -14.57 9.281 1 96.81 104 ASP B O 1
ATOM 2951 N N . TRP B 1 105 ? -5.574 -16.422 8.32 1 97.88 105 TRP B N 1
ATOM 2952 C CA . TRP B 1 105 ? -6.391 -16.25 7.125 1 97.88 105 TRP B CA 1
ATOM 2953 C C . TRP B 1 105 ? -7.816 -16.734 7.363 1 97.88 105 TRP B C 1
ATOM 2955 O O . TRP B 1 105 ? -8.719 -16.453 6.574 1 97.88 105 TRP B O 1
ATOM 2965 N N . LEU B 1 106 ? -8.023 -17.406 8.5 1 97.44 106 LEU B N 1
ATOM 2966 C CA . LEU B 1 106 ? -9.344 -17.938 8.797 1 97.44 106 LEU B CA 1
ATOM 2967 C C . LEU B 1 106 ? -10.383 -16.828 8.898 1 97.44 106 LEU B C 1
ATOM 2969 O O . LEU B 1 106 ? -11.547 -17.031 8.555 1 97.44 106 LEU B O 1
ATOM 2973 N N . GLU B 1 107 ? -9.938 -15.656 9.297 1 95.06 107 GLU B N 1
ATOM 2974 C CA . GLU B 1 107 ? -10.859 -14.562 9.578 1 95.06 107 GLU B CA 1
ATOM 2975 C C . GLU B 1 107 ? -10.844 -13.531 8.445 1 95.06 107 GLU B C 1
ATOM 2977 O O . GLU B 1 107 ? -11.484 -12.484 8.547 1 95.06 107 GLU B O 1
ATOM 2982 N N . GLN B 1 108 ? -10.156 -13.844 7.371 1 98.25 108 GLN B N 1
ATOM 2983 C CA . GLN B 1 108 ? -10.023 -12.875 6.281 1 98.25 108 GLN B CA 1
ATOM 2984 C C . GLN B 1 108 ? -10.977 -13.211 5.137 1 98.25 108 GLN B C 1
ATOM 2986 O O . GLN B 1 108 ? -11.188 -14.383 4.82 1 98.25 108 GLN B O 1
ATOM 2991 N N . SER B 1 109 ? -11.586 -12.203 4.57 1 98.81 109 SER B N 1
ATOM 2992 C CA . SER B 1 109 ? -12.328 -12.32 3.318 1 98.81 109 SER B CA 1
ATOM 2993 C C . SER B 1 109 ? -11.516 -11.781 2.143 1 98.81 109 SER B C 1
ATOM 2995 O O . SER B 1 109 ? -10.867 -10.742 2.252 1 98.81 109 SER B O 1
ATOM 2997 N N . VAL B 1 110 ? -11.609 -12.578 1.006 1 98.94 110 VAL B N 1
ATOM 2998 C CA . VAL B 1 110 ? -10.719 -12.266 -0.108 1 98.94 110 VAL B CA 1
ATOM 2999 C C . VAL B 1 110 ? -11.516 -12.211 -1.408 1 98.94 110 VAL B C 1
ATOM 3001 O O . VAL B 1 110 ? -12.391 -13.055 -1.641 1 98.94 110 VAL B O 1
ATOM 3004 N N . LEU B 1 111 ? -11.258 -11.203 -2.201 1 98.94 111 LEU B N 1
ATOM 3005 C CA . LEU B 1 111 ? -11.734 -11.156 -3.582 1 98.94 111 LEU B CA 1
ATOM 3006 C C . LEU B 1 111 ? -10.57 -11.305 -4.559 1 98.94 111 LEU B C 1
ATOM 3008 O O . LEU B 1 111 ? -9.562 -10.609 -4.438 1 98.94 111 LEU B O 1
ATOM 3012 N N . ILE B 1 112 ? -10.672 -12.195 -5.438 1 98.94 112 ILE B N 1
ATOM 3013 C CA . ILE B 1 112 ? -9.711 -12.383 -6.52 1 98.94 112 ILE B CA 1
ATOM 3014 C C . ILE B 1 112 ? -10.305 -11.883 -7.832 1 98.94 112 ILE B C 1
ATOM 3016 O O . ILE B 1 112 ? -11.391 -12.312 -8.227 1 98.94 112 ILE B O 1
ATOM 3020 N N . LEU B 1 113 ? -9.617 -10.93 -8.453 1 98.88 113 LEU B N 1
ATOM 3021 C CA . LEU B 1 113 ? -10.008 -10.461 -9.773 1 98.88 113 LEU B CA 1
ATOM 3022 C C . LEU B 1 113 ? -9.328 -11.281 -10.867 1 98.88 113 LEU B C 1
ATOM 3024 O O . LEU B 1 113 ? -8.102 -11.25 -11 1 98.88 113 LEU B O 1
ATOM 3028 N N . GLY B 1 114 ? -10.117 -12.016 -11.664 1 98.31 114 GLY B N 1
ATOM 3029 C CA . GLY B 1 114 ? -9.578 -12.898 -12.688 1 98.31 114 GLY B CA 1
ATOM 3030 C C . GLY B 1 114 ? -9.469 -14.336 -12.234 1 98.31 114 GLY B C 1
ATOM 3031 O O . GLY B 1 114 ? -8.695 -14.648 -11.32 1 98.31 114 GLY B O 1
ATOM 3032 N N . GLY B 1 115 ? -10.203 -15.18 -12.891 1 97.5 115 GLY B N 1
ATOM 3033 C CA . GLY B 1 115 ? -10.234 -16.594 -12.531 1 97.5 115 GLY B CA 1
ATOM 3034 C C . GLY B 1 115 ? -9.359 -17.453 -13.422 1 97.5 115 GLY B C 1
ATOM 3035 O O . GLY B 1 115 ? -9.688 -18.609 -13.688 1 97.5 115 GLY B O 1
ATOM 3036 N N . GLY B 1 116 ? -8.32 -16.812 -14.008 1 96.81 116 GLY B N 1
ATOM 3037 C CA . GLY B 1 116 ? -7.355 -17.578 -14.797 1 96.81 116 GLY B CA 1
ATOM 3038 C C . GLY B 1 116 ? -6.383 -18.375 -13.945 1 96.81 116 GLY B C 1
ATOM 3039 O O . GLY B 1 116 ? -6.609 -18.578 -12.758 1 96.81 116 GLY B O 1
ATOM 3040 N N . PRO B 1 117 ? -5.27 -18.859 -14.555 1 96.62 117 PRO B N 1
ATOM 3041 C CA . PRO B 1 117 ? -4.332 -19.734 -13.852 1 96.62 117 PRO B CA 1
ATOM 3042 C C . PRO B 1 117 ? -3.771 -19.094 -12.578 1 96.62 117 PRO B C 1
ATOM 3044 O O . PRO B 1 117 ? -3.693 -19.766 -11.539 1 96.62 117 PRO B O 1
ATOM 3047 N N . VAL B 1 118 ? -3.406 -17.844 -12.664 1 98 118 VAL B N 1
ATOM 3048 C CA . VAL B 1 118 ? -2.818 -17.172 -11.516 1 98 118 VAL B CA 1
ATOM 3049 C C . VAL B 1 118 ? -3.869 -17 -10.414 1 98 118 VAL B C 1
ATOM 3051 O O . VAL B 1 118 ? -3.582 -17.203 -9.234 1 98 118 VAL B O 1
ATOM 3054 N N . GLY B 1 119 ? -5.094 -16.641 -10.773 1 98.69 119 GLY B N 1
ATOM 3055 C CA . GLY B 1 119 ? -6.18 -16.562 -9.812 1 98.69 119 GLY B CA 1
ATOM 3056 C C . GLY B 1 119 ? -6.469 -17.875 -9.133 1 98.69 119 GLY B C 1
ATOM 3057 O O . GLY B 1 119 ? -6.598 -17.938 -7.906 1 98.69 119 GLY B O 1
ATOM 3058 N N . ILE B 1 120 ? -6.527 -18.922 -9.898 1 98.75 120 ILE B N 1
ATOM 3059 C CA . ILE B 1 120 ? -6.797 -20.25 -9.375 1 98.75 120 ILE B CA 1
ATOM 3060 C C . ILE B 1 120 ? -5.668 -20.672 -8.438 1 98.75 120 ILE B C 1
ATOM 3062 O O . ILE B 1 120 ? -5.918 -21.266 -7.379 1 98.75 120 ILE B O 1
ATOM 3066 N N . ALA B 1 121 ? -4.434 -20.344 -8.805 1 98.81 121 ALA B N 1
ATOM 3067 C CA . ALA B 1 121 ? -3.311 -20.625 -7.914 1 98.81 121 ALA B CA 1
ATOM 3068 C C . ALA B 1 121 ? -3.486 -19.938 -6.566 1 98.81 121 ALA B C 1
ATOM 3070 O O . ALA B 1 121 ? -3.199 -20.516 -5.52 1 98.81 121 ALA B O 1
ATOM 3071 N N . HIS B 1 122 ? -3.98 -18.703 -6.586 1 98.94 122 HIS B N 1
ATOM 3072 C CA . HIS B 1 122 ? -4.219 -17.969 -5.348 1 98.94 122 HIS B CA 1
ATOM 3073 C C . HIS B 1 122 ? -5.27 -18.656 -4.488 1 98.94 122 HIS B C 1
ATOM 3075 O O . HIS B 1 122 ? -5.137 -18.719 -3.264 1 98.94 122 HIS B O 1
ATOM 3081 N N . ILE B 1 123 ? -6.305 -19.203 -5.109 1 98.88 123 ILE B N 1
ATOM 3082 C CA . ILE B 1 123 ? -7.34 -19.906 -4.367 1 98.88 123 ILE B CA 1
ATOM 3083 C C . ILE B 1 123 ? -6.727 -21.094 -3.625 1 98.88 123 ILE B C 1
ATOM 3085 O O . ILE B 1 123 ? -6.945 -21.266 -2.424 1 98.88 123 ILE B O 1
ATOM 3089 N N . TYR B 1 124 ? -5.898 -21.875 -4.289 1 98.81 124 TYR B N 1
ATOM 3090 C CA . TYR B 1 124 ? -5.324 -23.062 -3.688 1 98.81 124 TYR B CA 1
ATOM 3091 C C . TYR B 1 124 ? -4.395 -22.703 -2.533 1 98.81 124 TYR B C 1
ATOM 3093 O O . TYR B 1 124 ? -4.406 -23.359 -1.489 1 98.81 124 TYR B O 1
ATOM 3101 N N . VAL B 1 125 ? -3.572 -21.656 -2.729 1 98.88 125 VAL B N 1
ATOM 3102 C CA . VAL B 1 125 ? -2.654 -21.266 -1.664 1 98.88 125 VAL B CA 1
ATOM 3103 C C . VAL B 1 125 ? -3.441 -20.719 -0.472 1 98.88 125 VAL B C 1
ATOM 3105 O O . VAL B 1 125 ? -3.156 -21.078 0.676 1 98.88 125 VAL B O 1
ATOM 3108 N N . LEU B 1 126 ? -4.465 -19.891 -0.727 1 98.88 126 LEU B N 1
ATOM 3109 C CA . LEU B 1 126 ? -5.285 -19.344 0.348 1 98.88 126 LEU B CA 1
ATOM 3110 C C . LEU B 1 126 ? -5.996 -20.453 1.11 1 98.88 126 LEU B C 1
ATOM 3112 O O . LEU B 1 126 ? -6.062 -20.422 2.342 1 98.88 126 LEU B O 1
ATOM 3116 N N . ARG B 1 127 ? -6.512 -21.469 0.38 1 98.56 127 ARG B N 1
ATOM 3117 C CA . ARG B 1 127 ? -7.137 -22.625 1.018 1 98.56 127 ARG B CA 1
ATOM 3118 C C . ARG B 1 127 ? -6.145 -23.375 1.908 1 98.56 127 ARG B C 1
ATOM 3120 O O . ARG B 1 127 ? -6.469 -23.734 3.041 1 98.56 127 ARG B O 1
ATOM 3127 N N . ALA B 1 128 ? -4.992 -23.531 1.392 1 98.12 128 ALA B N 1
ATOM 3128 C CA . ALA B 1 128 ? -3.953 -24.219 2.146 1 98.12 128 ALA B CA 1
ATOM 3129 C C . ALA B 1 128 ? -3.615 -23.469 3.432 1 98.12 128 ALA B C 1
ATOM 3131 O O . ALA B 1 128 ? -3.203 -24.078 4.422 1 98.12 128 ALA B O 1
ATOM 3132 N N . LEU B 1 129 ? -3.811 -22.156 3.426 1 97.88 129 LEU B N 1
ATOM 3133 C CA . LEU B 1 129 ? -3.482 -21.328 4.582 1 97.88 129 LEU B CA 1
ATOM 3134 C C . LEU B 1 129 ? -4.695 -21.156 5.488 1 97.88 129 LEU B C 1
ATOM 3136 O O . LEU B 1 129 ? -4.621 -20.469 6.504 1 97.88 129 LEU B O 1
ATOM 3140 N N . GLY B 1 130 ? -5.852 -21.703 5.109 1 97.88 130 GLY B N 1
ATOM 3141 C CA . GLY B 1 130 ? -6.996 -21.797 6.004 1 97.88 130 GLY B CA 1
ATOM 3142 C C . GLY B 1 130 ? -8.062 -20.75 5.703 1 97.88 130 GLY B C 1
ATOM 3143 O O . GLY B 1 130 ? -9.031 -20.609 6.457 1 97.88 130 GLY B O 1
ATOM 3144 N N . CYS B 1 131 ? -7.93 -20.047 4.59 1 98.56 131 CYS B N 1
ATOM 3145 C CA . CYS B 1 131 ? -8.914 -19.031 4.242 1 98.56 131 CYS B CA 1
ATOM 3146 C C . CYS B 1 131 ? -10.258 -19.672 3.889 1 98.56 131 CYS B C 1
ATOM 3148 O O . CYS B 1 131 ? -10.305 -20.609 3.098 1 98.56 131 CYS B O 1
ATOM 3150 N N . LYS B 1 132 ? -11.352 -19.094 4.395 1 98 132 LYS B N 1
ATOM 3151 C CA . LYS B 1 132 ? -12.648 -19.734 4.219 1 98 132 LYS B CA 1
ATOM 3152 C C . LYS B 1 132 ? -13.578 -18.859 3.381 1 98 132 LYS B C 1
ATOM 3154 O O . LYS B 1 132 ? -14.656 -19.297 2.973 1 98 132 LYS B O 1
ATOM 3159 N N . GLN B 1 133 ? -13.18 -17.625 3.186 1 98.62 133 GLN B N 1
ATOM 3160 C CA . GLN B 1 133 ? -13.984 -16.688 2.408 1 98.62 133 GLN B CA 1
ATOM 3161 C C . GLN B 1 133 ? -13.219 -16.188 1.188 1 98.62 133 GLN B C 1
ATOM 3163 O O . GLN B 1 133 ? -12.539 -15.164 1.253 1 98.62 133 GLN B O 1
ATOM 3168 N N . ILE B 1 134 ? -13.398 -16.922 0.09 1 98.94 134 ILE B N 1
ATOM 3169 C CA . ILE B 1 134 ? -12.711 -16.609 -1.158 1 98.94 134 ILE B CA 1
ATOM 3170 C C . ILE B 1 134 ? -13.734 -16.359 -2.262 1 98.94 134 ILE B C 1
ATOM 3172 O O . ILE B 1 134 ? -14.469 -17.266 -2.658 1 98.94 134 ILE B O 1
ATOM 3176 N N . TYR B 1 135 ? -13.789 -15.133 -2.783 1 98.94 135 TYR B N 1
ATOM 3177 C CA . TYR B 1 135 ? -14.664 -14.727 -3.877 1 98.94 135 TYR B CA 1
ATOM 3178 C C . TYR B 1 135 ? -13.859 -14.43 -5.137 1 98.94 135 TYR B C 1
ATOM 3180 O O . TYR B 1 135 ? -12.719 -13.969 -5.059 1 98.94 135 TYR B O 1
ATOM 3188 N N . VAL B 1 136 ? -14.461 -14.711 -6.301 1 98.94 136 VAL B N 1
ATOM 3189 C CA . VAL B 1 136 ? -13.773 -14.492 -7.57 1 98.94 136 VAL B CA 1
ATOM 3190 C C . VAL B 1 136 ? -14.656 -13.656 -8.492 1 98.94 136 VAL B C 1
ATOM 3192 O O . VAL B 1 136 ? -15.859 -13.891 -8.594 1 98.94 136 VAL B O 1
ATOM 3195 N N . SER B 1 137 ? -14.109 -12.641 -9.047 1 98.88 137 SER B N 1
ATOM 3196 C CA . SER B 1 137 ? -14.734 -11.898 -10.141 1 98.88 137 SER B CA 1
ATOM 3197 C C . SER B 1 137 ? -14.242 -12.391 -11.492 1 98.88 137 SER B C 1
ATOM 3199 O O . SER B 1 137 ? -13.078 -12.195 -11.844 1 98.88 137 SER B O 1
ATOM 3201 N N . GLU B 1 138 ? -15.086 -13 -12.266 1 98.38 138 GLU B N 1
ATOM 3202 C CA . GLU B 1 138 ? -14.734 -13.633 -13.539 1 98.38 138 GLU B CA 1
ATOM 3203 C C . GLU B 1 138 ? -15.867 -13.508 -14.547 1 98.38 138 GLU B C 1
ATOM 3205 O O . GLU B 1 138 ? -16.953 -14.039 -14.336 1 98.38 138 GLU B O 1
ATOM 3210 N N . PRO B 1 139 ? -15.617 -12.828 -15.688 1 96.81 139 PRO B N 1
ATOM 3211 C CA . PRO B 1 139 ? -16.703 -12.523 -16.625 1 96.81 139 PRO B CA 1
ATOM 3212 C C . PRO B 1 139 ? -17.016 -13.695 -17.547 1 96.81 139 PRO B C 1
ATOM 3214 O O . PRO B 1 139 ? -18.109 -13.766 -18.109 1 96.81 139 PRO B O 1
ATOM 3217 N N . THR B 1 140 ? -16.078 -14.602 -17.859 1 95.56 140 THR B N 1
ATOM 3218 C CA . THR B 1 140 ? -16.312 -15.656 -18.844 1 95.56 140 THR B CA 1
ATOM 3219 C C . THR B 1 140 ? -16.953 -16.875 -18.188 1 95.56 140 THR B C 1
ATOM 3221 O O . THR B 1 140 ? -16.5 -17.328 -17.125 1 95.56 140 THR B O 1
ATOM 3224 N N . SER B 1 141 ? -17.875 -17.422 -18.844 1 95.38 141 SER B N 1
ATOM 3225 C CA . SER B 1 141 ? -18.688 -18.5 -18.25 1 95.38 141 SER B CA 1
ATOM 3226 C C . SER B 1 141 ? -17.844 -19.75 -18.016 1 95.38 141 SER B C 1
ATOM 3228 O O . SER B 1 141 ? -17.984 -20.406 -16.984 1 95.38 141 SER B O 1
ATOM 3230 N N . THR B 1 142 ? -17.016 -20.016 -18.984 1 95.31 142 THR B N 1
ATOM 3231 C CA . THR B 1 142 ? -16.203 -21.234 -18.875 1 95.31 142 THR B CA 1
ATOM 3232 C C . THR B 1 142 ? -15.266 -21.156 -17.672 1 95.31 142 THR B C 1
ATOM 3234 O O . THR B 1 142 ? -15.227 -22.062 -16.844 1 95.31 142 THR B O 1
ATOM 3237 N N . ARG B 1 143 ? -14.594 -20.078 -17.516 1 95.88 143 ARG B N 1
ATOM 3238 C CA . ARG B 1 143 ? -13.695 -19.906 -16.375 1 95.88 143 ARG B CA 1
ATOM 3239 C C . ARG B 1 143 ? -14.477 -19.797 -15.062 1 95.88 143 ARG B C 1
ATOM 3241 O O . ARG B 1 143 ? -14.039 -20.312 -14.031 1 95.88 143 ARG B O 1
ATOM 3248 N N . ALA B 1 144 ? -15.578 -19.125 -15.172 1 97.56 144 ALA B N 1
ATOM 3249 C CA . ALA B 1 144 ? -16.422 -19.031 -13.984 1 97.56 144 ALA B CA 1
ATOM 3250 C C . ALA B 1 144 ? -16.797 -20.422 -13.469 1 97.56 144 ALA B C 1
ATOM 3252 O O . ALA B 1 144 ? -16.766 -20.672 -12.266 1 97.56 144 ALA B O 1
ATOM 3253 N N . ALA B 1 145 ? -17.125 -21.297 -14.359 1 97 145 ALA B N 1
ATOM 3254 C CA . ALA B 1 145 ? -17.5 -22.656 -13.992 1 97 145 ALA B CA 1
ATOM 3255 C C . ALA B 1 145 ? -16.344 -23.391 -13.328 1 97 145 ALA B C 1
ATOM 3257 O O . ALA B 1 145 ? -16.547 -24.125 -12.359 1 97 145 ALA B O 1
ATOM 3258 N N . GLN B 1 146 ? -15.18 -23.172 -13.859 1 95.94 146 GLN B N 1
ATOM 3259 C CA . GLN B 1 146 ? -13.984 -23.766 -13.273 1 95.94 146 GLN B CA 1
ATOM 3260 C C . GLN B 1 146 ? -13.75 -23.25 -11.852 1 95.94 146 GLN B C 1
ATOM 3262 O O . GLN B 1 146 ? -13.461 -24.031 -10.945 1 95.94 146 GLN B O 1
ATOM 3267 N N . ASN B 1 147 ? -13.906 -21.984 -11.602 1 98.12 147 ASN B N 1
ATOM 3268 C CA . ASN B 1 147 ? -13.664 -21.359 -10.305 1 98.12 147 ASN B CA 1
ATOM 3269 C C . ASN B 1 147 ? -14.742 -21.719 -9.289 1 98.12 147 ASN B C 1
ATOM 3271 O O . ASN B 1 147 ? -14.469 -21.797 -8.094 1 98.12 147 ASN B O 1
ATOM 3275 N N . LYS B 1 148 ? -16 -21.953 -9.727 1 98 148 LYS B N 1
ATOM 3276 C CA . LYS B 1 148 ? -17.109 -22.281 -8.844 1 98 148 LYS B CA 1
ATOM 3277 C C . LYS B 1 148 ? -16.828 -23.578 -8.07 1 98 148 LYS B C 1
ATOM 3279 O O . LYS B 1 148 ? -17.375 -23.781 -6.98 1 98 148 LYS B O 1
ATOM 3284 N N . GLN B 1 149 ? -15.922 -24.344 -8.578 1 96.94 149 GLN B N 1
ATOM 3285 C CA . GLN B 1 149 ? -15.609 -25.625 -7.957 1 96.94 149 GLN B CA 1
ATOM 3286 C C . GLN B 1 149 ? -14.68 -25.453 -6.762 1 96.94 149 GLN B C 1
ATOM 3288 O O . GLN B 1 149 ? -14.57 -26.328 -5.914 1 96.94 149 GLN B O 1
ATOM 3293 N N . ILE B 1 150 ? -14.047 -24.297 -6.695 1 97.94 150 ILE B N 1
ATOM 3294 C CA . ILE B 1 150 ? -12.977 -24.234 -5.711 1 97.94 150 ILE B CA 1
ATOM 3295 C C . ILE B 1 150 ? -13.102 -22.938 -4.898 1 97.94 150 ILE B C 1
ATOM 3297 O O . ILE B 1 150 ? -12.469 -22.812 -3.846 1 97.94 150 ILE B O 1
ATOM 3301 N N . ALA B 1 151 ? -13.867 -21.969 -5.32 1 98.56 151 ALA B N 1
ATOM 3302 C CA . ALA B 1 151 ? -14.094 -20.734 -4.602 1 98.56 151 ALA B CA 1
ATOM 3303 C C . ALA B 1 151 ? -15.445 -20.75 -3.887 1 98.56 151 ALA B C 1
ATOM 3305 O O . ALA B 1 151 ? -16.297 -21.578 -4.191 1 98.56 151 ALA B O 1
ATOM 3306 N N . ASP B 1 152 ? -15.648 -19.875 -2.939 1 98.69 152 ASP B N 1
ATOM 3307 C CA . ASP B 1 152 ? -16.891 -19.828 -2.184 1 98.69 152 ASP B CA 1
ATOM 3308 C C . ASP B 1 152 ? -17.984 -19.125 -2.979 1 98.69 152 ASP B C 1
ATOM 3310 O O . ASP B 1 152 ? -19.172 -19.438 -2.832 1 98.69 152 ASP B O 1
ATOM 3314 N N . LYS B 1 153 ? -17.594 -18.109 -3.754 1 98.69 153 LYS B N 1
ATOM 3315 C CA . LYS B 1 153 ? -18.516 -17.406 -4.645 1 98.69 153 LYS B CA 1
ATOM 3316 C C . LYS B 1 153 ? -17.781 -16.891 -5.883 1 98.69 153 LYS B C 1
ATOM 3318 O O . LYS B 1 153 ? -16.609 -16.516 -5.809 1 98.69 153 LYS B O 1
ATOM 3323 N N . VAL B 1 154 ? -18.469 -16.953 -7.02 1 98.81 154 VAL B N 1
ATOM 3324 C CA . VAL B 1 154 ? -17.969 -16.375 -8.258 1 98.81 154 VAL B CA 1
ATOM 3325 C C . VAL B 1 154 ? -18.953 -15.344 -8.789 1 98.81 154 VAL B C 1
ATOM 3327 O O . VAL B 1 154 ? -20.141 -15.633 -8.93 1 98.81 154 VAL B O 1
ATOM 3330 N N . PHE B 1 155 ? -18.453 -14.141 -9.016 1 98.75 155 PHE B N 1
ATOM 3331 C CA . PHE B 1 155 ? -19.266 -13.047 -9.523 1 98.75 155 PHE B CA 1
ATOM 3332 C C . PHE B 1 155 ? -18.953 -12.781 -10.992 1 98.75 155 PHE B C 1
ATOM 3334 O O . PHE B 1 155 ? -17.797 -12.844 -11.406 1 98.75 155 PHE B O 1
ATOM 3341 N N . ASN B 1 156 ? -20 -12.5 -11.766 1 98.5 156 ASN B N 1
ATOM 3342 C CA . ASN B 1 156 ? -19.812 -11.977 -13.117 1 98.5 156 ASN B CA 1
ATOM 3343 C C . ASN B 1 156 ? -19.859 -10.445 -13.133 1 98.5 156 ASN B C 1
ATOM 3345 O O . ASN B 1 156 ? -20.922 -9.852 -12.977 1 98.5 156 ASN B O 1
ATOM 3349 N N . PRO B 1 157 ? -18.719 -9.82 -13.359 1 98.12 157 PRO B N 1
ATOM 3350 C CA . PRO B 1 157 ? -18.656 -8.359 -13.234 1 98.12 157 PRO B CA 1
ATOM 3351 C C . PRO B 1 157 ? -19.391 -7.637 -14.352 1 98.12 157 PRO B C 1
ATOM 3353 O O . PRO B 1 157 ? -19.609 -6.422 -14.273 1 98.12 157 PRO B O 1
ATOM 3356 N N . ILE B 1 158 ? -19.766 -8.344 -15.352 1 97 158 ILE B N 1
ATOM 3357 C CA . ILE B 1 158 ? -20.516 -7.746 -16.453 1 97 158 ILE B CA 1
ATOM 3358 C C . ILE B 1 158 ? -21.953 -7.48 -16.016 1 97 158 ILE B C 1
ATOM 3360 O O . ILE B 1 158 ? -22.531 -6.453 -16.375 1 97 158 ILE B O 1
ATOM 3364 N N . ASN B 1 159 ? -22.5 -8.391 -15.195 1 95.88 159 ASN B N 1
ATOM 3365 C CA . ASN B 1 159 ? -23.922 -8.281 -14.891 1 95.88 159 ASN B CA 1
ATOM 3366 C C . ASN B 1 159 ? -24.156 -8.008 -13.406 1 95.88 159 ASN B C 1
ATOM 3368 O O . ASN B 1 159 ? -25.297 -7.832 -12.984 1 95.88 159 ASN B O 1
ATOM 3372 N N . GLU B 1 160 ? -23.094 -8.047 -12.625 1 96.81 160 GLU B N 1
ATOM 3373 C CA . GLU B 1 160 ? -23.203 -7.816 -11.188 1 96.81 160 GLU B CA 1
ATOM 3374 C C . GLU B 1 160 ? -22.281 -6.688 -10.742 1 96.81 160 GLU B C 1
ATOM 3376 O O . GLU B 1 160 ? -21.219 -6.477 -11.328 1 96.81 160 GLU B O 1
ATOM 3381 N N . ASN B 1 161 ? -22.797 -6 -9.75 1 98.5 161 ASN B N 1
ATOM 3382 C CA . ASN B 1 161 ? -21.906 -5.094 -9.039 1 98.5 161 ASN B CA 1
ATOM 3383 C C . ASN B 1 161 ? -21.062 -5.832 -8 1 98.5 161 ASN B C 1
ATOM 3385 O O . ASN B 1 161 ? -21.547 -6.137 -6.91 1 98.5 161 ASN B O 1
ATOM 3389 N N . VAL B 1 162 ? -19.828 -6.074 -8.328 1 98.81 162 VAL B N 1
ATOM 3390 C CA . VAL B 1 162 ? -18.953 -6.918 -7.523 1 98.81 162 VAL B CA 1
ATOM 3391 C C . VAL B 1 162 ? -18.781 -6.305 -6.133 1 98.81 162 VAL B C 1
ATOM 3393 O O . VAL B 1 162 ? -18.797 -7.02 -5.129 1 98.81 162 VAL B O 1
ATOM 3396 N N . GLY B 1 163 ? -18.594 -4.957 -6.035 1 98.75 163 GLY B N 1
ATOM 3397 C CA . GLY B 1 163 ? -18.469 -4.277 -4.754 1 98.75 163 GLY B CA 1
ATOM 3398 C C . GLY B 1 163 ? -19.672 -4.492 -3.85 1 98.75 163 GLY B C 1
ATOM 3399 O O . GLY B 1 163 ? -19.516 -4.801 -2.666 1 98.75 163 GLY B O 1
ATOM 3400 N N . GLU B 1 164 ? -20.828 -4.355 -4.383 1 98.62 164 GLU B N 1
ATOM 3401 C CA . GLU B 1 164 ? -22.062 -4.559 -3.623 1 98.62 164 GLU B CA 1
ATOM 3402 C C . GLU B 1 164 ? -22.188 -6.004 -3.154 1 98.62 164 GLU B C 1
ATOM 3404 O O . GLU B 1 164 ? -22.562 -6.262 -2.01 1 98.62 164 GLU B O 1
ATOM 3409 N N . ARG B 1 165 ? -21.875 -6.934 -4.059 1 98.75 165 ARG B N 1
ATOM 3410 C CA . ARG B 1 165 ? -21.938 -8.352 -3.703 1 98.75 165 ARG B CA 1
ATOM 3411 C C . ARG B 1 165 ? -21 -8.672 -2.555 1 98.75 165 ARG B C 1
ATOM 3413 O O . ARG B 1 165 ? -21.344 -9.422 -1.64 1 98.75 165 ARG B O 1
ATOM 3420 N N . CYS B 1 166 ? -19.797 -8.141 -2.584 1 98.81 166 CYS B N 1
ATOM 3421 C CA . CYS B 1 166 ? -18.844 -8.344 -1.506 1 98.81 166 CYS B CA 1
ATOM 3422 C C . CYS B 1 166 ? -19.359 -7.785 -0.19 1 98.81 166 CYS B C 1
ATOM 3424 O O . CYS B 1 166 ? -19.25 -8.43 0.855 1 98.81 166 CYS B O 1
ATOM 3426 N N . ARG B 1 167 ? -19.938 -6.598 -0.219 1 98.38 167 ARG B N 1
ATOM 3427 C CA . ARG B 1 167 ? -20.469 -5.984 0.995 1 98.38 167 ARG B CA 1
ATOM 3428 C C . ARG B 1 167 ? -21.609 -6.816 1.576 1 98.38 167 ARG B C 1
ATOM 3430 O O . ARG B 1 167 ? -21.719 -6.957 2.795 1 98.38 167 ARG B O 1
ATOM 3437 N N . GLU B 1 168 ? -22.422 -7.387 0.686 1 98.38 168 GLU B N 1
ATOM 3438 C CA . GLU B 1 168 ? -23.5 -8.258 1.137 1 98.38 168 GLU B CA 1
ATOM 3439 C C . GLU B 1 168 ? -22.969 -9.453 1.916 1 98.38 168 GLU B C 1
ATOM 3441 O O . GLU B 1 168 ? -23.578 -9.883 2.898 1 98.38 168 GLU B O 1
ATOM 3446 N N . LEU B 1 169 ? -21.812 -9.93 1.562 1 98.31 169 LEU B N 1
ATOM 3447 C CA . LEU B 1 169 ? -21.266 -11.148 2.135 1 98.31 169 LEU B CA 1
ATOM 3448 C C . LEU B 1 169 ? -20.375 -10.836 3.338 1 98.31 169 LEU B C 1
ATOM 3450 O O . LEU B 1 169 ? -19.922 -11.75 4.035 1 98.31 169 LEU B O 1
ATOM 3454 N N . THR B 1 170 ? -20.141 -9.57 3.574 1 97.88 170 THR B N 1
ATOM 3455 C CA . THR B 1 170 ? -19.219 -9.18 4.637 1 97.88 170 THR B CA 1
ATOM 3456 C C . THR B 1 170 ? -19.875 -8.172 5.578 1 97.88 170 THR B C 1
ATOM 3458 O O . THR B 1 170 ? -19.219 -7.238 6.043 1 97.88 170 THR B O 1
ATOM 3461 N N . SER B 1 171 ? -21.141 -8.273 5.812 1 95.94 171 SER B N 1
ATOM 3462 C CA . SER B 1 171 ? -21.906 -7.484 6.77 1 95.94 171 SER B CA 1
ATOM 3463 C C . SER B 1 171 ? -21.828 -5.996 6.441 1 95.94 171 SER B C 1
ATOM 3465 O O . SER B 1 171 ? -21.734 -5.16 7.34 1 95.94 171 SER B O 1
ATOM 3467 N N . GLY B 1 172 ? -21.656 -5.727 5.168 1 96.5 172 GLY B N 1
ATOM 3468 C CA . GLY B 1 172 ? -21.75 -4.355 4.691 1 96.5 172 GLY B CA 1
ATOM 3469 C C . GLY B 1 172 ? -20.422 -3.648 4.641 1 96.5 172 GLY B C 1
ATOM 3470 O O . GLY B 1 172 ? -20.328 -2.51 4.176 1 96.5 172 GLY B O 1
ATOM 3471 N N . GLU B 1 173 ? -19.297 -4.211 4.977 1 96.38 173 GLU B N 1
ATOM 3472 C CA . GLU B 1 173 ? -18.016 -3.512 5.156 1 96.38 173 GLU B CA 1
ATOM 3473 C C . GLU B 1 173 ? -17.141 -3.637 3.916 1 96.38 173 GLU B C 1
ATOM 3475 O O . GLU B 1 173 ? -16.422 -2.701 3.561 1 96.38 173 GLU B O 1
ATOM 3480 N N . GLY B 1 174 ? -17.188 -4.816 3.229 1 98.31 174 GLY B N 1
ATOM 3481 C CA . GLY B 1 174 ? -16.266 -5.137 2.146 1 98.31 174 GLY B CA 1
ATOM 3482 C C . GLY B 1 174 ? -15.227 -6.164 2.539 1 98.31 174 GLY B C 1
ATOM 3483 O O . GLY B 1 174 ? -15.109 -6.523 3.711 1 98.31 174 GLY B O 1
ATOM 3484 N N . VAL B 1 175 ? -14.477 -6.617 1.569 1 98.88 175 VAL B N 1
ATOM 3485 C CA . VAL B 1 175 ? -13.508 -7.684 1.803 1 98.88 175 VAL B CA 1
ATOM 3486 C C . VAL B 1 175 ? -12.227 -7.098 2.395 1 98.88 175 VAL B C 1
ATOM 3488 O O . VAL B 1 175 ? -11.961 -5.898 2.254 1 98.88 175 VAL B O 1
ATOM 3491 N N . ASP B 1 176 ? -11.422 -7.949 3.012 1 98.75 176 ASP B N 1
ATOM 3492 C CA . ASP B 1 176 ? -10.18 -7.535 3.645 1 98.75 176 ASP B CA 1
ATOM 3493 C C . ASP B 1 176 ? -9.078 -7.312 2.605 1 98.75 176 ASP B C 1
ATOM 3495 O O . ASP B 1 176 ? -8.289 -6.371 2.721 1 98.75 176 ASP B O 1
ATOM 3499 N N . VAL B 1 177 ? -9.086 -8.211 1.606 1 98.94 177 VAL B N 1
ATOM 3500 C CA . VAL B 1 177 ? -7.984 -8.211 0.646 1 98.94 177 VAL B CA 1
ATOM 3501 C C . VAL B 1 177 ? -8.523 -8.461 -0.759 1 98.94 177 VAL B C 1
ATOM 3503 O O . VAL B 1 177 ? -9.438 -9.273 -0.944 1 98.94 177 VAL B O 1
ATOM 3506 N N . VAL B 1 178 ? -8 -7.785 -1.703 1 98.94 178 VAL B N 1
ATOM 3507 C CA . VAL B 1 178 ? -8.227 -8.062 -3.117 1 98.94 178 VAL B CA 1
ATOM 3508 C C . VAL B 1 178 ? -6.918 -8.477 -3.781 1 98.94 178 VAL B C 1
ATOM 3510 O O . VAL B 1 178 ? -5.887 -7.82 -3.598 1 98.94 178 VAL B O 1
ATOM 3513 N N . PHE B 1 179 ? -6.891 -9.586 -4.445 1 98.94 179 PHE B N 1
ATOM 3514 C CA . PHE B 1 179 ? -5.797 -9.969 -5.332 1 98.94 179 PHE B CA 1
ATOM 3515 C C . PHE B 1 179 ? -6.168 -9.711 -6.785 1 98.94 179 PHE B C 1
ATOM 3517 O O . PHE B 1 179 ? -7.133 -10.289 -7.297 1 98.94 179 PHE B O 1
ATOM 3524 N N . ASP B 1 180 ? -5.441 -8.875 -7.43 1 98.88 180 ASP B N 1
ATOM 3525 C CA . ASP B 1 180 ? -5.668 -8.578 -8.836 1 98.88 180 ASP B CA 1
ATOM 3526 C C . ASP B 1 180 ? -4.836 -9.492 -9.734 1 98.88 180 ASP B C 1
ATOM 3528 O O . ASP B 1 180 ? -3.635 -9.266 -9.914 1 98.88 180 ASP B O 1
ATOM 3532 N N . CYS B 1 181 ? -5.48 -10.414 -10.32 1 98.56 181 CYS B N 1
ATOM 3533 C CA . CYS B 1 181 ? -4.852 -11.344 -11.25 1 98.56 181 CYS B CA 1
ATOM 3534 C C . CYS B 1 181 ? -5.34 -11.109 -12.672 1 98.56 181 CYS B C 1
ATOM 3536 O O . CYS B 1 181 ? -5.191 -11.977 -13.539 1 98.56 181 CYS B O 1
ATOM 3538 N N . ALA B 1 182 ? -5.98 -9.969 -12.898 1 97.44 182 ALA B N 1
ATOM 3539 C CA . ALA B 1 182 ? -6.562 -9.656 -14.203 1 97.44 182 ALA B CA 1
ATOM 3540 C C . ALA B 1 182 ? -5.812 -8.508 -14.883 1 97.44 182 ALA B C 1
ATOM 3542 O O . ALA B 1 182 ? -5.512 -8.578 -16.078 1 97.44 182 ALA B O 1
ATOM 3543 N N . GLY B 1 183 ? -5.516 -7.461 -14.188 1 97.56 183 GLY B N 1
ATOM 3544 C CA . GLY B 1 183 ? -4.742 -6.352 -14.719 1 97.56 183 GLY B CA 1
ATOM 3545 C C . GLY B 1 183 ? -5.527 -5.484 -15.688 1 97.56 183 GLY B C 1
ATOM 3546 O O . GLY B 1 183 ? -5.031 -5.133 -16.75 1 97.56 183 GLY B O 1
ATOM 3547 N N . ILE B 1 184 ? -6.789 -5.172 -15.336 1 97.56 184 ILE B N 1
ATOM 3548 C CA . ILE B 1 184 ? -7.609 -4.32 -16.188 1 97.56 184 ILE B CA 1
ATOM 3549 C C . ILE B 1 184 ? -8.273 -3.23 -15.344 1 97.56 184 ILE B C 1
ATOM 3551 O O . ILE B 1 184 ? -8.602 -3.455 -14.18 1 97.56 184 ILE B O 1
ATOM 3555 N N . GLN B 1 185 ? -8.555 -2.074 -15.945 1 98.31 185 GLN B N 1
ATOM 3556 C CA . GLN B 1 185 ? -9.039 -0.893 -15.234 1 98.31 185 GLN B CA 1
ATOM 3557 C C . GLN B 1 185 ? -10.375 -1.167 -14.547 1 98.31 185 GLN B C 1
ATOM 3559 O O . GLN B 1 185 ? -10.562 -0.813 -13.383 1 98.31 185 GLN B O 1
ATOM 3564 N N . LYS B 1 186 ? -11.297 -1.831 -15.25 1 97.75 186 LYS B N 1
ATOM 3565 C CA . LYS B 1 186 ? -12.602 -2.111 -14.664 1 97.75 186 LYS B CA 1
ATOM 3566 C C . LYS B 1 186 ? -12.469 -3.004 -13.43 1 97.75 186 LYS B C 1
ATOM 3568 O O . LYS B 1 186 ? -13.234 -2.863 -12.469 1 97.75 186 LYS B O 1
ATOM 3573 N N . GLY B 1 187 ? -11.562 -3.953 -13.531 1 98.19 187 GLY B N 1
ATOM 3574 C CA . GLY B 1 187 ? -11.281 -4.797 -12.375 1 98.19 187 GLY B CA 1
ATOM 3575 C C . GLY B 1 187 ? -10.727 -4.031 -11.195 1 98.19 187 GLY B C 1
ATOM 3576 O O . GLY B 1 187 ? -11.148 -4.242 -10.055 1 98.19 187 GLY B O 1
ATOM 3577 N N . LEU B 1 188 ? -9.797 -3.139 -11.508 1 98.56 188 LEU B N 1
ATOM 3578 C CA . LEU B 1 188 ? -9.219 -2.291 -10.477 1 98.56 188 LEU B CA 1
ATOM 3579 C C . LEU B 1 188 ? -10.297 -1.475 -9.773 1 98.56 188 LEU B C 1
ATOM 3581 O O . LEU B 1 188 ? -10.352 -1.433 -8.539 1 98.56 188 LEU B O 1
ATOM 3585 N N . ASP B 1 189 ? -11.164 -0.871 -10.531 1 98.56 189 ASP B N 1
ATOM 3586 C CA . ASP B 1 189 ? -12.242 -0.049 -9.977 1 98.56 189 ASP B CA 1
ATOM 3587 C C . ASP B 1 189 ? -13.156 -0.873 -9.078 1 98.56 189 ASP B C 1
ATOM 3589 O O . ASP B 1 189 ? -13.445 -0.475 -7.945 1 98.56 189 ASP B O 1
ATOM 3593 N N . ALA B 1 190 ? -13.555 -2.012 -9.57 1 98.69 190 ALA B N 1
ATOM 3594 C CA . ALA B 1 190 ? -14.438 -2.889 -8.805 1 98.69 190 ALA B CA 1
ATOM 3595 C C . ALA B 1 190 ? -13.742 -3.416 -7.555 1 98.69 190 ALA B C 1
ATOM 3597 O O . ALA B 1 190 ? -14.359 -3.516 -6.492 1 98.69 190 ALA B O 1
ATOM 3598 N N . GLY B 1 191 ? -12.477 -3.805 -7.719 1 98.81 191 GLY B N 1
ATOM 3599 C CA . GLY B 1 191 ? -11.711 -4.316 -6.59 1 98.81 191 GLY B CA 1
ATOM 3600 C C . GLY B 1 191 ? -11.547 -3.301 -5.473 1 98.81 191 GLY B C 1
ATOM 3601 O O . GLY B 1 191 ? -11.75 -3.625 -4.301 1 98.81 191 GLY B O 1
ATOM 3602 N N . MET B 1 192 ? -11.25 -2.096 -5.82 1 98.75 192 MET B N 1
ATOM 3603 C CA . MET B 1 192 ? -11.086 -1.047 -4.82 1 98.75 192 MET B CA 1
ATOM 3604 C C . MET B 1 192 ? -12.406 -0.75 -4.121 1 98.75 192 MET B C 1
ATOM 3606 O O . MET B 1 192 ? -12.445 -0.575 -2.902 1 98.75 192 MET B O 1
ATOM 3610 N N . ASP B 1 193 ? -13.414 -0.682 -4.875 1 98.69 193 ASP B N 1
ATOM 3611 C CA . ASP B 1 193 ? -14.75 -0.448 -4.324 1 98.69 193 ASP B CA 1
ATOM 3612 C C . ASP B 1 193 ? -15.148 -1.562 -3.359 1 98.69 193 ASP B C 1
ATOM 3614 O O . ASP B 1 193 ? -15.852 -1.317 -2.381 1 98.69 193 ASP B O 1
ATOM 3618 N N . SER B 1 194 ? -14.648 -2.775 -3.566 1 98.88 194 SER B N 1
ATOM 3619 C CA . SER B 1 194 ? -15.047 -3.959 -2.812 1 98.88 194 SER B CA 1
ATOM 3620 C C . SER B 1 194 ? -14.352 -4.012 -1.457 1 98.88 194 SER B C 1
ATOM 3622 O O . SER B 1 194 ? -14.742 -4.777 -0.578 1 98.88 194 SER B O 1
ATOM 3624 N N . LEU B 1 195 ? -13.336 -3.273 -1.276 1 98.75 195 LEU B N 1
ATOM 3625 C CA . LEU B 1 195 ? -12.516 -3.355 -0.073 1 98.75 195 LEU B CA 1
ATOM 3626 C C . LEU B 1 195 ? -13.203 -2.658 1.099 1 98.75 195 LEU B C 1
ATOM 3628 O O . LEU B 1 195 ? -13.852 -1.626 0.92 1 98.75 195 LEU B O 1
ATOM 3632 N N . ARG B 1 196 ? -13.039 -3.184 2.256 1 97.94 196 ARG B N 1
ATOM 3633 C CA . ARG B 1 196 ? -13.398 -2.48 3.482 1 97.94 196 ARG B CA 1
ATOM 3634 C C . ARG B 1 196 ? -12.445 -1.315 3.744 1 97.94 196 ARG B C 1
ATOM 3636 O O . ARG B 1 196 ? -11.414 -1.184 3.08 1 97.94 196 ARG B O 1
ATOM 3643 N N . PHE B 1 197 ? -12.836 -0.473 4.738 1 97.31 197 PHE B N 1
ATOM 3644 C CA . PHE B 1 197 ? -11.93 0.574 5.195 1 97.31 197 PHE B CA 1
ATOM 3645 C C . PHE B 1 197 ? -10.594 -0.019 5.641 1 97.31 197 PHE B C 1
ATOM 3647 O O . PHE B 1 197 ? -10.562 -1 6.387 1 97.31 197 PHE B O 1
ATOM 3654 N N . ARG B 1 198 ? -9.469 0.5 5.027 1 97.81 198 ARG B N 1
ATOM 3655 C CA . ARG B 1 198 ? -8.094 0.081 5.301 1 97.81 198 ARG B CA 1
ATOM 3656 C C . ARG B 1 198 ? -7.848 -1.34 4.805 1 97.81 198 ARG B C 1
ATOM 3658 O O . ARG B 1 198 ? -7.027 -2.066 5.371 1 97.81 198 ARG B O 1
ATOM 3665 N N . GLY B 1 199 ? -8.656 -1.74 3.793 1 98.19 199 GLY B N 1
ATOM 3666 C CA . GLY B 1 199 ? -8.344 -2.984 3.104 1 98.19 199 GLY B CA 1
ATOM 3667 C C . GLY B 1 199 ? -7.082 -2.904 2.268 1 98.19 199 GLY B C 1
ATOM 3668 O O . GLY B 1 199 ? -6.5 -1.83 2.115 1 98.19 199 GLY B O 1
ATOM 3669 N N . THR B 1 200 ? -6.648 -4.059 1.745 1 98.81 200 THR B N 1
ATOM 3670 C CA . THR B 1 200 ? -5.418 -4.105 0.963 1 98.81 200 THR B CA 1
ATOM 3671 C C . THR B 1 200 ? -5.688 -4.641 -0.439 1 98.81 200 THR B C 1
ATOM 3673 O O . THR B 1 200 ? -6.367 -5.656 -0.601 1 98.81 200 THR B O 1
ATOM 3676 N N . TYR B 1 201 ? -5.246 -3.914 -1.422 1 98.88 201 TYR B N 1
ATOM 3677 C CA . TYR B 1 201 ? -5.254 -4.324 -2.822 1 98.88 201 TYR B CA 1
ATOM 3678 C C . TYR B 1 201 ? -3.881 -4.82 -3.254 1 98.88 201 TYR B C 1
ATOM 3680 O O . TYR B 1 201 ? -2.926 -4.043 -3.32 1 98.88 201 TYR B O 1
ATOM 3688 N N . MET B 1 202 ? -3.732 -6.086 -3.562 1 98.94 202 MET B N 1
ATOM 3689 C CA . MET B 1 202 ? -2.488 -6.699 -4.02 1 98.94 202 MET B CA 1
ATOM 3690 C C . MET B 1 202 ? -2.521 -6.938 -5.527 1 98.94 202 MET B C 1
ATOM 3692 O O . MET B 1 202 ? -3.236 -7.82 -6.004 1 98.94 202 MET B O 1
ATOM 3696 N N . ASN B 1 203 ? -1.749 -6.195 -6.195 1 98.81 203 ASN B N 1
ATOM 3697 C CA . ASN B 1 203 ? -1.628 -6.418 -7.629 1 98.81 203 ASN B CA 1
ATOM 3698 C C . ASN B 1 203 ? -0.591 -7.492 -7.945 1 98.81 203 ASN B C 1
ATOM 3700 O O . ASN B 1 203 ? 0.571 -7.371 -7.555 1 98.81 203 ASN B O 1
ATOM 3704 N N . VAL B 1 204 ? -1.021 -8.484 -8.625 1 98.44 204 VAL B N 1
ATOM 3705 C CA . VAL B 1 204 ? -0.152 -9.562 -9.086 1 98.44 204 VAL B CA 1
ATOM 3706 C C . VAL B 1 204 ? -0.003 -9.492 -10.602 1 98.44 204 VAL B C 1
ATOM 3708 O O . VAL B 1 204 ? 0.996 -9.961 -11.156 1 98.44 204 VAL B O 1
ATOM 3711 N N . ALA B 1 205 ? -0.878 -8.844 -11.297 1 97.62 205 ALA B N 1
ATOM 3712 C CA . ALA B 1 205 ? -0.985 -8.82 -12.75 1 97.62 205 ALA B CA 1
ATOM 3713 C C . ALA B 1 205 ? -0.002 -7.828 -13.359 1 97.62 205 ALA B C 1
ATOM 3715 O O . ALA B 1 205 ? 0.298 -6.793 -12.758 1 97.62 205 ALA B O 1
ATOM 3716 N N . ALA B 1 206 ? 0.472 -8.203 -14.523 1 93.25 206 ALA B N 1
ATOM 3717 C CA . ALA B 1 206 ? 1.158 -7.219 -15.359 1 93.25 206 ALA B CA 1
ATOM 3718 C C . ALA B 1 206 ? 0.16 -6.391 -16.156 1 93.25 206 ALA B C 1
ATOM 3720 O O . ALA B 1 206 ? -0.812 -6.93 -16.703 1 93.25 206 ALA B O 1
ATOM 3721 N N . TRP B 1 207 ? 0.338 -5.164 -16.172 1 94.12 207 TRP B N 1
ATOM 3722 C CA . TRP B 1 207 ? -0.586 -4.266 -16.859 1 94.12 207 TRP B CA 1
ATOM 3723 C C . TRP B 1 207 ? -0.047 -3.871 -18.234 1 94.12 207 TRP B C 1
ATOM 3725 O O . TRP B 1 207 ? 1.137 -3.553 -18.375 1 94.12 207 TRP B O 1
ATOM 3735 N N . GLU B 1 208 ? -0.944 -3.889 -19.219 1 91.44 208 GLU B N 1
ATOM 3736 C CA . GLU B 1 208 ? -0.582 -3.473 -20.578 1 91.44 208 GLU B CA 1
ATOM 3737 C C . GLU B 1 208 ? -1.037 -2.043 -20.844 1 91.44 208 GLU B C 1
ATOM 3739 O O . GLU B 1 208 ? -0.583 -1.417 -21.812 1 91.44 208 GLU B O 1
ATOM 3744 N N . THR B 1 209 ? -1.976 -1.576 -20.156 1 94.75 209 THR B N 1
ATOM 3745 C CA . THR B 1 209 ? -2.508 -0.221 -20.25 1 94.75 209 THR B CA 1
ATOM 3746 C C . THR B 1 209 ? -2.215 0.563 -18.984 1 94.75 209 THR B C 1
ATOM 3748 O O . THR B 1 209 ? -1.87 -0.021 -17.953 1 94.75 209 THR B O 1
ATOM 3751 N N . PRO B 1 210 ? -2.344 1.818 -19.109 1 95.75 210 PRO B N 1
ATOM 3752 C CA . PRO B 1 210 ? -2.111 2.602 -17.891 1 95.75 210 PRO B CA 1
ATOM 3753 C C . PRO B 1 210 ? -3.057 2.225 -16.75 1 95.75 210 PRO B C 1
ATOM 3755 O O . PRO B 1 210 ? -4.234 1.94 -16.984 1 95.75 210 PRO B O 1
ATOM 3758 N N . LEU B 1 211 ? -2.525 2.152 -15.586 1 98.12 211 LEU B N 1
ATOM 3759 C CA . LEU B 1 211 ? -3.287 1.962 -14.352 1 98.12 211 LEU B CA 1
ATOM 3760 C C . LEU B 1 211 ? -3.682 3.303 -13.742 1 98.12 211 LEU B C 1
ATOM 3762 O O . LEU B 1 211 ? -2.83 4.027 -13.227 1 98.12 211 LEU B O 1
ATOM 3766 N N . VAL B 1 212 ? -4.918 3.66 -13.852 1 98.31 212 VAL B N 1
ATOM 3767 C CA . VAL B 1 212 ? -5.449 4.891 -13.273 1 98.31 212 VAL B CA 1
ATOM 3768 C C . VAL B 1 212 ? -6.109 4.586 -11.93 1 98.31 212 VAL B C 1
ATOM 3770 O O . VAL B 1 212 ? -7.168 3.955 -11.883 1 98.31 212 VAL B O 1
ATOM 3773 N N . MET B 1 213 ? -5.504 5.078 -10.883 1 98.06 213 MET B N 1
ATOM 3774 C CA . MET B 1 213 ? -5.996 4.801 -9.539 1 98.06 213 MET B CA 1
ATOM 3775 C C . MET B 1 213 ? -7.348 5.469 -9.305 1 98.06 213 MET B C 1
ATOM 3777 O O . MET B 1 213 ? -7.504 6.664 -9.547 1 98.06 213 MET B O 1
ATOM 3781 N N . PRO B 1 214 ? -8.391 4.715 -8.945 1 97.75 214 PRO B N 1
ATOM 3782 C CA . PRO B 1 214 ? -9.602 5.387 -8.469 1 97.75 214 PRO B CA 1
ATOM 3783 C C . PRO B 1 214 ? -9.383 6.113 -7.141 1 97.75 214 PRO B C 1
ATOM 3785 O O . PRO B 1 214 ? -9.773 5.605 -6.086 1 97.75 214 PRO B O 1
ATOM 3788 N N . PHE B 1 215 ? -8.922 7.238 -7.199 1 96.56 215 PHE B N 1
ATOM 3789 C CA . PHE B 1 215 ? -8.297 7.945 -6.086 1 96.56 215 PHE B CA 1
ATOM 3790 C C . PHE B 1 215 ? -9.312 8.211 -4.977 1 96.56 215 PHE B C 1
ATOM 3792 O O . PHE B 1 215 ? -9.008 8.023 -3.797 1 96.56 215 PHE B O 1
ATOM 3799 N N . ALA B 1 216 ? -10.508 8.68 -5.293 1 96.12 216 ALA B N 1
ATOM 3800 C CA . ALA B 1 216 ? -11.484 9.039 -4.27 1 96.12 216 ALA B CA 1
ATOM 3801 C C . ALA B 1 216 ? -11.727 7.875 -3.312 1 96.12 216 ALA B C 1
ATOM 3803 O O . ALA B 1 216 ? -11.656 8.039 -2.094 1 96.12 216 ALA B O 1
ATOM 3804 N N . VAL B 1 217 ? -11.93 6.68 -3.889 1 96.44 217 VAL B N 1
ATOM 3805 C CA . VAL B 1 217 ? -12.211 5.496 -3.08 1 96.44 217 VAL B CA 1
ATOM 3806 C C . VAL B 1 217 ? -10.961 5.094 -2.299 1 96.44 217 VAL B C 1
ATOM 3808 O O . VAL B 1 217 ? -11.039 4.781 -1.108 1 96.44 217 VAL B O 1
ATOM 3811 N N . THR B 1 218 ? -9.805 5.09 -2.982 1 97.06 218 THR B N 1
ATOM 3812 C CA . THR B 1 218 ? -8.539 4.711 -2.359 1 97.06 218 THR B CA 1
ATOM 3813 C C . THR B 1 218 ? -8.227 5.625 -1.178 1 97.06 218 THR B C 1
ATOM 3815 O O . THR B 1 218 ? -7.84 5.156 -0.107 1 97.06 218 THR B O 1
ATOM 3818 N N . PHE B 1 219 ? -8.5 6.891 -1.384 1 96.81 219 PHE B N 1
ATOM 3819 C CA . PHE B 1 219 ? -8.203 7.914 -0.389 1 96.81 219 PHE B CA 1
ATOM 3820 C C . PHE B 1 219 ? -9.18 7.84 0.775 1 96.81 219 PHE B C 1
ATOM 3822 O O . PHE B 1 219 ? -8.773 7.738 1.934 1 96.81 219 PHE B O 1
ATOM 3829 N N . LEU B 1 220 ? -10.445 7.75 0.544 1 95.94 220 LEU B N 1
ATOM 3830 C CA . LEU B 1 220 ? -11.477 7.816 1.569 1 95.94 220 LEU B CA 1
ATOM 3831 C C . LEU B 1 220 ? -11.484 6.555 2.424 1 95.94 220 LEU B C 1
ATOM 3833 O O . LEU B 1 220 ? -11.883 6.59 3.588 1 95.94 220 LEU B O 1
ATOM 3837 N N . LYS B 1 221 ? -10.93 5.441 1.867 1 96.56 221 LYS B N 1
ATOM 3838 C CA . LYS B 1 221 ? -10.914 4.18 2.607 1 96.56 221 LYS B CA 1
ATOM 3839 C C . LYS B 1 221 ? -9.531 3.895 3.174 1 96.56 221 LYS B C 1
ATOM 3841 O O . LYS B 1 221 ? -9.312 2.854 3.795 1 96.56 221 LYS B O 1
ATOM 3846 N N . GLU B 1 222 ? -8.578 4.852 2.906 1 98 222 GLU B N 1
ATOM 3847 C CA . GLU B 1 222 ? -7.199 4.613 3.32 1 98 222 GLU B CA 1
ATOM 3848 C C . GLU B 1 222 ? -6.734 3.217 2.92 1 98 222 GLU B C 1
ATOM 3850 O O . GLU B 1 222 ? -6.176 2.484 3.738 1 98 222 GLU B O 1
ATOM 3855 N N . ILE B 1 223 ? -6.945 2.914 1.649 1 98.12 223 ILE B N 1
ATOM 3856 C CA . ILE B 1 223 ? -6.598 1.603 1.11 1 98.12 223 ILE B CA 1
ATOM 3857 C C . ILE B 1 223 ? -5.086 1.506 0.923 1 98.12 223 ILE B C 1
ATOM 3859 O O . ILE B 1 223 ? -4.434 2.488 0.561 1 98.12 223 ILE B O 1
ATOM 3863 N N . THR B 1 224 ? -4.523 0.317 1.199 1 98.62 224 THR B N 1
ATOM 3864 C CA . THR B 1 224 ? -3.137 0.008 0.875 1 98.62 224 THR B CA 1
ATOM 3865 C C . THR B 1 224 ? -3.043 -0.736 -0.454 1 98.62 224 THR B C 1
ATOM 3867 O O . THR B 1 224 ? -3.764 -1.712 -0.676 1 98.62 224 THR B O 1
ATOM 3870 N N . PHE B 1 225 ? -2.311 -0.201 -1.343 1 98.81 225 PHE B N 1
ATOM 3871 C CA . PHE B 1 225 ? -2.029 -0.837 -2.625 1 98.81 225 PHE B CA 1
ATOM 3872 C C . PHE B 1 225 ? -0.618 -1.41 -2.646 1 98.81 225 PHE B C 1
ATOM 3874 O O . PHE B 1 225 ? 0.349 -0.705 -2.35 1 98.81 225 PHE B O 1
ATOM 3881 N N . LYS B 1 226 ? -0.464 -2.701 -2.969 1 98.62 226 LYS B N 1
ATOM 3882 C CA . LYS B 1 226 ? 0.821 -3.389 -3.062 1 98.62 226 LYS B CA 1
ATOM 3883 C C . LYS B 1 226 ? 0.967 -4.102 -4.402 1 98.62 226 LYS B C 1
ATOM 3885 O O . LYS B 1 226 ? -0.024 -4.336 -5.102 1 98.62 226 LYS B O 1
ATOM 3890 N N . CYS B 1 227 ? 2.16 -4.402 -4.727 1 98 227 CYS B N 1
ATOM 3891 C CA . CYS B 1 227 ? 2.488 -5.227 -5.887 1 98 227 CYS B CA 1
ATOM 3892 C C . CYS B 1 227 ? 3.379 -6.398 -5.492 1 98 227 CYS B C 1
ATOM 3894 O O . CYS B 1 227 ? 4.16 -6.297 -4.543 1 98 227 CYS B O 1
ATOM 3896 N N . SER B 1 228 ? 3.207 -7.441 -6.195 1 97.88 228 SER B N 1
ATOM 3897 C CA . SER B 1 228 ? 4.047 -8.617 -5.988 1 97.88 228 SER B CA 1
ATOM 3898 C C . SER B 1 228 ? 4.734 -9.039 -7.285 1 97.88 228 SER B C 1
ATOM 3900 O O . SER B 1 228 ? 4.078 -9.219 -8.312 1 97.88 228 SER B O 1
ATOM 3902 N N . LEU B 1 229 ? 6.008 -9.188 -7.203 1 96.12 229 LEU B N 1
ATOM 3903 C CA . LEU B 1 229 ? 6.82 -9.609 -8.344 1 96.12 229 LEU B CA 1
ATOM 3904 C C . LEU B 1 229 ? 7.348 -11.023 -8.141 1 96.12 229 LEU B C 1
ATOM 3906 O O . LEU B 1 229 ? 8.164 -11.266 -7.254 1 96.12 229 LEU B O 1
ATOM 3910 N N . ALA B 1 230 ? 6.898 -11.938 -8.961 1 96.44 230 ALA B N 1
ATOM 3911 C CA . ALA B 1 230 ? 7.41 -13.305 -8.969 1 96.44 230 ALA B CA 1
ATOM 3912 C C . ALA B 1 230 ? 7.387 -13.906 -7.562 1 96.44 230 ALA B C 1
ATOM 3914 O O . ALA B 1 230 ? 6.32 -14.055 -6.965 1 96.44 230 ALA B O 1
ATOM 3915 N N . TYR B 1 231 ? 8.609 -14.289 -7.059 1 97.94 231 TYR B N 1
ATOM 3916 C CA . TYR B 1 231 ? 8.781 -14.898 -5.742 1 97.94 231 TYR B CA 1
ATOM 3917 C C . TYR B 1 231 ? 10.25 -14.898 -5.332 1 97.94 231 TYR B C 1
ATOM 3919 O O . TYR B 1 231 ? 11.141 -14.711 -6.168 1 97.94 231 TYR B O 1
ATOM 3927 N N . ASP B 1 232 ? 10.477 -14.969 -4.047 1 96.94 232 ASP B N 1
ATOM 3928 C CA . ASP B 1 232 ? 11.852 -15.094 -3.568 1 96.94 232 ASP B CA 1
ATOM 3929 C C . ASP B 1 232 ? 12.164 -16.516 -3.143 1 96.94 232 ASP B C 1
ATOM 3931 O O . ASP B 1 232 ? 11.328 -17.422 -3.309 1 96.94 232 ASP B O 1
ATOM 3935 N N . ASP B 1 233 ? 13.422 -16.766 -2.686 1 96.38 233 ASP B N 1
ATOM 3936 C CA . ASP B 1 233 ? 13.883 -18.109 -2.344 1 96.38 233 ASP B CA 1
ATOM 3937 C C . ASP B 1 233 ? 13.031 -18.703 -1.226 1 96.38 233 ASP B C 1
ATOM 3939 O O . ASP B 1 233 ? 12.68 -19.891 -1.277 1 96.38 233 ASP B O 1
ATOM 3943 N N . ARG B 1 234 ? 12.766 -17.891 -0.278 1 97.12 234 ARG B N 1
ATOM 3944 C CA . ARG B 1 234 ? 11.992 -18.359 0.873 1 97.12 234 ARG B CA 1
ATOM 3945 C C . ARG B 1 234 ? 10.609 -18.828 0.449 1 97.12 234 ARG B C 1
ATOM 3947 O O . ARG B 1 234 ? 10.172 -19.906 0.847 1 97.12 234 ARG B O 1
ATOM 3954 N N . ASP B 1 235 ? 9.938 -18.078 -0.347 1 98.12 235 ASP B N 1
ATOM 3955 C CA . ASP B 1 235 ? 8.578 -18.406 -0.774 1 98.12 235 ASP B CA 1
ATOM 3956 C C . ASP B 1 235 ? 8.57 -19.625 -1.7 1 98.12 235 ASP B C 1
ATOM 3958 O O . ASP B 1 235 ? 7.652 -20.438 -1.646 1 98.12 235 ASP B O 1
ATOM 3962 N N . PHE B 1 236 ? 9.555 -19.703 -2.59 1 98.25 236 PHE B N 1
ATOM 3963 C CA . PHE B 1 236 ? 9.641 -20.875 -3.461 1 98.25 236 PHE B CA 1
ATOM 3964 C C . PHE B 1 236 ? 9.805 -22.156 -2.643 1 98.25 236 PHE B C 1
ATOM 3966 O O . PHE B 1 236 ? 9.078 -23.125 -2.844 1 98.25 236 PHE B O 1
ATOM 3973 N N . ARG B 1 237 ? 10.711 -22.141 -1.71 1 98.19 237 ARG B N 1
ATOM 3974 C CA . ARG B 1 237 ? 10.945 -23.297 -0.848 1 98.19 237 ARG B CA 1
ATOM 3975 C C . ARG B 1 237 ? 9.695 -23.641 -0.052 1 98.19 237 ARG B C 1
ATOM 3977 O O . ARG B 1 237 ? 9.312 -24.812 0.04 1 98.19 237 ARG B O 1
ATOM 3984 N N . ALA B 1 238 ? 9.055 -22.609 0.493 1 98.56 238 ALA B N 1
ATOM 3985 C CA . ALA B 1 238 ? 7.832 -22.844 1.261 1 98.56 238 ALA B CA 1
ATOM 3986 C C . ALA B 1 238 ? 6.758 -23.5 0.398 1 98.56 238 ALA B C 1
ATOM 3988 O O . ALA B 1 238 ? 6.02 -24.375 0.87 1 98.56 238 ALA B O 1
ATOM 3989 N N . THR B 1 239 ? 6.688 -23.062 -0.829 1 98.75 239 THR B N 1
ATOM 3990 C CA . THR B 1 239 ? 5.703 -23.641 -1.744 1 98.75 239 THR B CA 1
ATOM 3991 C C . THR B 1 239 ? 6.039 -25.094 -2.055 1 98.75 239 THR B C 1
ATOM 3993 O O . THR B 1 239 ? 5.148 -25.938 -2.076 1 98.75 239 THR B O 1
ATOM 3996 N N . VAL B 1 240 ? 7.332 -25.375 -2.291 1 98.56 240 VAL B N 1
ATOM 3997 C CA . VAL B 1 240 ? 7.773 -26.75 -2.529 1 98.56 240 VAL B CA 1
ATOM 3998 C C . VAL B 1 240 ? 7.402 -27.625 -1.335 1 98.56 240 VAL B C 1
ATOM 4000 O O . VAL B 1 240 ? 6.84 -28.703 -1.505 1 98.56 240 VAL B O 1
ATOM 4003 N N . ASP B 1 241 ? 7.684 -27.125 -0.147 1 98.62 241 ASP B N 1
ATOM 4004 C CA . ASP B 1 241 ? 7.41 -27.891 1.071 1 98.62 241 ASP B CA 1
ATOM 4005 C C . ASP B 1 241 ? 5.914 -28.141 1.232 1 98.62 241 ASP B C 1
ATOM 4007 O O . ASP B 1 241 ? 5.508 -29.266 1.575 1 98.62 241 ASP B O 1
ATOM 4011 N N . ALA B 1 242 ? 5.148 -27.156 0.993 1 98.62 242 ALA B N 1
ATOM 4012 C CA . ALA B 1 242 ? 3.697 -27.297 1.1 1 98.62 242 ALA B CA 1
ATOM 4013 C C . ALA B 1 242 ? 3.174 -28.297 0.073 1 98.62 242 ALA B C 1
ATOM 4015 O O . ALA B 1 242 ? 2.309 -29.125 0.384 1 98.62 242 ALA B O 1
ATOM 4016 N N . PHE B 1 243 ? 3.684 -28.188 -1.113 1 98.56 243 PHE B N 1
ATOM 4017 C CA . PHE B 1 243 ? 3.287 -29.125 -2.168 1 98.56 243 PHE B CA 1
ATOM 4018 C C . PHE B 1 243 ? 3.625 -30.562 -1.782 1 98.56 243 PHE B C 1
ATOM 4020 O O . PHE B 1 243 ? 2.781 -31.453 -1.894 1 98.56 243 PHE B O 1
ATOM 4027 N N . ALA B 1 244 ? 4.82 -30.766 -1.299 1 97.94 244 ALA B N 1
ATOM 4028 C CA . ALA B 1 244 ? 5.293 -32.094 -0.893 1 97.94 244 ALA B CA 1
ATOM 4029 C C . ALA B 1 244 ? 4.461 -32.625 0.26 1 97.94 244 ALA B C 1
ATOM 4031 O O . ALA B 1 244 ? 4.254 -33.844 0.36 1 97.94 244 ALA B O 1
ATOM 4032 N N . ALA B 1 245 ? 3.963 -31.75 1.055 1 97.94 245 ALA B N 1
ATOM 4033 C CA . ALA B 1 245 ? 3.164 -32.156 2.215 1 97.94 245 ALA B CA 1
ATOM 4034 C C . ALA B 1 245 ? 1.713 -32.406 1.818 1 97.94 245 ALA B C 1
ATOM 4036 O O . ALA B 1 245 ? 0.888 -32.75 2.662 1 97.94 245 ALA B O 1
ATOM 4037 N N . GLY B 1 246 ? 1.322 -32.125 0.59 1 97.44 246 GLY B N 1
ATOM 4038 C CA . GLY B 1 246 ? -0.019 -32.406 0.101 1 97.44 246 GLY B CA 1
ATOM 4039 C C . GLY B 1 246 ? -1.032 -31.344 0.508 1 97.44 246 GLY B C 1
ATOM 4040 O O . GLY B 1 246 ? -2.213 -31.656 0.693 1 97.44 246 GLY B O 1
ATOM 4041 N N . LYS B 1 247 ? -0.577 -30.109 0.631 1 97.94 247 LYS B N 1
ATOM 4042 C CA . LYS B 1 247 ? -1.451 -29.078 1.158 1 97.94 247 LYS B CA 1
ATOM 4043 C C . LYS B 1 247 ? -2.387 -28.547 0.077 1 97.94 247 LYS B C 1
ATOM 4045 O O . LYS B 1 247 ? -3.359 -27.844 0.377 1 97.94 247 LYS B O 1
ATOM 4050 N N . PHE B 1 248 ? -2.152 -28.844 -1.12 1 98 248 PHE B N 1
ATOM 4051 C CA . PHE B 1 248 ? -2.955 -28.312 -2.217 1 98 248 PHE B CA 1
ATOM 4052 C C . PHE B 1 248 ? -3.873 -29.391 -2.783 1 98 248 PHE B C 1
ATOM 4054 O O . PHE B 1 248 ? -3.729 -29.797 -3.941 1 98 248 PHE B O 1
ATOM 4061 N N . SER B 1 249 ? -4.852 -29.672 -2.016 1 95.69 249 SER B N 1
ATOM 4062 C CA . SER B 1 249 ? -5.793 -30.703 -2.418 1 95.69 249 SER B CA 1
ATOM 4063 C C . SER B 1 249 ? -6.562 -30.297 -3.67 1 95.69 249 SER B C 1
ATOM 4065 O O . SER B 1 249 ? -7.117 -29.203 -3.734 1 95.69 249 SER B O 1
ATOM 4067 N N . GLY B 1 250 ? -6.523 -31.078 -4.66 1 96.62 250 GLY B N 1
ATOM 4068 C CA . GLY B 1 250 ? -7.301 -30.828 -5.863 1 96.62 250 GLY B CA 1
ATOM 4069 C C . GLY B 1 250 ? -6.551 -30.016 -6.898 1 96.62 250 GLY B C 1
ATOM 4070 O O . GLY B 1 250 ? -7.105 -29.672 -7.945 1 96.62 250 GLY B O 1
ATOM 4071 N N . VAL B 1 251 ? -5.285 -29.766 -6.715 1 97.75 251 VAL B N 1
ATOM 4072 C CA . VAL B 1 251 ? -4.512 -28.859 -7.562 1 97.75 251 VAL B CA 1
ATOM 4073 C C . VAL B 1 251 ? -4.348 -29.469 -8.953 1 97.75 251 VAL B C 1
ATOM 4075 O O . VAL B 1 251 ? -4.113 -28.75 -9.93 1 97.75 251 VAL B O 1
ATOM 4078 N N . GLU B 1 252 ? -4.516 -30.781 -9.055 1 96.75 252 GLU B N 1
ATOM 4079 C CA . GLU B 1 252 ? -4.395 -31.453 -10.336 1 96.75 252 GLU B CA 1
ATOM 4080 C C . GLU B 1 252 ? -5.445 -30.969 -11.328 1 96.75 252 GLU B C 1
ATOM 4082 O O . GLU B 1 252 ? -5.281 -31.109 -12.539 1 96.75 252 GLU B O 1
ATOM 4087 N N . ARG B 1 253 ? -6.523 -30.375 -10.805 1 95.5 253 ARG B N 1
ATOM 4088 C CA . ARG B 1 253 ? -7.586 -29.844 -11.648 1 95.5 253 ARG B CA 1
ATOM 4089 C C . ARG B 1 253 ? -7.066 -28.703 -12.523 1 95.5 253 ARG B C 1
ATOM 4091 O O . ARG B 1 253 ? -7.68 -28.359 -13.531 1 95.5 253 ARG B O 1
ATOM 4098 N N . MET B 1 254 ? -5.949 -28.141 -12.148 1 97.25 254 MET B N 1
ATOM 4099 C CA . MET B 1 254 ? -5.371 -27.047 -12.93 1 97.25 254 MET B CA 1
ATOM 4100 C C . MET B 1 254 ? -4.844 -27.562 -14.266 1 97.25 254 MET B C 1
ATOM 4102 O O . MET B 1 254 ? -4.633 -26.766 -15.188 1 97.25 254 MET B O 1
ATOM 4106 N N . ILE B 1 255 ? -4.539 -28.844 -14.352 1 96.56 255 ILE B N 1
ATOM 4107 C CA . ILE B 1 255 ? -4.031 -29.406 -15.594 1 96.56 255 ILE B CA 1
ATOM 4108 C C . ILE B 1 255 ? -5.195 -29.781 -16.5 1 96.56 255 ILE B C 1
ATOM 4110 O O . ILE B 1 255 ? -5.93 -30.734 -16.219 1 96.56 255 ILE B O 1
ATOM 4114 N N . THR B 1 256 ? -5.285 -29.07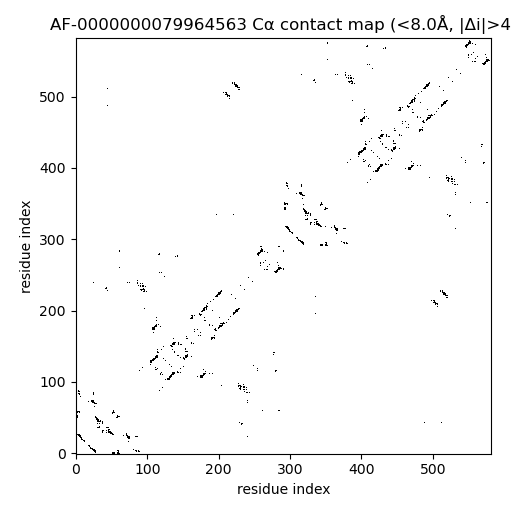8 -17.594 1 95.62 256 THR B N 1
ATOM 4115 C CA . THR B 1 256 ? -6.445 -29.281 -18.453 1 95.62 256 THR B CA 1
ATOM 4116 C C . THR B 1 256 ? -6.062 -30.078 -19.703 1 95.62 256 THR B C 1
ATOM 4118 O O . THR B 1 256 ? -6.93 -30.562 -20.438 1 95.62 256 THR B O 1
ATOM 4121 N N . SER B 1 257 ? -4.777 -30.125 -19.938 1 95 257 SER B N 1
ATOM 4122 C CA . SER B 1 257 ? -4.281 -30.891 -21.062 1 95 257 SER B CA 1
ATOM 4123 C C . SER B 1 257 ? -2.83 -31.312 -20.859 1 95 257 SER B C 1
ATOM 4125 O O . SER B 1 257 ? -2.107 -30.688 -20.078 1 95 257 SER B O 1
ATOM 4127 N N . ARG B 1 258 ? -2.455 -32.406 -21.484 1 96.12 258 ARG B N 1
ATOM 4128 C CA . ARG B 1 258 ? -1.076 -32.875 -21.562 1 96.12 258 ARG B CA 1
ATOM 4129 C C . ARG B 1 258 ? -0.675 -33.188 -23 1 96.12 258 ARG B C 1
ATOM 4131 O O . ARG B 1 258 ? -1.381 -33.906 -23.703 1 96.12 258 ARG B O 1
ATOM 4138 N N . ILE B 1 259 ? 0.457 -32.625 -23.391 1 96.31 259 ILE B N 1
ATOM 4139 C CA . ILE B 1 259 ? 0.845 -32.812 -24.797 1 96.31 259 ILE B CA 1
ATOM 4140 C C . ILE B 1 259 ? 2.328 -33.156 -24.875 1 96.31 259 ILE B C 1
ATOM 4142 O O . ILE B 1 259 ? 3.076 -32.938 -23.922 1 96.31 259 ILE B O 1
ATOM 4146 N N . HIS B 1 260 ? 2.705 -33.656 -26.016 1 96.38 260 HIS B N 1
ATOM 4147 C CA . HIS B 1 260 ? 4.117 -33.906 -26.297 1 96.38 260 HIS B CA 1
ATOM 4148 C C . HIS B 1 260 ? 4.824 -32.625 -26.75 1 96.38 260 HIS B C 1
ATOM 4150 O O . HIS B 1 260 ? 4.207 -31.75 -27.344 1 96.38 260 HIS B O 1
ATOM 4156 N N . LEU B 1 261 ? 6.086 -32.594 -26.484 1 94.94 261 LEU B N 1
ATOM 4157 C CA . LEU B 1 261 ? 6.93 -31.438 -26.812 1 94.94 261 LEU B CA 1
ATOM 4158 C C . LEU B 1 261 ? 6.84 -31.125 -28.312 1 94.94 261 LEU B C 1
ATOM 4160 O O . LEU B 1 261 ? 6.859 -29.953 -28.703 1 94.94 261 LEU B O 1
ATOM 4164 N N . ASP B 1 262 ? 6.621 -32.125 -29.156 1 95.06 262 ASP B N 1
ATOM 4165 C CA . ASP B 1 262 ? 6.574 -31.938 -30.594 1 95.06 262 ASP B CA 1
ATOM 4166 C C . ASP B 1 262 ? 5.305 -31.203 -31.031 1 95.06 262 ASP B C 1
ATOM 4168 O O . ASP B 1 262 ? 5.234 -30.672 -32.125 1 95.06 262 ASP B O 1
ATOM 4172 N N . ASP B 1 263 ? 4.363 -31.203 -30.172 1 95.25 263 ASP B N 1
ATOM 4173 C CA . ASP B 1 263 ? 3.062 -30.641 -30.531 1 95.25 263 ASP B CA 1
ATOM 4174 C C . ASP B 1 263 ? 2.865 -29.266 -29.906 1 95.25 263 ASP B C 1
ATOM 4176 O O . ASP B 1 263 ? 1.762 -28.719 -29.938 1 95.25 263 ASP B O 1
ATOM 4180 N N . ILE B 1 264 ? 3.891 -28.75 -29.359 1 93.5 264 ILE B N 1
ATOM 4181 C CA . ILE B 1 264 ? 3.775 -27.594 -28.484 1 93.5 264 ILE B CA 1
ATOM 4182 C C . ILE B 1 264 ? 3.197 -26.406 -29.266 1 93.5 264 ILE B C 1
ATOM 4184 O O . ILE B 1 264 ? 2.434 -25.609 -28.719 1 93.5 264 ILE B O 1
ATOM 4188 N N . ALA B 1 265 ? 3.533 -26.219 -30.531 1 93.19 265 ALA B N 1
ATOM 4189 C CA . ALA B 1 265 ? 3.031 -25.094 -31.312 1 93.19 265 ALA B CA 1
ATOM 4190 C C . ALA B 1 265 ? 1.524 -25.203 -31.531 1 93.19 265 ALA B C 1
ATOM 4192 O O . ALA B 1 265 ? 0.767 -24.328 -31.109 1 93.19 265 ALA B O 1
ATOM 4193 N N . ALA B 1 266 ? 1.067 -26.297 -32.062 1 94.5 266 ALA B N 1
ATOM 4194 C CA . ALA B 1 266 ? -0.322 -26.469 -32.5 1 94.5 266 ALA B CA 1
ATOM 4195 C C . ALA B 1 266 ? -1.226 -26.75 -31.297 1 94.5 266 ALA B C 1
ATOM 4197 O O . ALA B 1 266 ? -2.289 -26.141 -31.156 1 94.5 266 ALA B O 1
ATOM 4198 N N . ARG B 1 267 ? -0.773 -27.562 -30.375 1 94.31 267 ARG B N 1
ATOM 4199 C CA . ARG B 1 267 ? -1.65 -28.016 -29.297 1 94.31 267 ARG B CA 1
ATOM 4200 C C . ARG B 1 267 ? -1.338 -27.297 -27.984 1 94.31 267 ARG B C 1
ATOM 4202 O O . ARG B 1 267 ? -2.023 -27.5 -26.984 1 94.31 267 ARG B O 1
ATOM 4209 N N . GLY B 1 268 ? -0.328 -26.578 -28.016 1 94.06 268 GLY B N 1
ATOM 4210 C CA . GLY B 1 268 ? 0.021 -25.75 -26.875 1 94.06 268 GLY B CA 1
ATOM 4211 C C . GLY B 1 268 ? -0.291 -24.281 -27.094 1 94.06 268 GLY B C 1
ATOM 4212 O O . GLY B 1 268 ? -1.343 -23.797 -26.672 1 94.06 268 GLY B O 1
ATOM 4213 N N . PHE B 1 269 ? 0.531 -23.562 -27.906 1 93.31 269 PHE B N 1
ATOM 4214 C CA . PHE B 1 269 ? 0.44 -22.125 -28.062 1 93.31 269 PHE B CA 1
ATOM 4215 C C . PHE B 1 269 ? -0.816 -21.75 -28.844 1 93.31 269 PHE B C 1
ATOM 4217 O O . PHE B 1 269 ? -1.59 -20.891 -28.406 1 93.31 269 PHE B O 1
ATOM 4224 N N . ASP B 1 270 ? -1.088 -22.359 -29.969 1 94.44 270 ASP B N 1
ATOM 4225 C CA . ASP B 1 270 ? -2.273 -22.062 -30.766 1 94.44 270 ASP B CA 1
ATOM 4226 C C . ASP B 1 270 ? -3.551 -22.359 -29.984 1 94.44 270 ASP B C 1
ATOM 4228 O O . ASP B 1 270 ? -4.504 -21.578 -30.031 1 94.44 270 ASP B O 1
ATOM 4232 N N . GLU B 1 271 ? -3.484 -23.453 -29.328 1 92.81 271 GLU B N 1
ATOM 4233 C CA . GLU B 1 271 ? -4.633 -23.844 -28.516 1 92.81 271 GLU B CA 1
ATOM 4234 C C . GLU B 1 271 ? -4.91 -22.812 -27.422 1 92.81 271 GLU B C 1
ATOM 4236 O O . GLU B 1 271 ? -6.066 -22.438 -27.188 1 92.81 271 GLU B O 1
ATOM 4241 N N . LEU B 1 272 ? -3.885 -22.281 -26.812 1 90.94 272 LEU B N 1
ATOM 4242 C CA . LEU B 1 272 ? -4.035 -21.312 -25.719 1 90.94 272 LEU B CA 1
ATOM 4243 C C . LEU B 1 272 ? -4.504 -19.969 -26.25 1 90.94 272 LEU B C 1
ATOM 4245 O O . LEU B 1 272 ? -5.141 -19.203 -25.531 1 90.94 272 LEU B O 1
ATOM 4249 N N . VAL B 1 273 ? -4.18 -19.719 -27.469 1 91.31 273 VAL B N 1
ATOM 4250 C CA . VAL B 1 273 ? -4.609 -18.453 -28.078 1 91.31 273 VAL B CA 1
ATOM 4251 C C . VAL B 1 273 ? -6.066 -18.578 -28.516 1 91.31 273 VAL B C 1
ATOM 4253 O O . VAL B 1 273 ? -6.871 -17.672 -28.25 1 91.31 273 VAL B O 1
ATOM 4256 N N . ASN B 1 274 ? -6.453 -19.703 -29.062 1 92.62 274 ASN B N 1
ATOM 4257 C CA . ASN B 1 274 ? -7.75 -19.844 -29.703 1 92.62 274 ASN B CA 1
ATOM 4258 C C . ASN B 1 274 ? -8.812 -20.359 -28.734 1 92.62 274 ASN B C 1
ATOM 4260 O O . ASN B 1 274 ? -10 -20.109 -28.922 1 92.62 274 ASN B O 1
ATOM 4264 N N . ASN B 1 275 ? -8.375 -21.094 -27.766 1 92.31 275 ASN B N 1
ATOM 4265 C CA . ASN B 1 275 ? -9.281 -21.703 -26.797 1 92.31 275 ASN B CA 1
ATOM 4266 C C . ASN B 1 275 ? -8.844 -21.406 -25.359 1 92.31 2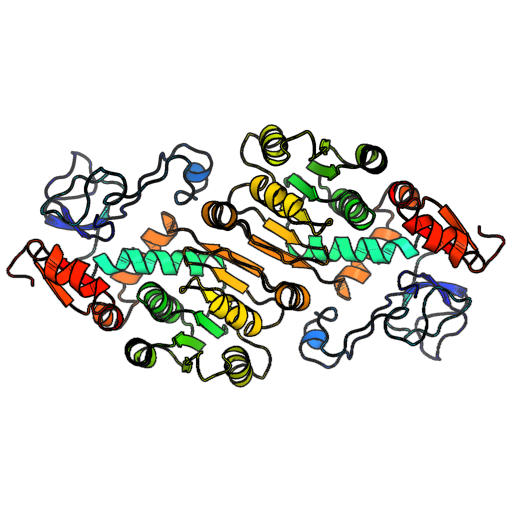75 ASN B C 1
ATOM 4268 O O . ASN B 1 275 ? -8.789 -22.312 -24.531 1 92.31 275 ASN B O 1
ATOM 4272 N N . LYS B 1 276 ? -8.516 -20.156 -25.188 1 87.62 276 LYS B N 1
ATOM 4273 C CA . LYS B 1 276 ? -7.875 -19.75 -23.938 1 87.62 276 LYS B CA 1
ATOM 4274 C C . LYS B 1 276 ? -8.75 -20.078 -22.734 1 87.62 276 LYS B C 1
ATOM 4276 O O . LYS B 1 276 ? -8.242 -20.484 -21.688 1 87.62 276 LYS B O 1
ATOM 4281 N N . ASP B 1 277 ? -10.047 -19.984 -22.875 1 89.25 277 ASP B N 1
ATOM 4282 C CA . ASP B 1 277 ? -10.938 -20.141 -21.734 1 89.25 277 ASP B CA 1
ATOM 4283 C C . ASP B 1 277 ? -11.109 -21.625 -21.359 1 89.25 277 ASP B C 1
ATOM 4285 O O . ASP B 1 277 ? -11.531 -21.953 -20.25 1 89.25 277 ASP B O 1
ATOM 4289 N N . LYS B 1 278 ? -10.68 -22.469 -22.234 1 90.94 278 LYS B N 1
ATOM 4290 C CA . LYS B 1 278 ? -10.875 -23.906 -22.016 1 90.94 278 LYS B CA 1
ATOM 4291 C C . LYS B 1 278 ? -9.711 -24.484 -21.219 1 90.94 278 LYS B C 1
ATOM 4293 O O . LYS B 1 278 ? -9.789 -25.625 -20.75 1 90.94 278 LYS B O 1
ATOM 4298 N N . HIS B 1 279 ? -8.727 -23.688 -21.125 1 93.44 279 HIS B N 1
ATOM 4299 C CA . HIS B 1 279 ? -7.52 -24.234 -20.516 1 93.44 279 HIS B CA 1
ATOM 4300 C C . HIS B 1 279 ? -7.086 -23.391 -19.312 1 93.44 279 HIS B C 1
ATOM 4302 O O . HIS B 1 279 ? -7.199 -22.172 -19.328 1 93.44 279 HIS B O 1
ATOM 4308 N N . ILE B 1 280 ? -6.691 -24.125 -18.266 1 95.5 280 ILE B N 1
ATOM 4309 C CA . ILE B 1 280 ? -5.949 -23.5 -17.172 1 95.5 280 ILE B CA 1
ATOM 4310 C C . ILE B 1 280 ? -4.449 -23.672 -17.406 1 95.5 280 ILE B C 1
ATOM 4312 O O . ILE B 1 280 ? -3.75 -22.719 -17.766 1 95.5 280 ILE B O 1
ATOM 4316 N N . LYS B 1 281 ? -3.965 -24.922 -17.406 1 95.62 281 LYS B N 1
ATOM 4317 C CA . LYS B 1 281 ? -2.582 -25.234 -17.734 1 95.62 281 LYS B CA 1
ATOM 4318 C C . LYS B 1 281 ? -2.51 -26.422 -18.703 1 95.62 281 LYS B C 1
ATOM 4320 O O . LYS B 1 281 ? -3.168 -27.438 -18.484 1 95.62 281 LYS B O 1
ATOM 4325 N N . ILE B 1 282 ? -1.715 -26.25 -19.734 1 95.38 282 ILE B N 1
ATOM 4326 C CA . ILE B 1 282 ? -1.338 -27.359 -20.609 1 95.38 282 ILE B CA 1
ATOM 4327 C C . ILE B 1 282 ? 0.066 -27.828 -20.25 1 95.38 282 ILE B C 1
ATOM 4329 O O . ILE B 1 282 ? 1.033 -27.078 -20.344 1 95.38 282 ILE B O 1
ATOM 4333 N N . MET B 1 283 ? 0.151 -29.125 -19.828 1 95.88 283 MET B N 1
ATOM 4334 C CA . MET B 1 283 ? 1.436 -29.719 -19.453 1 95.88 283 MET B CA 1
ATOM 4335 C C . MET B 1 283 ? 2.139 -30.297 -20.672 1 95.88 283 MET B C 1
ATOM 4337 O O . MET B 1 283 ? 1.509 -30.953 -21.5 1 95.88 283 MET B O 1
ATOM 4341 N N . VAL B 1 284 ? 3.416 -29.984 -20.781 1 95.94 284 VAL B N 1
ATOM 4342 C CA . VAL B 1 284 ? 4.227 -30.484 -21.891 1 95.94 284 VAL B CA 1
ATOM 4343 C C . VAL B 1 284 ? 5.23 -31.516 -21.375 1 95.94 284 VAL B C 1
ATOM 4345 O O . VAL B 1 284 ? 5.852 -31.312 -20.328 1 95.94 284 VAL B O 1
ATOM 4348 N N . THR B 1 285 ? 5.359 -32.594 -22.078 1 95.12 285 THR B N 1
ATOM 4349 C CA . THR B 1 285 ? 6.34 -33.625 -21.734 1 95.12 285 THR B CA 1
ATOM 4350 C C . THR B 1 285 ? 7.125 -34.062 -22.969 1 95.12 285 THR B C 1
ATOM 4352 O O . THR B 1 285 ? 6.582 -34.125 -24.062 1 95.12 285 THR B O 1
ATOM 4355 N N . PRO B 1 286 ? 8.43 -34.312 -22.812 1 93.56 286 PRO B N 1
ATOM 4356 C CA . PRO B 1 286 ? 9.203 -34.844 -23.938 1 93.56 286 PRO B CA 1
ATOM 4357 C C . PRO B 1 286 ? 9.008 -36.344 -24.109 1 93.56 286 PRO B C 1
ATOM 4359 O O . PRO B 1 286 ? 9.555 -36.938 -25.047 1 93.56 286 PRO B O 1
ATOM 4362 N N . HIS B 1 287 ? 8.258 -36.938 -23.266 1 91.62 287 HIS B N 1
ATOM 4363 C CA . HIS B 1 287 ? 8.062 -38.406 -23.312 1 91.62 287 HIS B CA 1
ATOM 4364 C C . HIS B 1 287 ? 6.699 -38.75 -23.891 1 91.62 287 HIS B C 1
ATOM 4366 O O . HIS B 1 287 ? 5.668 -38.531 -23.25 1 91.62 287 HIS B O 1
ATOM 4372 N N . LYS B 1 288 ? 6.707 -39.438 -24.922 1 90 288 LYS B N 1
ATOM 4373 C CA . LYS B 1 288 ? 5.477 -39.75 -25.656 1 90 288 LYS B CA 1
ATOM 4374 C C . LYS B 1 288 ? 4.547 -40.625 -24.812 1 90 288 LYS B C 1
ATOM 4376 O O . LYS B 1 288 ? 3.324 -40.5 -24.906 1 90 288 LYS B O 1
ATOM 4381 N N . ASP B 1 289 ? 5.117 -41.438 -23.969 1 88 289 ASP B N 1
ATOM 4382 C CA . ASP B 1 289 ? 4.324 -42.375 -23.188 1 88 289 ASP B CA 1
ATOM 4383 C C . ASP B 1 289 ? 3.674 -41.656 -22 1 88 289 ASP B C 1
ATOM 4385 O O . ASP B 1 289 ? 2.891 -42.281 -21.266 1 88 289 ASP B O 1
ATOM 4389 N N . LYS B 1 290 ? 3.986 -40.438 -21.797 1 85.69 290 LYS B N 1
ATOM 4390 C CA . LYS B 1 290 ? 3.484 -39.719 -20.641 1 85.69 290 LYS B CA 1
ATOM 4391 C C . LYS B 1 290 ? 2.5 -38.625 -21.047 1 85.69 290 LYS B C 1
ATOM 4393 O O . LYS B 1 290 ? 2.191 -37.719 -20.25 1 85.69 290 LYS B O 1
ATOM 4398 N N . VAL B 1 291 ? 1.995 -38.656 -22.203 1 88.12 291 VAL B N 1
ATOM 4399 C CA . VAL B 1 291 ? 0.985 -37.719 -22.688 1 88.12 291 VAL B CA 1
ATOM 4400 C C . VAL B 1 291 ? -0.4 -38.156 -22.234 1 88.12 291 VAL B C 1
ATOM 4402 O O . VAL B 1 291 ? -0.7 -39.375 -22.234 1 88.12 291 VAL B O 1
#

Organism: NCBI:txid1448308

InterPro domains:
  IPR011032 GroES-like superfamily [SSF50129] (1-116)
  IPR013149 Alcohol dehydrogenase-like, C-terminal [PF00107] (117-244)
  IPR013154 Alcohol dehydrogenase-like, N-terminal [PF08240] (1-77)
  IPR036291 NAD(P)-bindin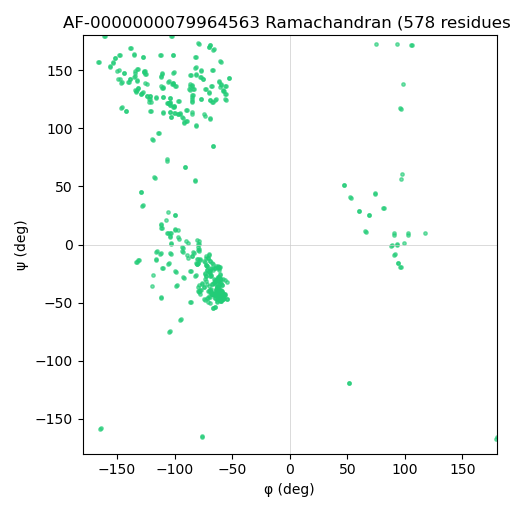g domain superfamily [SSF51735] (83-248)

pLDDT: mean 95.66, std 3.98, range [71.19, 98.94]

Radius of gyration: 28.08 Å; Cα contacts (8 Å, |Δi|>4): 1208; chains: 2; bounding box: 55×86×67 Å

Nearest PDB structures (foldseek):
  6ie0-assembly2_D  TM=9.413E-01  e=8.027E-25  Bacillus subtilis subsp. subtilis str. 168
  4eez-assembly1_B  TM=8.936E-01  e=4.528E-19  Lactococcus lactis subsp. lactis KF147
  3i4c-assembly1_D  TM=8.667E-01  e=1.612E-18  Saccharolobus solfataricus
  3i4c-assembly2_E-2  TM=8.740E-01  e=6.882E-18  Saccharolobus solfataricus
  3i4c-assembly1_B  TM=8.765E-01  e=2.450E-17  Saccharolobus solfataricus

Solvent-accessible surface area (backbone atoms only — not comparable to full-atom values): 30794 Å² total; per-residue (Å²): 76,42,51,56,31,54,50,58,37,77,74,60,62,88,90,48,94,59,52,62,66,40,42,27,38,44,56,35,66,38,57,73,71,69,48,76,38,27,70,71,55,39,37,61,52,21,93,63,54,46,32,32,10,74,63,60,85,49,31,47,78,47,89,69,70,90,71,65,70,88,39,47,42,78,48,62,88,86,48,62,70,92,54,45,33,54,45,52,56,35,12,34,29,41,27,46,56,56,73,66,68,72,91,60,36,61,82,39,35,35,36,30,32,24,51,48,55,63,27,49,26,34,49,44,49,41,48,56,59,46,37,70,40,40,32,33,39,27,72,51,66,60,33,35,58,62,40,53,76,76,40,75,42,68,40,39,58,84,86,40,62,56,26,58,53,36,12,68,74,40,85,66,51,22,24,47,33,28,39,31,45,56,47,45,67,70,53,51,50,39,46,58,62,17,34,17,78,58,12,36,39,37,36,57,40,76,63,89,61,85,47,66,52,62,52,69,62,38,37,67,28,30,28,36,38,36,32,38,55,62,40,32,65,68,36,42,51,50,38,50,53,38,53,67,69,59,50,48,78,71,56,69,70,46,55,60,42,62,37,38,55,91,39,37,61,67,70,39,54,47,35,49,69,77,42,41,66,77,47,61,33,74,46,72,33,76,45,76,89,73,83,79,41,52,55,30,55,51,58,37,78,75,60,61,89,89,49,95,58,50,63,67,40,42,28,38,44,56,34,66,38,57,73,71,68,48,76,37,28,70,72,53,40,39,61,53,21,94,63,56,46,32,34,8,74,64,78,70,47,32,46,78,47,89,71,71,88,70,64,70,91,37,48,43,78,51,62,85,86,48,60,71,93,55,44,36,54,43,52,56,34,12,34,30,41,27,48,55,58,72,65,69,70,90,60,36,60,82,37,35,34,36,30,32,24,51,49,53,64,26,49,26,36,50,42,50,41,46,55,59,46,36,70,40,41,33,33,40,28,73,49,68,62,33,34,56,61,40,53,75,74,40,74,43,67,39,39,58,82,86,40,63,57,26,60,55,36,13,69,76,41,83,66,51,22,24,47,34,29,39,32,46,57,45,46,68,70,52,51,51,39,46,60,62,17,34,18,76,59,13,37,40,38,36,56,42,76,62,89,61,85,48,65,53,63,52,70,63,37,37,67,28,31,28,35,38,37,30,38,53,62,41,31,66,69,34,42,51,50,36,50,52,40,54,66,69,58,47,48,76,69,57,69,70,46,55,62,44,58,37,38,55,91,40,35,60,67,72,39,54,48,36,49,70,76,43,41,67,75,45,60,33,75,44,71,34,76,45,75,89,73,80

Sequence (582 aa):
MGHEFCGKVISAPEGSHLSPGQAVMVDPRIYCSNCSRCKMGSTQGCKSWGFKGLSGSGGGFSEAVAVNASLCYPLPESVDLSLAALIEPLAVAWHAIALLDVSDWLEQSVLILGGGPVGIAHIYVLRALGCKQIYVSEPTSTRAAQNKQIADKVFNPINENVGERCRELTSGEGVDVVFDCAGIQKGLDAGMDSLRFRGTYMNVAAWETPLVMPFAVTFLKEITFKCSLAYDDRDFRATVDAFAAGKFSGVERMITSRIHLDDIAARGFDELVNNKDKHIKIMVTPHKDKVMGHEFCGKVISAPEGSHLSPGQAVMVDPRIYCSNCSRCKMGSTQGCKSWGFKGLSGSGGGFSEAVAVNASLCYPLPESVDLSLAALIEPLAVAWHAIALLDVSDWLEQSVLILGGGPVGIAHIYVLRALGCKQIYVSEPTSTRAAQNKQIADKVFNPINENVGERCRELTSGEGVDVVFDCAGIQKGLDAGMDSLRFRGTYMNVAAWETPLVMPFAVTFLKEITFKCSLAYDDRDFRATVDAFAAGKFSGVERMITSRIHLDDIAARGFDELVNNKDKHIKIMVTPHKDKV

Foldseek 3Di:
DALQAWDFDCDDDPPFPHDGRFTWGFRFKDADCPDPCNVVQNRLPHPPIDGAVGPDQHYHLDPDGDDDSVRIGTADPLFDRLLRSLLQLLLLLLALVVVVVDPAQCPFAEEEEDLALSSVSNLLNSVLRNHDHYEYEDQDPLSQVVVVVRHPYYHRVVVDQLLVVQCVVVVNFAGQEYEYADQDQSSQVSRLSRHGQQHEYEYSYDHPDDHDHPCVSCPVSVYHYYYGRRHTPVSSVVSSVCSSVVSRPPSCSLAQEEDESVCCVPCNVVCCVVVVSSHRDYHYDNDPVVD/DALQAWDFDCDDDPPFPHDGRFTWGFRFKDADCPDPCNVVQNRLPHPPIDGACGPPQHHHLDPDHDDDSVRIGTFDPLFDRLLRSLLQLLLLLLALVVVVVDPAQCPFAEEEEDLALSSVSNLLNSVLRNHDHYEYEDQDPLSQVVVVVRHPYYDRVVVDQLLVVQCVVVVNFAGQEYEYADQDASSQVSRLSRHGQQHEYEYSYDHPDDHDHPCVSCPVSVYHYYYGRRHTPVSSVVSSVCSSVVSRPPSCSLAQEEDESVCCVPCNPVCCVVVVSSHRDYHYDNDPVVD

Secondary structure (DSSP, 8-state):
---S-EEE-S---TT-S--TT-EEEE--EE--S-SHHHHTT-GGG-TT-EETTTSSS--SSSS-----GGGEEE--TTS-GGGGGGHHHHHHHHHHHHTT--S-GGG-EEEEE--SHHHHHHHHHHHHTT--EEEEE---HHHHHHHHTTSSEEE-TTTS-HHHHHHHHTTTS-EEEEEE-S--HHHHHHHHHHEEEEEEEEE-SPPSS-EEE-HHHHHHTT-EEEE--S--HHHHHHHHHHHHTT-STTGGGGEEEEEEGGGIIIIIIIHHHHSGGG-SEEEEES-GGG-/---S-EEE-S---TT-S--TT-EEEE--EE--S-SHHHHTT-GGG-TT-EETTTSSS--SSSS-----GGGEEE--TTS-GGGGGGHHHHHHHHHHHHTT--S-GGG-EEEEE--SHHHHHHHHHHHHTT--EEEEE---HHHHHHHHTTSSEEE-TTTS-HHHHHHHHTTTS-EEEEEE-S--HHHHHHHHHHEEEEEEEEE-SPPSS-EEE-HHHHHHTT-EEEE--S--HHHHHHHHHHHHTT-STTGGGGEEEEEEGGGIIIIIIIHHHHTGGG-SEEEEES-GGG-